Protein AF-0000000085031497 (afdb_homodimer)

Solvent-accessible surface area (backbone atoms only — not comparable to full-atom values): 24603 Å² total; per-residue (Å²): 85,82,43,78,45,68,44,87,54,28,47,28,32,31,39,39,41,54,56,95,55,67,65,35,57,47,36,35,39,43,34,45,30,79,95,40,39,50,35,94,47,80,84,28,60,60,32,46,40,43,52,56,33,25,75,72,64,36,23,26,36,29,34,14,55,63,24,19,73,81,12,35,68,50,47,40,73,40,30,72,67,57,46,42,52,44,49,52,42,52,52,49,42,38,46,68,67,21,49,33,74,37,36,30,40,32,8,31,27,45,13,12,42,43,38,40,37,47,35,24,47,35,47,75,57,41,54,36,39,36,30,38,41,34,33,62,54,51,29,62,30,23,63,69,14,42,48,96,89,36,72,56,52,56,75,61,66,48,74,58,46,70,44,93,88,40,58,36,24,30,66,29,45,37,48,31,51,64,56,58,58,67,78,36,26,42,63,23,68,49,47,33,41,35,39,32,19,70,50,20,85,81,44,63,55,62,38,53,54,54,49,46,71,50,32,81,40,52,45,78,45,76,36,83,61,7,23,69,76,35,36,49,96,67,60,39,41,61,49,52,46,48,55,52,46,59,71,73,100,83,81,42,78,44,70,45,91,52,27,47,28,31,30,39,39,39,54,55,97,52,64,65,35,56,47,36,34,38,43,34,42,30,79,96,40,37,48,34,94,47,82,84,29,60,61,32,48,41,42,52,55,35,24,75,72,64,37,23,26,37,31,32,14,56,64,25,20,73,81,14,36,73,50,48,38,72,41,29,71,66,56,46,42,52,43,49,51,41,51,51,47,41,39,44,69,66,20,48,34,75,37,35,30,38,31,7,31,26,45,12,12,44,43,37,39,37,48,35,23,48,34,46,77,58,42,54,37,38,35,30,38,40,34,32,62,53,49,30,61,31,24,62,70,15,42,50,95,88,35,74,57,52,55,75,61,66,48,74,58,47,70,44,93,88,39,58,35,24,28,66,29,45,35,49,30,52,65,56,58,57,66,79,36,27,41,63,23,68,47,47,32,43,36,40,31,18,70,49,20,86,81,43,63,54,63,38,56,53,54,50,45,72,48,33,81,40,53,46,79,46,76,35,84,61,6,24,68,75,34,36,50,95,65,61,38,42,61,49,49,47,49,53,53,46,59,70,75,100

InterPro domains:
  IPR022742 Alpha/beta hydrolase domain-containing protein 17C-like [PF12146] (28-141)
  IPR029058 Alpha/Beta hydrolase fold [G3DSA:3.40.50.1820] (1-249)
  IPR029058 Alpha/Beta hydrolase fold [SSF53474] (3-249)

Structure (mmCIF, N/CA/C/O backbone):
data_AF-0000000085031497-model_v1
#
loop_
_entity.id
_entity.type
_entity.pdbx_description
1 polymer 'Serine aminopeptidase S33 domain-containing protein'
#
loop_
_atom_site.group_PDB
_atom_site.id
_atom_site.type_symbol
_atom_site.label_atom_id
_atom_site.label_alt_id
_atom_site.label_comp_id
_atom_site.label_asym_id
_atom_site.label_entity_id
_atom_site.label_seq_id
_atom_site.pdbx_PDB_ins_code
_atom_site.Cartn_x
_atom_site.Cartn_y
_atom_site.Cartn_z
_atom_site.occupancy
_atom_site.B_iso_or_equiv
_atom_site.auth_seq_id
_atom_site.auth_comp_id
_atom_site.auth_asym_id
_atom_site.auth_atom_id
_atom_site.pdbx_PDB_model_num
ATOM 1 N N . MET A 1 1 ? -5.773 -14.586 -25.078 1 96.12 1 MET A N 1
ATOM 2 C CA . MET A 1 1 ? -6.371 -13.281 -25.328 1 96.12 1 MET A CA 1
ATOM 3 C C . MET A 1 1 ? -5.645 -12.188 -24.547 1 96.12 1 MET A C 1
ATOM 5 O O . MET A 1 1 ? -5.477 -12.289 -23.344 1 96.12 1 MET A O 1
ATOM 9 N N . GLU A 1 2 ? -5.195 -11.242 -25.25 1 97.25 2 GLU A N 1
ATOM 10 C CA . GLU A 1 2 ? -4.578 -10.094 -24.594 1 97.25 2 GLU A CA 1
ATOM 11 C C . GLU A 1 2 ? -5.621 -9.25 -23.859 1 97.25 2 GLU A C 1
ATOM 13 O O . GLU A 1 2 ? -6.723 -9.039 -24.375 1 97.25 2 GLU A O 1
ATOM 18 N N . VAL A 1 3 ? -5.246 -8.867 -22.656 1 97.69 3 VAL A N 1
ATOM 19 C CA . VAL A 1 3 ? -6.176 -8.039 -21.891 1 97.69 3 VAL A CA 1
ATOM 20 C C . VAL A 1 3 ? -5.469 -6.77 -21.422 1 97.69 3 VAL A C 1
ATOM 22 O O . VAL A 1 3 ? -4.238 -6.723 -21.359 1 97.69 3 VAL A O 1
ATOM 25 N N . ALA A 1 4 ? -6.199 -5.723 -21.188 1 98.56 4 ALA A N 1
ATOM 26 C CA . ALA A 1 4 ? -5.754 -4.445 -20.625 1 98.56 4 ALA A CA 1
ATOM 27 C C . ALA A 1 4 ? -6.59 -4.059 -19.422 1 98.56 4 ALA A C 1
ATOM 29 O O . ALA A 1 4 ? -7.816 -3.957 -19.5 1 98.56 4 ALA A O 1
ATOM 30 N N . ILE A 1 5 ? -5.945 -3.893 -18.281 1 98.44 5 ILE A N 1
ATOM 31 C CA . ILE A 1 5 ? -6.633 -3.605 -17.031 1 98.44 5 ILE A CA 1
ATOM 32 C C . ILE A 1 5 ? -6.105 -2.297 -16.438 1 98.44 5 ILE A C 1
ATOM 34 O O . ILE A 1 5 ? -4.895 -2.109 -16.312 1 98.44 5 ILE A O 1
ATOM 38 N N . LYS A 1 6 ? -6.977 -1.382 -16.078 1 97.88 6 LYS A N 1
ATOM 39 C CA . LYS A 1 6 ? -6.566 -0.093 -15.539 1 97.88 6 LYS A CA 1
ATOM 40 C C . LYS A 1 6 ? -6.277 -0.198 -14.039 1 97.88 6 LYS A C 1
ATOM 42 O O . LYS A 1 6 ? -7.039 -0.817 -13.297 1 97.88 6 LYS A O 1
ATOM 47 N N . SER A 1 7 ? -5.219 0.276 -13.617 1 97.38 7 SER A N 1
ATOM 48 C CA . SER A 1 7 ? -4.82 0.433 -12.219 1 97.38 7 SER A CA 1
ATOM 49 C C . SER A 1 7 ? -4.238 1.819 -11.961 1 97.38 7 SER A C 1
ATOM 51 O O . SER A 1 7 ? -3.107 2.107 -12.359 1 97.38 7 SER A O 1
ATOM 53 N N . ALA A 1 8 ? -5.109 2.576 -11.234 1 93.25 8 ALA A N 1
ATOM 54 C CA . ALA A 1 8 ? -4.809 4 -11.102 1 93.25 8 ALA A CA 1
ATOM 55 C C . ALA A 1 8 ? -4.734 4.672 -12.469 1 93.25 8 ALA A C 1
ATOM 57 O O . ALA A 1 8 ? -5.672 4.578 -13.266 1 93.25 8 ALA A O 1
ATOM 58 N N . GLY A 1 9 ? -3.953 5.254 -12.953 1 95.56 9 GLY A N 1
ATOM 59 C CA . GLY A 1 9 ? -3.783 5.949 -14.219 1 95.56 9 GLY A CA 1
ATOM 60 C C . GLY A 1 9 ? -2.963 5.164 -15.227 1 95.56 9 GLY A C 1
ATOM 61 O O . GLY A 1 9 ? -2.674 5.656 -16.312 1 95.56 9 GLY A O 1
ATOM 62 N N . LEU A 1 10 ? -2.701 3.959 -14.891 1 98.5 10 LEU A N 1
ATOM 63 C CA . LEU A 1 10 ? -1.837 3.139 -15.734 1 98.5 10 LEU A CA 1
ATOM 64 C C . LEU A 1 10 ? -2.621 1.989 -16.359 1 98.5 10 LEU A C 1
ATOM 66 O O . LEU A 1 10 ? -3.676 1.601 -15.852 1 98.5 10 LEU A O 1
ATOM 70 N N . THR A 1 11 ? -2.117 1.442 -17.453 1 98.75 11 THR A N 1
ATOM 71 C CA . THR A 1 11 ? -2.682 0.254 -18.078 1 98.75 11 THR A CA 1
ATOM 72 C C . THR A 1 11 ? -1.783 -0.958 -17.859 1 98.75 11 THR A C 1
ATOM 74 O O . THR A 1 11 ? -0.619 -0.959 -18.266 1 98.75 11 THR A O 1
ATOM 77 N N . LEU A 1 12 ? -2.324 -1.938 -17.188 1 98.88 12 LEU A N 1
ATOM 78 C CA . LEU A 1 12 ? -1.645 -3.221 -17.031 1 98.88 12 LEU A CA 1
ATOM 79 C C . LEU A 1 12 ? -1.967 -4.152 -18.203 1 98.88 12 LEU A C 1
ATOM 81 O O . LEU A 1 12 ? -3.133 -4.312 -18.562 1 98.88 12 LEU A O 1
ATOM 85 N N . ARG A 1 13 ? -0.936 -4.746 -18.75 1 98.88 13 ARG A N 1
ATOM 86 C CA . ARG A 1 13 ? -1.102 -5.691 -19.844 1 98.88 13 ARG A CA 1
ATOM 87 C C . ARG A 1 13 ? -1.059 -7.129 -19.344 1 98.88 13 ARG A C 1
ATOM 89 O O . ARG A 1 13 ? -0.254 -7.465 -18.469 1 98.88 13 ARG A O 1
ATOM 96 N N . GLY A 1 14 ? -1.963 -7.953 -19.812 1 98.5 14 GLY A N 1
ATOM 97 C CA . GLY A 1 14 ? -2.029 -9.344 -19.391 1 98.5 14 GLY A CA 1
ATOM 98 C C . GLY A 1 14 ? -2.473 -10.289 -20.484 1 98.5 14 GLY A C 1
ATOM 99 O O . GLY A 1 14 ? -2.705 -9.859 -21.625 1 98.5 14 GLY A O 1
ATOM 100 N N . LEU A 1 15 ? -2.457 -11.531 -20.188 1 98.38 15 LEU A N 1
ATOM 101 C CA . LEU A 1 15 ? -2.814 -12.609 -21.094 1 98.38 15 LEU A CA 1
ATOM 102 C C . LEU A 1 15 ? -3.752 -13.609 -20.422 1 98.38 15 LEU A C 1
ATOM 104 O O . LEU A 1 15 ? -3.395 -14.211 -19.406 1 98.38 15 LEU A O 1
ATOM 108 N N . LEU A 1 16 ? -4.977 -13.68 -20.891 1 98.31 16 LEU A N 1
ATOM 109 C CA . LEU A 1 16 ? -5.938 -14.711 -20.484 1 98.31 16 LEU A CA 1
ATOM 110 C C . LEU A 1 16 ? -5.852 -15.914 -21.406 1 98.31 16 LEU A C 1
ATOM 112 O O . LEU A 1 16 ? -6.082 -15.797 -22.625 1 98.31 16 LEU A O 1
ATOM 116 N N . GLU A 1 17 ? -5.551 -17.109 -20.859 1 98.19 17 GLU A N 1
ATOM 117 C CA . GLU A 1 17 ? -5.348 -18.312 -21.656 1 98.19 17 GLU A CA 1
ATOM 118 C C . GLU A 1 17 ? -6.121 -19.5 -21.094 1 98.19 17 GLU A C 1
ATOM 120 O O . GLU A 1 17 ? -6.566 -19.453 -19.938 1 98.19 17 GLU A O 1
ATOM 125 N N . GLY A 1 18 ? -6.27 -20.531 -21.922 1 96.62 18 GLY A N 1
ATOM 126 C CA . GLY A 1 18 ? -6.938 -21.75 -21.5 1 96.62 18 GLY A CA 1
ATOM 127 C C . GLY A 1 18 ? -8.43 -21.734 -21.766 1 96.62 18 GLY A C 1
ATOM 128 O O . GLY A 1 18 ? -9.148 -22.641 -21.359 1 96.62 18 GLY A O 1
ATOM 129 N N . SER A 1 19 ? -8.898 -20.609 -22.375 1 90.69 19 SER A N 1
ATOM 130 C CA . SER A 1 19 ? -10.305 -20.469 -22.75 1 90.69 19 SER A CA 1
ATOM 131 C C . SER A 1 19 ? -10.461 -19.625 -24 1 90.69 19 SER A C 1
ATOM 133 O O . SER A 1 19 ? -9.609 -18.781 -24.297 1 90.69 19 SER A O 1
ATOM 135 N N . ASN A 1 20 ? -11.516 -19.891 -24.672 1 89.75 20 ASN A N 1
ATOM 136 C CA . ASN A 1 20 ? -11.82 -19.109 -25.859 1 89.75 20 ASN A CA 1
ATOM 137 C C . ASN A 1 20 ? -12.797 -17.984 -25.547 1 89.75 20 ASN A C 1
ATOM 139 O O . ASN A 1 20 ? -13.195 -17.234 -26.453 1 89.75 20 ASN A O 1
ATOM 143 N N . GLN A 1 21 ? -13.125 -17.906 -24.328 1 91.88 21 GLN A N 1
ATOM 144 C CA . GLN A 1 21 ? -14.023 -16.828 -23.906 1 91.88 21 GLN A CA 1
ATOM 145 C C . GLN A 1 21 ? -13.5 -16.141 -22.656 1 91.88 21 GLN A C 1
ATOM 147 O O . GLN A 1 21 ? -12.656 -16.688 -21.938 1 91.88 21 GLN A O 1
ATOM 152 N N . 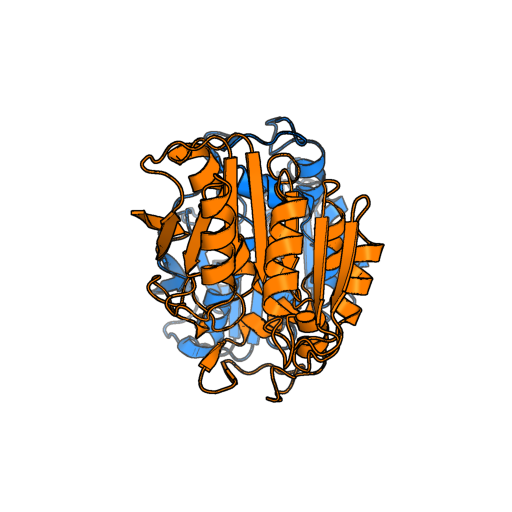VAL A 1 22 ? -14.102 -14.992 -22.484 1 92.44 22 VAL A N 1
ATOM 153 C CA . VAL A 1 22 ? -13.672 -14.227 -21.328 1 92.44 22 VAL A CA 1
ATOM 154 C C . VAL A 1 22 ? -14.297 -14.812 -20.062 1 92.44 22 VAL A C 1
ATOM 156 O O . VAL A 1 22 ? -13.594 -15.102 -19.094 1 92.44 22 VAL A O 1
ATOM 159 N N . PRO A 1 23 ? -15.594 -15.023 -20.078 1 94.44 23 PRO A N 1
ATOM 160 C CA . PRO A 1 23 ? -16.125 -15.633 -18.859 1 94.44 23 PRO A CA 1
ATOM 161 C C . PRO A 1 23 ? -15.562 -17.031 -18.594 1 94.44 23 PRO A C 1
ATOM 163 O O . PRO A 1 23 ? -15.477 -17.844 -19.531 1 94.44 23 PRO A O 1
ATOM 166 N N . ASN A 1 24 ? -15.031 -17.188 -17.469 1 94.25 24 ASN A N 1
ATOM 167 C CA . ASN A 1 24 ? -14.547 -18.469 -16.969 1 94.25 24 ASN A CA 1
ATOM 168 C C . ASN A 1 24 ? -14.906 -18.672 -15.5 1 94.25 24 ASN A C 1
ATOM 170 O O . ASN A 1 24 ? -14.633 -17.812 -14.664 1 94.25 24 ASN A O 1
ATOM 174 N N . ASP A 1 25 ? -15.484 -19.828 -15.203 1 96.12 25 ASP A N 1
ATOM 175 C CA . ASP A 1 25 ? -15.953 -20.094 -13.844 1 96.12 25 ASP A CA 1
ATOM 176 C C . ASP A 1 25 ? -14.781 -20.188 -12.867 1 96.12 25 ASP A C 1
ATOM 178 O O . ASP A 1 25 ? -14.891 -19.766 -11.711 1 96.12 25 ASP A O 1
ATOM 182 N N . ARG A 1 26 ? -13.688 -20.797 -13.32 1 97.94 26 ARG A N 1
ATOM 183 C CA . ARG A 1 26 ? -12.484 -20.969 -12.523 1 97.94 26 ARG A CA 1
ATOM 184 C C . ARG A 1 26 ? -11.273 -20.359 -13.211 1 97.94 26 ARG A C 1
ATOM 186 O O . ARG A 1 26 ? -11.094 -20.516 -14.422 1 97.94 26 ARG A O 1
ATOM 193 N N . ILE A 1 27 ? -10.453 -19.562 -12.461 1 98.56 27 ILE A N 1
ATOM 194 C CA . ILE A 1 27 ? -9.297 -18.906 -13.062 1 98.56 27 ILE A CA 1
ATOM 195 C C . ILE A 1 27 ? -8.141 -18.875 -12.062 1 98.56 27 ILE A C 1
ATOM 197 O O . ILE A 1 27 ? -8.359 -18.719 -10.859 1 98.56 27 ILE A O 1
ATOM 201 N N . ALA A 1 28 ? -6.949 -19.141 -12.516 1 98.94 28 ALA A N 1
ATOM 202 C CA . ALA A 1 28 ? -5.727 -18.938 -11.742 1 98.94 28 ALA A CA 1
ATOM 203 C C . ALA A 1 28 ? -5 -17.672 -12.195 1 98.94 28 ALA A C 1
ATOM 205 O O . ALA A 1 28 ? -4.688 -17.516 -13.375 1 98.94 28 ALA A O 1
ATOM 206 N N . ILE A 1 29 ? -4.832 -16.766 -11.289 1 98.94 29 ILE A N 1
ATOM 207 C CA . ILE A 1 29 ? -4.07 -15.539 -11.547 1 98.94 29 ILE A CA 1
ATOM 208 C C . ILE A 1 29 ? -2.613 -15.75 -11.133 1 98.94 29 ILE A C 1
ATOM 210 O O . ILE A 1 29 ? -2.328 -16.078 -9.977 1 98.94 29 ILE A O 1
ATOM 214 N N . LEU A 1 30 ? -1.707 -15.602 -12.055 1 98.94 30 LEU A N 1
ATOM 215 C CA . LEU A 1 30 ? -0.288 -15.836 -11.812 1 98.94 30 LEU A CA 1
ATOM 216 C C . LEU A 1 30 ? 0.474 -14.523 -11.727 1 98.94 30 LEU A C 1
ATOM 218 O O . LEU A 1 30 ? 0.375 -13.68 -12.625 1 98.94 30 LEU A O 1
ATOM 222 N N . MET A 1 31 ? 1.242 -14.359 -10.68 1 98.94 31 MET A N 1
ATOM 223 C CA . MET A 1 31 ? 1.936 -13.102 -10.406 1 98.94 31 MET A CA 1
ATOM 224 C C . MET A 1 31 ? 3.447 -13.305 -10.414 1 98.94 31 MET A C 1
ATOM 226 O O . MET A 1 31 ? 3.973 -14.141 -9.68 1 98.94 31 MET A O 1
ATOM 230 N N . HIS A 1 32 ? 4.145 -12.469 -11.195 1 98.94 32 HIS A N 1
ATOM 231 C CA . HIS A 1 32 ? 5.586 -12.609 -11.367 1 98.94 32 HIS A CA 1
ATOM 232 C C . HIS A 1 32 ? 6.348 -11.867 -10.273 1 98.94 32 HIS A C 1
ATOM 234 O O . HIS A 1 32 ? 5.758 -11.102 -9.516 1 98.94 32 HIS A O 1
ATOM 240 N N . GLY A 1 33 ? 7.629 -12.164 -10.219 1 98.62 33 GLY A N 1
ATOM 241 C CA . GLY A 1 33 ? 8.477 -11.625 -9.164 1 98.62 33 GLY A CA 1
ATOM 242 C C . GLY A 1 33 ? 9.188 -10.352 -9.57 1 98.62 33 GLY A C 1
ATOM 243 O O . GLY A 1 33 ? 8.906 -9.781 -10.625 1 98.62 33 GLY A O 1
ATOM 244 N N . PHE A 1 34 ? 10.07 -9.93 -8.703 1 98.25 34 PHE A N 1
ATOM 245 C CA . PHE A 1 34 ? 10.875 -8.727 -8.836 1 98.25 34 PHE A CA 1
ATOM 246 C C . PHE A 1 34 ? 11.617 -8.719 -10.172 1 98.25 34 PHE A C 1
ATOM 248 O O . PHE A 1 34 ? 12.219 -9.719 -10.562 1 98.25 34 PHE A O 1
ATOM 255 N N . LYS A 1 35 ? 11.492 -7.633 -10.977 1 97 35 LYS A N 1
ATOM 256 C CA . LYS A 1 35 ? 12.172 -7.406 -12.242 1 97 35 LYS A CA 1
ATOM 257 C C . LYS A 1 35 ? 11.625 -8.32 -13.336 1 97 35 LYS A C 1
ATOM 259 O O . LYS A 1 35 ? 12.188 -8.398 -14.43 1 97 35 LYS A O 1
ATOM 264 N N . GLY A 1 36 ? 10.555 -9.055 -13.016 1 97.69 36 GLY A N 1
ATOM 265 C CA . GLY A 1 36 ? 10.047 -10.047 -13.953 1 97.69 36 GLY A CA 1
ATOM 266 C C . GLY A 1 36 ? 8.977 -9.5 -14.883 1 97.69 36 GLY A C 1
ATOM 267 O O . GLY A 1 36 ? 8.867 -8.281 -15.055 1 97.69 36 GLY A O 1
ATOM 268 N N . ASP A 1 37 ? 8.328 -10.367 -15.555 1 98.38 37 ASP A N 1
ATOM 269 C CA . ASP A 1 37 ? 7.199 -10.109 -16.453 1 98.38 37 ASP A CA 1
ATOM 270 C C . ASP A 1 37 ? 6.25 -11.305 -16.5 1 98.38 37 ASP A C 1
ATOM 272 O O . ASP A 1 37 ? 6.418 -12.266 -15.742 1 98.38 37 ASP A O 1
ATOM 276 N N . LEU A 1 38 ? 5.23 -11.242 -17.344 1 98.12 38 LEU A N 1
ATOM 277 C CA . LEU A 1 38 ? 4.18 -12.25 -17.297 1 98.12 38 LEU A CA 1
ATOM 278 C C . LEU A 1 38 ? 4.648 -13.547 -17.938 1 98.12 38 LEU A C 1
ATOM 280 O O . LEU A 1 38 ? 3.912 -14.539 -17.953 1 98.12 38 LEU A O 1
ATOM 284 N N . GLY A 1 39 ? 5.852 -13.703 -18.406 1 98.06 39 GLY A N 1
ATOM 285 C CA . GLY A 1 39 ? 6.398 -14.938 -18.938 1 98.06 39 GLY A CA 1
ATOM 286 C C . GLY A 1 39 ? 6.379 -14.984 -20.453 1 98.06 39 GLY A C 1
ATOM 287 O O . GLY A 1 39 ? 5.793 -15.898 -21.047 1 98.06 39 GLY A O 1
ATOM 288 N N . TYR A 1 40 ? 7.188 -14.125 -21.125 1 97.19 40 TYR A N 1
ATOM 289 C CA . TYR A 1 40 ? 7.188 -13.992 -22.578 1 97.19 40 TYR A CA 1
ATOM 290 C C . TYR A 1 40 ? 8.078 -15.055 -23.219 1 97.19 40 TYR A C 1
ATOM 292 O O . TYR A 1 40 ? 8.008 -15.281 -24.422 1 97.19 40 TYR A O 1
ATOM 300 N N . THR A 1 41 ? 8.922 -15.664 -22.406 1 97 41 THR A N 1
ATOM 301 C CA . THR A 1 41 ? 9.797 -16.719 -22.938 1 97 41 THR A CA 1
ATOM 302 C C . THR A 1 41 ? 9.258 -18.094 -22.578 1 97 41 THR A C 1
ATOM 304 O O . THR A 1 41 ? 8.633 -18.266 -21.531 1 97 41 THR A O 1
ATOM 307 N N . GLU A 1 42 ? 9.57 -19.078 -23.344 1 96.44 42 GLU A N 1
ATOM 308 C CA . GLU A 1 42 ? 9.039 -20.422 -23.172 1 96.44 42 GLU A CA 1
ATOM 309 C C . GLU A 1 42 ? 9.555 -21.078 -21.891 1 96.44 42 GLU A C 1
ATOM 311 O O . GLU A 1 42 ? 8.867 -21.891 -21.281 1 96.44 42 GLU A O 1
ATOM 316 N N . GLU A 1 43 ? 10.727 -20.719 -21.453 1 96.06 43 GLU A N 1
ATOM 317 C CA . GLU A 1 43 ? 11.359 -21.359 -20.312 1 96.06 43 GLU A CA 1
ATOM 318 C C . GLU A 1 43 ? 10.898 -20.719 -19 1 96.06 43 GLU A C 1
ATOM 320 O O . GLU A 1 43 ? 11.227 -21.219 -17.922 1 96.06 43 GLU A O 1
ATOM 325 N N . ASN A 1 44 ? 10.133 -19.688 -19.141 1 98 44 ASN A N 1
ATOM 326 C CA . ASN A 1 44 ? 9.664 -18.984 -17.953 1 98 44 ASN A CA 1
ATOM 327 C C . ASN A 1 44 ? 8.75 -19.875 -17.109 1 98 44 ASN A C 1
ATOM 329 O O . ASN A 1 44 ? 7.859 -20.547 -17.641 1 98 44 ASN A O 1
ATOM 333 N N . LEU A 1 45 ? 8.961 -19.859 -15.805 1 98.56 45 LEU A N 1
ATOM 334 C CA . LEU A 1 45 ? 8.227 -20.688 -14.859 1 98.56 45 LEU A CA 1
ATOM 335 C C . LEU A 1 45 ? 6.727 -20.469 -14.984 1 98.56 45 LEU A C 1
ATOM 337 O O . LEU A 1 45 ? 5.957 -21.422 -15.07 1 98.56 45 LEU A O 1
ATOM 341 N N . LEU A 1 46 ? 6.305 -19.234 -14.992 1 98.62 46 LEU A N 1
ATOM 342 C CA . LEU A 1 46 ? 4.879 -18.922 -15 1 98.62 46 LEU A CA 1
ATOM 343 C C . LEU A 1 46 ? 4.258 -19.266 -16.344 1 98.62 46 LEU A C 1
ATOM 345 O O . LEU A 1 46 ? 3.094 -19.656 -16.422 1 98.62 46 LEU A O 1
ATOM 349 N N . ASN A 1 47 ? 5.035 -19.078 -17.438 1 98.69 47 ASN A N 1
ATOM 350 C CA . ASN A 1 47 ? 4.582 -19.516 -18.75 1 98.69 47 ASN A CA 1
ATOM 351 C C . ASN A 1 47 ? 4.316 -21.016 -18.781 1 98.69 47 ASN A C 1
ATOM 353 O O . ASN A 1 47 ? 3.25 -21.453 -19.203 1 98.69 47 ASN A O 1
ATOM 357 N N . GLN A 1 48 ? 5.246 -21.797 -18.312 1 98.81 48 GLN A N 1
ATOM 358 C CA . GLN A 1 48 ? 5.125 -23.25 -18.297 1 98.81 48 GLN A CA 1
ATOM 359 C C . GLN A 1 48 ? 3.988 -23.703 -17.391 1 98.81 48 GLN A C 1
ATOM 361 O O . GLN A 1 48 ? 3.252 -24.641 -17.719 1 98.81 48 GLN A O 1
ATOM 366 N N . LEU A 1 49 ? 3.889 -23.031 -16.25 1 98.88 49 LEU A N 1
ATOM 367 C CA . LEU A 1 49 ? 2.818 -23.375 -15.32 1 98.88 49 LEU A CA 1
ATOM 368 C C . LEU A 1 49 ? 1.453 -23.062 -15.922 1 98.88 49 LEU A C 1
ATOM 370 O O . LEU A 1 49 ? 0.527 -23.875 -15.812 1 98.88 49 LEU A O 1
ATOM 374 N N . ALA A 1 50 ? 1.321 -21.875 -16.562 1 98.75 50 ALA A N 1
ATOM 375 C CA . ALA A 1 50 ? 0.06 -21.5 -17.188 1 98.75 50 ALA A CA 1
ATOM 376 C C . ALA A 1 50 ? -0.37 -22.547 -18.219 1 98.75 50 ALA A C 1
ATOM 378 O O . ALA A 1 50 ? -1.524 -22.984 -18.219 1 98.75 50 ALA A O 1
ATOM 379 N N . HIS A 1 51 ? 0.55 -23.016 -19.031 1 98.44 51 HIS A N 1
ATOM 380 C CA . HIS A 1 51 ? 0.223 -23.984 -20.078 1 98.44 51 HIS A CA 1
ATOM 381 C C . HIS A 1 51 ? -0.137 -25.344 -19.484 1 98.44 51 HIS A C 1
ATOM 383 O O . HIS A 1 51 ? -1.041 -26.016 -19.969 1 98.44 51 HIS A O 1
ATOM 389 N N . ARG A 1 52 ? 0.586 -25.719 -18.422 1 98.62 52 ARG A N 1
ATOM 390 C CA . ARG A 1 52 ? 0.254 -26.969 -17.734 1 98.62 52 ARG A CA 1
ATOM 391 C C . ARG A 1 52 ? -1.17 -26.938 -17.188 1 98.62 52 ARG A C 1
ATOM 393 O O . ARG A 1 52 ? -1.908 -27.906 -17.297 1 98.62 52 ARG A O 1
ATOM 400 N N . LEU A 1 53 ? -1.523 -25.828 -16.578 1 98.75 53 LEU A N 1
ATOM 401 C CA . LEU A 1 53 ? -2.859 -25.672 -16.016 1 98.75 53 LEU A CA 1
ATOM 402 C C . LEU A 1 53 ? -3.912 -25.625 -17.125 1 98.75 53 LEU A C 1
ATOM 404 O O . LEU A 1 53 ? -4.992 -26.188 -16.984 1 98.75 53 LEU A O 1
ATOM 408 N N . ASN A 1 54 ? -3.58 -24.922 -18.219 1 98.25 54 ASN A N 1
ATOM 409 C CA . ASN A 1 54 ? -4.484 -24.875 -19.375 1 98.25 54 ASN A CA 1
ATOM 410 C C . ASN A 1 54 ? -4.762 -26.281 -19.906 1 98.25 54 ASN A C 1
ATOM 412 O O . ASN A 1 54 ? -5.895 -26.594 -20.266 1 98.25 54 ASN A O 1
ATOM 416 N N . ASP A 1 55 ? -3.738 -27.062 -19.953 1 97.19 55 ASP A N 1
ATOM 417 C CA . ASP A 1 55 ? -3.867 -28.438 -20.438 1 97.19 55 ASP A CA 1
ATOM 418 C C . ASP A 1 55 ? -4.844 -29.234 -19.562 1 97.19 55 ASP A C 1
ATOM 420 O O . ASP A 1 55 ? -5.453 -30.203 -20.031 1 97.19 55 ASP A O 1
ATOM 424 N N . GLN A 1 56 ? -5.039 -28.812 -18.344 1 96.25 56 GLN A N 1
ATOM 425 C CA . GLN A 1 56 ? -5.945 -29.484 -17.422 1 96.25 56 GLN A CA 1
ATOM 426 C C . GLN A 1 56 ? -7.32 -28.812 -17.422 1 96.25 56 GLN A C 1
ATOM 428 O O . GLN A 1 56 ? -8.18 -29.156 -16.594 1 96.25 56 GLN A O 1
ATOM 433 N N . GLY A 1 57 ? -7.469 -27.828 -18.203 1 96.06 57 GLY A N 1
ATOM 434 C CA . GLY A 1 57 ? -8.766 -27.188 -18.375 1 96.06 57 GLY A CA 1
ATOM 435 C C . GLY A 1 57 ? -8.961 -26 -17.453 1 96.06 57 GLY A C 1
ATOM 436 O O . GLY A 1 57 ? -10.078 -25.484 -17.328 1 96.06 57 GLY A O 1
ATOM 437 N N . LEU A 1 58 ? -7.895 -25.578 -16.828 1 98.12 58 LEU A N 1
ATOM 438 C CA . LEU A 1 58 ? -7.984 -24.406 -15.953 1 98.12 58 LEU A CA 1
ATOM 439 C C . LEU A 1 58 ? -7.5 -23.156 -16.656 1 98.12 58 LEU A C 1
ATOM 441 O O . LEU A 1 58 ? -6.348 -23.078 -17.094 1 98.12 58 LEU A O 1
ATOM 445 N N . ALA A 1 59 ? -8.359 -22.125 -16.797 1 98.44 59 ALA A N 1
ATOM 446 C CA . ALA A 1 59 ? -7.977 -20.844 -17.391 1 98.44 59 ALA A CA 1
ATOM 447 C C . ALA A 1 59 ? -6.969 -20.125 -16.5 1 98.44 59 ALA A C 1
ATOM 449 O O . ALA A 1 59 ? -7.027 -20.203 -15.273 1 98.44 59 ALA A O 1
ATOM 450 N N . THR A 1 60 ? -6.051 -19.453 -17.125 1 98.75 60 THR A N 1
ATOM 451 C CA . THR A 1 60 ? -5.047 -18.688 -16.391 1 98.75 60 THR A CA 1
ATOM 452 C C . THR A 1 60 ? -5.016 -17.25 -16.875 1 98.75 60 THR A C 1
ATOM 454 O O . THR A 1 60 ? -5.316 -16.953 -18.031 1 98.75 60 THR A O 1
ATOM 457 N N . LEU A 1 61 ? -4.781 -16.344 -15.977 1 98.81 61 LEU A N 1
ATOM 458 C CA . LEU A 1 61 ? -4.543 -14.93 -16.234 1 98.81 61 LEU A CA 1
ATOM 459 C C . LEU A 1 61 ? -3.168 -14.508 -15.727 1 98.81 61 LEU A C 1
ATOM 461 O O . LEU A 1 61 ? -2.91 -14.539 -14.516 1 98.81 61 LEU A O 1
ATOM 465 N N . ARG A 1 62 ? -2.258 -14.242 -16.594 1 98.81 62 ARG A N 1
ATOM 466 C CA . ARG A 1 62 ? -0.98 -13.609 -16.281 1 98.81 62 ARG A CA 1
ATOM 467 C C . ARG A 1 62 ? -0.993 -12.133 -16.656 1 98.81 62 ARG A C 1
ATOM 469 O O . ARG A 1 62 ? -1.709 -11.727 -17.562 1 98.81 62 ARG A O 1
ATOM 476 N N . PHE A 1 63 ? -0.185 -11.359 -15.953 1 98.94 63 PHE A N 1
ATOM 477 C CA . PHE A 1 63 ? -0.098 -9.938 -16.25 1 98.94 63 PHE A CA 1
ATOM 478 C C . PHE A 1 63 ? 1.257 -9.375 -15.844 1 98.94 63 PHE A C 1
ATOM 480 O O . PHE A 1 63 ? 1.99 -10.008 -15.078 1 98.94 63 PHE A O 1
ATOM 487 N N . ASP A 1 64 ? 1.619 -8.242 -16.438 1 98.94 64 ASP A N 1
ATOM 488 C CA . ASP A 1 64 ? 2.773 -7.453 -16.016 1 98.94 64 ASP A CA 1
ATOM 489 C C . ASP A 1 64 ? 2.377 -6.43 -14.953 1 98.94 64 ASP A C 1
ATOM 491 O O . ASP A 1 64 ? 1.47 -5.621 -15.172 1 98.94 64 ASP A O 1
ATOM 495 N N . PHE A 1 65 ? 3.012 -6.512 -13.797 1 98.94 65 PHE A N 1
ATOM 496 C CA . PHE A 1 65 ? 2.828 -5.418 -12.852 1 98.94 65 PHE A CA 1
ATOM 497 C C . PHE A 1 65 ? 3.215 -4.086 -13.484 1 98.94 65 PHE A C 1
ATOM 499 O O . PHE A 1 65 ? 3.984 -4.051 -14.453 1 98.94 65 PHE A O 1
ATOM 506 N N . ALA A 1 66 ? 2.697 -2.949 -12.945 1 98.81 66 ALA A N 1
ATOM 507 C CA . ALA A 1 66 ? 3.086 -1.623 -13.422 1 98.81 66 ALA A CA 1
ATOM 508 C C . ALA A 1 66 ? 4.602 -1.456 -13.398 1 98.81 66 ALA A C 1
ATOM 510 O O . ALA A 1 66 ? 5.262 -1.842 -12.438 1 98.81 66 ALA A O 1
ATOM 511 N N . GLY A 1 67 ? 5.137 -0.912 -14.508 1 98.31 67 GLY A N 1
ATOM 512 C CA . GLY A 1 67 ? 6.566 -0.685 -14.602 1 98.31 67 GLY A CA 1
ATOM 513 C C . GLY A 1 67 ? 7.332 -1.896 -15.102 1 98.31 67 GLY A C 1
ATOM 514 O O . GLY A 1 67 ? 8.555 -1.846 -15.266 1 98.31 67 GLY A O 1
ATOM 515 N N . CYS A 1 68 ? 6.633 -3.006 -15.445 1 98.56 68 CYS A N 1
ATOM 516 C CA . CYS A 1 68 ? 7.262 -4.234 -15.914 1 98.56 68 CYS A CA 1
ATOM 517 C C . CYS A 1 68 ? 6.688 -4.66 -17.266 1 98.56 68 CYS A C 1
ATOM 519 O O . CYS A 1 68 ? 5.547 -4.324 -17.594 1 98.56 68 CYS A O 1
ATOM 521 N N . GLY A 1 69 ? 7.492 -5.398 -18.016 1 98.5 69 GLY A N 1
ATOM 522 C CA . GLY A 1 69 ? 7.027 -5.945 -19.281 1 98.5 69 GLY A CA 1
ATOM 523 C C . GLY A 1 69 ? 6.406 -4.902 -20.188 1 98.5 69 GLY A C 1
ATOM 524 O O . GLY A 1 69 ? 7.023 -3.873 -20.469 1 98.5 69 GLY A O 1
ATOM 525 N N . LYS A 1 70 ? 5.129 -5.145 -20.516 1 98.69 70 LYS A N 1
ATOM 526 C CA . LYS A 1 70 ? 4.465 -4.273 -21.484 1 98.69 70 LYS A CA 1
ATOM 527 C C . LYS A 1 70 ? 3.469 -3.346 -20.797 1 98.69 70 LYS A C 1
ATOM 529 O O . LYS A 1 70 ? 2.746 -2.6 -21.469 1 98.69 70 LYS A O 1
ATOM 534 N N . SER A 1 71 ? 3.402 -3.395 -19.453 1 98.88 71 SER A N 1
ATOM 535 C CA . SER A 1 71 ? 2.512 -2.516 -18.703 1 98.88 71 SER A CA 1
ATOM 536 C C . SER A 1 71 ? 3.064 -1.097 -18.641 1 98.88 71 SER A C 1
ATOM 538 O O . SER A 1 71 ? 4.277 -0.893 -18.734 1 98.88 71 SER A O 1
ATOM 540 N N . ASP A 1 72 ? 2.193 -0.127 -18.484 1 98.69 72 ASP A N 1
ATOM 541 C CA . ASP A 1 72 ? 2.59 1.261 -18.266 1 98.69 72 ASP A CA 1
ATOM 542 C C . ASP A 1 72 ? 3.32 1.419 -16.922 1 98.69 72 ASP A C 1
ATOM 544 O O . ASP A 1 72 ? 3.277 0.525 -16.078 1 98.69 72 ASP A O 1
ATOM 548 N N . GLY A 1 73 ? 3.955 2.619 -16.766 1 97.94 73 GLY A N 1
ATOM 549 C CA . GLY A 1 73 ? 4.605 2.959 -15.508 1 97.94 73 GLY A CA 1
ATOM 550 C C . GLY A 1 73 ? 6.113 2.822 -15.555 1 97.94 73 GLY A C 1
ATOM 551 O O . GLY A 1 73 ? 6.68 2.525 -16.609 1 97.94 73 GLY A O 1
ATOM 552 N N . ARG A 1 74 ? 6.785 3.131 -14.516 1 97.75 74 ARG A N 1
ATOM 553 C CA . ARG A 1 74 ? 8.234 3.035 -14.359 1 97.75 74 ARG A CA 1
ATOM 554 C C . ARG A 1 74 ? 8.602 2.025 -13.273 1 97.75 74 ARG A C 1
ATOM 556 O O . ARG A 1 74 ? 8.047 2.064 -12.172 1 97.75 74 ARG A O 1
ATOM 563 N N . PHE A 1 75 ? 9.516 1.14 -13.562 1 98.25 75 PHE A N 1
ATOM 564 C CA . PHE A 1 75 ? 9.953 0.161 -12.578 1 98.25 75 PHE A CA 1
ATOM 565 C C . PHE A 1 75 ? 10.469 0.853 -11.32 1 98.25 75 PHE A C 1
ATOM 567 O O . PHE A 1 75 ? 10.281 0.346 -10.211 1 98.25 75 PHE A O 1
ATOM 574 N N . SER A 1 76 ? 11.078 2.018 -11.461 1 98.12 76 SER A N 1
ATOM 575 C CA . SER A 1 76 ? 11.648 2.746 -10.336 1 98.12 76 SER A CA 1
ATOM 576 C C . SER A 1 76 ? 10.562 3.215 -9.367 1 98.12 76 SER A C 1
ATOM 578 O O . SER A 1 76 ? 10.859 3.613 -8.242 1 98.12 76 SER A O 1
ATOM 580 N N . ASP A 1 77 ? 9.273 3.139 -9.758 1 97.81 77 ASP A N 1
ATOM 581 C CA . ASP A 1 77 ? 8.18 3.576 -8.898 1 97.81 77 ASP A CA 1
ATOM 582 C C . ASP A 1 77 ? 7.543 2.395 -8.172 1 97.81 77 ASP A C 1
ATOM 584 O O . ASP A 1 77 ? 6.691 2.58 -7.301 1 97.81 77 ASP A O 1
ATOM 588 N N . MET A 1 78 ? 8.008 1.217 -8.5 1 97.94 78 MET A N 1
ATOM 589 C CA . MET A 1 78 ? 7.387 -0.003 -7.988 1 97.94 78 MET A CA 1
ATOM 590 C C . MET A 1 78 ? 7.676 -0.182 -6.504 1 97.94 78 MET A C 1
ATOM 592 O O . MET A 1 78 ? 8.805 0.034 -6.055 1 97.94 78 MET A O 1
ATOM 596 N N . THR A 1 79 ? 6.688 -0.493 -5.75 1 98.62 79 THR A N 1
ATOM 597 C CA . THR A 1 79 ? 6.738 -0.995 -4.383 1 98.62 79 THR A CA 1
ATOM 598 C C . THR A 1 79 ? 5.836 -2.215 -4.219 1 98.62 79 THR A C 1
ATOM 600 O O . THR A 1 79 ? 5.023 -2.512 -5.094 1 98.62 79 THR A O 1
ATOM 603 N N . VAL A 1 80 ? 6.008 -2.957 -3.09 1 98.88 80 VAL A N 1
ATOM 604 C CA . VAL A 1 80 ? 5.055 -4.023 -2.809 1 98.88 80 VAL A CA 1
ATOM 605 C C . VAL A 1 80 ? 3.65 -3.439 -2.658 1 98.88 80 VAL A C 1
ATOM 607 O O . VAL A 1 80 ? 2.67 -4.043 -3.1 1 98.88 80 VAL A O 1
ATOM 610 N N . LEU A 1 81 ? 3.521 -2.205 -2.117 1 98.75 81 LEU A N 1
ATOM 611 C CA . LEU A 1 81 ? 2.229 -1.543 -1.968 1 98.75 81 LEU A CA 1
ATOM 612 C C . LEU A 1 81 ? 1.595 -1.276 -3.328 1 98.75 81 LEU A C 1
ATOM 614 O O . LEU A 1 81 ? 0.39 -1.47 -3.506 1 98.75 81 LEU A O 1
ATOM 618 N N . SER A 1 82 ? 2.393 -0.806 -4.285 1 98.56 82 SER A N 1
ATOM 619 C CA . SER A 1 82 ? 1.849 -0.543 -5.613 1 98.56 82 SER A CA 1
ATOM 620 C C . SER A 1 82 ? 1.426 -1.836 -6.305 1 98.56 82 SER A C 1
ATOM 622 O O . SER A 1 82 ? 0.448 -1.854 -7.055 1 98.56 82 SER A O 1
ATOM 624 N N . GLU A 1 83 ? 2.174 -2.918 -6.027 1 98.88 83 GLU A N 1
ATOM 625 C CA . GLU A 1 83 ? 1.812 -4.199 -6.629 1 98.88 83 GLU A CA 1
ATOM 626 C C . GLU A 1 83 ? 0.544 -4.766 -6 1 98.88 83 GLU A C 1
ATOM 628 O O . GLU A 1 83 ? -0.251 -5.422 -6.676 1 98.88 83 GLU A O 1
ATOM 633 N N . LEU A 1 84 ? 0.36 -4.52 -4.711 1 98.94 84 LEU A N 1
ATOM 634 C CA . LEU A 1 84 ? -0.905 -4.895 -4.086 1 98.94 84 LEU A CA 1
ATOM 635 C C . LEU A 1 84 ? -2.076 -4.191 -4.766 1 98.94 84 LEU A C 1
ATOM 637 O O . LEU A 1 84 ? -3.107 -4.812 -5.035 1 98.94 84 LEU A O 1
ATOM 641 N N . GLN A 1 85 ? -1.901 -2.938 -5.094 1 98.62 85 GLN A N 1
ATOM 642 C CA . GLN A 1 85 ? -2.953 -2.189 -5.773 1 98.62 85 GLN A CA 1
ATOM 643 C C . GLN A 1 85 ? -3.23 -2.764 -7.16 1 98.62 85 GLN A C 1
ATOM 645 O O . GLN A 1 85 ? -4.387 -2.926 -7.551 1 98.62 85 GLN A O 1
ATOM 650 N N . ASP A 1 86 ? -2.146 -3.057 -7.848 1 98.81 86 ASP A N 1
ATOM 651 C CA . ASP A 1 86 ? -2.311 -3.703 -9.148 1 98.81 86 ASP A CA 1
ATOM 652 C C . ASP A 1 86 ? -3.082 -5.016 -9.016 1 98.81 86 ASP A C 1
ATOM 654 O O . ASP A 1 86 ? -4.02 -5.27 -9.773 1 98.81 86 ASP A O 1
ATOM 658 N N . GLY A 1 87 ? -2.645 -5.824 -8.039 1 98.88 87 GLY A N 1
ATOM 659 C CA . GLY A 1 87 ? -3.273 -7.117 -7.82 1 98.88 87 GLY A CA 1
ATOM 660 C C . GLY A 1 87 ? -4.754 -7.012 -7.5 1 98.88 87 GLY A C 1
ATOM 661 O O . GLY A 1 87 ? -5.547 -7.852 -7.926 1 98.88 87 GLY A O 1
ATOM 662 N N . MET A 1 88 ? -5.125 -6.008 -6.75 1 98.81 88 MET A N 1
ATOM 663 C CA . MET A 1 88 ? -6.535 -5.809 -6.43 1 98.81 88 MET A CA 1
ATOM 664 C C . MET A 1 88 ? -7.352 -5.57 -7.695 1 98.81 88 MET A C 1
ATOM 666 O O . MET A 1 88 ? -8.453 -6.102 -7.84 1 98.81 88 MET A O 1
ATOM 670 N N . LYS A 1 89 ? -6.809 -4.785 -8.633 1 98.69 89 LYS A N 1
ATOM 671 C CA . LYS A 1 89 ? -7.523 -4.504 -9.875 1 98.69 89 LYS A CA 1
ATOM 672 C C . LYS A 1 89 ? -7.598 -5.742 -10.758 1 98.69 89 LYS A C 1
ATOM 674 O O . LYS A 1 89 ? -8.578 -5.941 -11.477 1 98.69 89 LYS A O 1
ATOM 679 N N . ILE A 1 90 ? -6.574 -6.566 -10.695 1 98.88 90 ILE A N 1
ATOM 680 C CA . ILE A 1 90 ? -6.582 -7.816 -11.453 1 98.88 90 ILE A CA 1
ATOM 681 C C . ILE A 1 90 ? -7.656 -8.742 -10.891 1 98.88 90 ILE A C 1
ATOM 683 O O . ILE A 1 90 ? -8.383 -9.391 -11.648 1 98.88 90 ILE A O 1
ATOM 687 N N . ILE A 1 91 ? -7.746 -8.844 -9.57 1 98.88 91 ILE A N 1
ATOM 688 C CA . ILE A 1 91 ? -8.773 -9.664 -8.93 1 98.88 91 ILE A CA 1
ATOM 689 C C . ILE A 1 91 ? -10.156 -9.125 -9.289 1 98.88 91 ILE A C 1
ATOM 691 O O . ILE A 1 91 ? -11.07 -9.898 -9.586 1 98.88 91 ILE A O 1
ATOM 695 N N . ASP A 1 92 ? -10.32 -7.781 -9.297 1 98.06 92 ASP A N 1
ATOM 696 C CA . ASP A 1 92 ? -11.586 -7.176 -9.695 1 98.06 92 ASP A CA 1
ATOM 697 C C . ASP A 1 92 ? -11.953 -7.562 -11.133 1 98.06 92 ASP A C 1
ATOM 699 O O . ASP A 1 92 ? -13.109 -7.879 -11.414 1 98.06 92 ASP A O 1
ATOM 703 N N . TYR A 1 93 ? -10.984 -7.508 -11.977 1 98.5 93 TYR A N 1
ATOM 704 C CA . TYR A 1 93 ? -11.203 -7.906 -13.367 1 98.5 93 TYR A CA 1
ATOM 705 C C . TYR A 1 93 ? -11.672 -9.352 -13.453 1 98.5 93 TYR A C 1
ATOM 707 O O . TYR A 1 93 ? -12.609 -9.672 -14.188 1 98.5 93 TYR A O 1
ATOM 715 N N . ALA A 1 94 ? -11.031 -10.242 -12.727 1 98.56 94 ALA A N 1
ATOM 716 C CA . ALA A 1 94 ? -11.391 -11.656 -12.711 1 98.56 94 ALA A CA 1
ATOM 717 C C . ALA A 1 94 ? -12.828 -11.852 -12.242 1 98.56 94 ALA A C 1
ATOM 719 O O . ALA A 1 94 ? -13.562 -12.672 -12.797 1 98.56 94 ALA A O 1
ATOM 720 N N . ARG A 1 95 ? -13.188 -11.109 -11.25 1 98 95 ARG A N 1
ATOM 721 C CA . ARG A 1 95 ? -14.516 -11.258 -10.664 1 98 95 ARG A CA 1
ATOM 722 C C . ARG A 1 95 ? -15.586 -10.648 -11.57 1 98 95 ARG A C 1
ATOM 724 O O . ARG A 1 95 ? -16.625 -11.258 -11.805 1 98 95 ARG A O 1
ATOM 731 N N . GLN A 1 96 ? -15.297 -9.477 -12.102 1 97 96 GLN A N 1
ATOM 732 C CA . GLN A 1 96 ? -16.344 -8.68 -12.727 1 97 96 GLN A CA 1
ATOM 733 C C . GLN A 1 96 ? -16.406 -8.945 -14.227 1 97 96 GLN A C 1
ATOM 735 O O . GLN A 1 96 ? -17.5 -9.055 -14.797 1 97 96 GLN A O 1
ATOM 740 N N . GLU A 1 97 ? -15.273 -8.977 -14.844 1 97.38 97 GLU A N 1
ATOM 741 C CA . GLU A 1 97 ? -15.234 -9.148 -16.297 1 97.38 97 GLU A CA 1
ATOM 742 C C . GLU A 1 97 ? -15.164 -10.625 -16.672 1 97.38 97 GLU A C 1
ATOM 744 O O . GLU A 1 97 ? -15.938 -11.094 -17.516 1 97.38 97 GLU A O 1
ATOM 749 N N . VAL A 1 98 ? -14.305 -11.375 -15.992 1 97.81 98 VAL A N 1
ATOM 750 C CA . VAL A 1 98 ? -14.156 -12.805 -16.266 1 97.81 98 VAL A CA 1
ATOM 751 C C . VAL A 1 98 ? -15.305 -13.57 -15.609 1 97.81 98 VAL A C 1
ATOM 753 O O . VAL A 1 98 ? -15.609 -14.703 -15.992 1 97.81 98 VAL A O 1
ATOM 756 N N . GLN A 1 99 ? -15.906 -12.945 -14.609 1 98 99 GLN A N 1
ATOM 757 C CA . GLN A 1 99 ? -17.031 -13.508 -13.875 1 98 99 GLN A CA 1
ATOM 758 C C . GLN A 1 99 ? -16.656 -14.828 -13.211 1 98 99 GLN A C 1
ATOM 760 O O . GLN A 1 99 ? -17.422 -15.789 -13.242 1 98 99 GLN A O 1
ATOM 765 N N . ALA A 1 100 ? -15.453 -14.898 -12.719 1 98.06 100 ALA A N 1
ATOM 766 C CA . ALA A 1 100 ? -14.961 -16.109 -12.07 1 98.06 100 ALA A CA 1
ATOM 767 C C . ALA A 1 100 ? -15.672 -16.359 -10.742 1 98.06 100 ALA A C 1
ATOM 769 O O . ALA A 1 100 ? -15.875 -15.43 -9.961 1 98.06 100 ALA A O 1
ATOM 770 N N . LYS A 1 101 ? -16.016 -17.609 -10.453 1 97.88 101 LYS A N 1
ATOM 771 C CA . LYS A 1 101 ? -16.609 -18.031 -9.18 1 97.88 101 LYS A CA 1
ATOM 772 C C . LYS A 1 101 ? -15.539 -18.594 -8.25 1 97.88 101 LYS A C 1
ATOM 774 O O . LYS A 1 101 ? -15.68 -18.531 -7.023 1 97.88 101 LYS A O 1
ATOM 779 N N . GLU A 1 102 ? -14.562 -19.188 -8.82 1 98.44 102 GLU A N 1
ATOM 780 C CA . GLU A 1 102 ? -13.391 -19.688 -8.102 1 98.44 102 GLU A CA 1
ATOM 781 C C . GLU A 1 102 ? -12.117 -19.016 -8.578 1 98.44 102 GLU A C 1
ATOM 783 O O . GLU A 1 102 ? -11.773 -19.078 -9.758 1 98.44 102 GLU A O 1
ATOM 788 N N . ILE A 1 103 ? -11.438 -18.344 -7.672 1 98.88 103 ILE A N 1
ATOM 789 C CA . ILE A 1 103 ? -10.219 -17.625 -8.016 1 98.88 103 ILE A CA 1
ATOM 790 C C . ILE A 1 103 ? -9.039 -18.203 -7.227 1 98.88 103 ILE A C 1
ATOM 792 O O . ILE A 1 103 ? -9.109 -18.328 -6 1 98.88 103 ILE A O 1
ATOM 796 N N . ILE A 1 104 ? -8.016 -18.594 -7.93 1 98.94 104 ILE A N 1
ATOM 797 C CA . ILE A 1 104 ? -6.758 -19.094 -7.379 1 98.94 104 ILE A CA 1
ATOM 798 C C . ILE A 1 104 ? -5.648 -18.062 -7.602 1 98.94 104 ILE A C 1
ATOM 800 O O . ILE A 1 104 ? -5.539 -17.484 -8.688 1 98.94 104 ILE A O 1
ATOM 804 N N . LEU A 1 105 ? -4.902 -17.75 -6.57 1 98.94 105 LEU A N 1
ATOM 805 C CA . LEU A 1 105 ? -3.715 -16.922 -6.73 1 98.94 105 LEU A CA 1
ATOM 806 C C . LEU A 1 105 ? -2.449 -17.781 -6.719 1 98.94 105 LEU A C 1
ATOM 808 O O . LEU A 1 105 ? -2.324 -18.703 -5.91 1 98.94 105 LEU A O 1
ATOM 812 N N . VAL A 1 106 ? -1.608 -17.547 -7.656 1 98.94 106 VAL A N 1
ATOM 813 C CA . VAL A 1 106 ? -0.276 -18.125 -7.734 1 98.94 106 VAL A CA 1
ATOM 814 C C . VAL A 1 106 ? 0.775 -17.031 -7.816 1 98.94 106 VAL A C 1
ATOM 816 O O . VAL A 1 106 ? 0.681 -16.125 -8.656 1 98.94 106 VAL A O 1
ATOM 819 N N . GLY A 1 107 ? 1.72 -17.062 -6.961 1 98.94 107 GLY A N 1
ATOM 820 C CA . GLY A 1 107 ? 2.77 -16.062 -6.992 1 98.94 107 GLY A CA 1
ATOM 821 C C . GLY A 1 107 ? 4.164 -16.641 -6.879 1 98.94 107 GLY A C 1
ATOM 822 O O . GLY A 1 107 ? 4.387 -17.578 -6.113 1 98.94 107 GLY A O 1
ATOM 823 N N . HIS A 1 108 ? 5.082 -16.156 -7.676 1 98.94 108 HIS A N 1
ATOM 824 C CA . HIS A 1 108 ? 6.488 -16.531 -7.594 1 98.94 108 HIS A CA 1
ATOM 825 C C . HIS A 1 108 ? 7.332 -15.383 -7.039 1 98.94 108 HIS A C 1
ATOM 827 O O . HIS A 1 108 ? 7.18 -14.234 -7.461 1 98.94 108 HIS A O 1
ATOM 833 N N . SER A 1 109 ? 8.258 -15.766 -6.082 1 98.88 109 SER A N 1
ATOM 834 C CA . SER A 1 109 ? 9.219 -14.797 -5.543 1 98.88 109 SER A CA 1
ATOM 835 C C . SER A 1 109 ? 8.5 -13.594 -4.941 1 98.88 109 SER A C 1
ATOM 837 O O . SER A 1 109 ? 7.648 -13.742 -4.066 1 98.88 109 SER A O 1
ATOM 839 N N . GLN A 1 110 ? 8.664 -12.375 -5.391 1 98.88 110 GLN A N 1
ATOM 840 C CA . GLN A 1 110 ? 7.945 -11.211 -4.887 1 98.88 110 GLN A CA 1
ATOM 841 C C . GLN A 1 110 ? 6.453 -11.312 -5.203 1 98.88 110 GLN A C 1
ATOM 843 O O . GLN A 1 110 ? 5.617 -10.844 -4.426 1 98.88 110 GLN A O 1
ATOM 848 N N . GLY A 1 111 ? 6.168 -11.922 -6.34 1 98.94 111 GLY A N 1
ATOM 849 C CA . GLY A 1 111 ? 4.77 -12.211 -6.629 1 98.94 111 GLY A CA 1
ATOM 850 C C . GLY A 1 111 ? 4.113 -13.086 -5.578 1 98.94 111 GLY A C 1
ATOM 851 O O . GLY A 1 111 ? 2.902 -13.008 -5.363 1 98.94 111 GLY A O 1
ATOM 852 N N . GLY A 1 112 ? 4.91 -13.938 -4.957 1 98.94 112 GLY A N 1
ATOM 853 C CA . GLY A 1 112 ? 4.406 -14.742 -3.848 1 98.94 112 GLY A CA 1
ATOM 854 C C . GLY A 1 112 ? 4.051 -13.906 -2.629 1 98.94 112 GLY A C 1
ATOM 855 O O . GLY A 1 112 ? 3.07 -14.195 -1.941 1 98.94 112 GLY A O 1
ATOM 856 N N . VAL A 1 113 ? 4.852 -12.891 -2.322 1 98.94 113 VAL A N 1
ATOM 857 C CA . VAL A 1 113 ? 4.559 -11.961 -1.239 1 98.94 113 VAL A CA 1
ATOM 858 C C . VAL A 1 113 ? 3.244 -11.234 -1.523 1 98.94 113 VAL A C 1
ATOM 860 O O . VAL A 1 113 ? 2.354 -11.195 -0.671 1 98.94 113 VAL A O 1
ATOM 863 N N . VAL A 1 114 ? 3.088 -10.727 -2.727 1 98.94 114 VAL A N 1
ATOM 864 C CA . VAL A 1 114 ? 1.899 -9.984 -3.139 1 98.94 114 VAL A CA 1
ATOM 865 C C . VAL A 1 114 ? 0.676 -10.898 -3.086 1 98.94 114 VAL A C 1
ATOM 867 O O . VAL A 1 114 ? -0.347 -10.539 -2.498 1 98.94 114 VAL A O 1
ATOM 870 N N . ALA A 1 115 ? 0.817 -12.094 -3.605 1 99 115 ALA A N 1
ATOM 871 C CA . ALA A 1 115 ? -0.291 -13.047 -3.625 1 99 115 ALA A CA 1
ATOM 872 C C . ALA A 1 115 ? -0.718 -13.422 -2.209 1 99 115 ALA A C 1
ATOM 874 O O . ALA A 1 115 ? -1.912 -13.531 -1.923 1 99 115 ALA A O 1
ATOM 875 N N . SER A 1 116 ? 0.25 -13.641 -1.356 1 98.94 116 SER A N 1
ATOM 876 C CA . SER A 1 116 ? -0.057 -14.031 0.015 1 98.94 116 SER A CA 1
ATOM 877 C C . SER A 1 116 ? -0.854 -12.945 0.734 1 98.94 116 SER A C 1
ATOM 879 O O . SER A 1 116 ? -1.83 -13.242 1.427 1 98.94 116 SER A O 1
ATOM 881 N N . MET A 1 117 ? -0.489 -11.711 0.559 1 98.94 117 MET A N 1
ATOM 882 C CA . MET A 1 117 ? -1.181 -10.609 1.215 1 98.94 117 MET A CA 1
ATOM 883 C C . MET A 1 117 ? -2.547 -10.367 0.582 1 98.94 117 MET A C 1
ATOM 885 O O . MET A 1 117 ? -3.529 -10.133 1.287 1 98.94 117 MET A O 1
ATOM 889 N N . LEU A 1 118 ? -2.623 -10.492 -0.721 1 98.94 118 LEU A N 1
ATOM 890 C CA . LEU A 1 118 ? -3.896 -10.328 -1.412 1 98.94 118 LEU A CA 1
ATOM 891 C C . LEU A 1 118 ? -4.887 -11.406 -0.986 1 98.94 118 LEU A C 1
ATOM 893 O O . LEU A 1 118 ? -6.082 -11.141 -0.836 1 98.94 118 LEU A O 1
ATOM 897 N N . ALA A 1 119 ? -4.383 -12.648 -0.831 1 98.94 119 ALA A N 1
ATOM 898 C CA . ALA A 1 119 ? -5.266 -13.727 -0.389 1 98.94 119 ALA A CA 1
ATOM 899 C C . ALA A 1 119 ? -5.914 -13.383 0.951 1 98.94 119 ALA A C 1
ATOM 901 O O . ALA A 1 119 ? -7.082 -13.703 1.18 1 98.94 119 ALA A O 1
ATOM 902 N N . ALA A 1 120 ? -5.152 -12.75 1.808 1 98.88 120 ALA A N 1
ATOM 903 C CA . ALA A 1 120 ? -5.676 -12.344 3.109 1 98.88 120 ALA A CA 1
ATOM 904 C C . ALA A 1 120 ? -6.688 -11.211 2.963 1 98.88 120 ALA A C 1
ATOM 906 O O . ALA A 1 120 ? -7.758 -11.242 3.572 1 98.88 120 ALA A O 1
ATOM 907 N N . TYR A 1 121 ? -6.406 -10.172 2.158 1 98.81 121 TYR A N 1
ATOM 908 C CA . TYR A 1 121 ? -7.316 -9.055 1.932 1 98.81 121 TYR A CA 1
ATOM 909 C C . TYR A 1 121 ? -8.633 -9.539 1.331 1 98.81 121 TYR A C 1
ATOM 911 O O . TYR A 1 121 ? -9.695 -8.992 1.633 1 98.81 121 TYR A O 1
ATOM 919 N N . TYR A 1 122 ? -8.523 -10.523 0.471 1 98.75 122 TYR A N 1
ATOM 920 C CA . TYR A 1 122 ? -9.664 -11.055 -0.264 1 98.75 122 TYR A CA 1
ATOM 921 C C . TYR A 1 122 ? -10.016 -12.461 0.21 1 98.75 122 TYR A C 1
ATOM 923 O O . TYR A 1 122 ? -10.32 -13.344 -0.6 1 98.75 122 TYR A O 1
ATOM 931 N N . ARG A 1 123 ? -9.922 -12.656 1.487 1 98.38 123 ARG A N 1
ATOM 932 C CA . ARG A 1 123 ? -10.062 -13.992 2.049 1 98.38 123 ARG A CA 1
ATOM 933 C C . ARG A 1 123 ? -11.469 -14.539 1.806 1 98.38 123 ARG A C 1
ATOM 935 O O . ARG A 1 123 ? -11.688 -15.75 1.863 1 98.38 123 ARG A O 1
ATOM 942 N N . ASP A 1 124 ? -12.445 -13.656 1.454 1 97.88 124 ASP A N 1
ATOM 943 C CA . ASP A 1 124 ? -13.812 -14.078 1.151 1 97.88 124 ASP A CA 1
ATOM 944 C C . ASP A 1 124 ? -13.961 -14.438 -0.326 1 97.88 124 ASP A C 1
ATOM 946 O O . ASP A 1 124 ? -15.008 -14.93 -0.747 1 97.88 124 ASP A O 1
ATOM 950 N N . VAL A 1 125 ? -12.898 -14.203 -1.088 1 98.12 125 VAL A N 1
ATOM 951 C CA . VAL A 1 125 ? -12.984 -14.305 -2.541 1 98.12 125 VAL A CA 1
ATOM 952 C C . VAL A 1 125 ? -12.023 -15.375 -3.047 1 98.12 125 VAL A C 1
ATOM 954 O O . VAL A 1 125 ? -12.359 -16.125 -3.965 1 98.12 125 VAL A O 1
ATOM 957 N N . ILE A 1 126 ? -10.828 -15.508 -2.463 1 98.81 126 ILE A N 1
ATOM 958 C CA . ILE A 1 126 ? -9.766 -16.375 -2.955 1 98.81 126 ILE A CA 1
ATOM 959 C C . ILE A 1 126 ? -9.984 -17.797 -2.449 1 98.81 126 ILE A C 1
ATOM 961 O O . ILE A 1 126 ? -10.172 -18.016 -1.249 1 98.81 126 ILE A O 1
ATOM 965 N N . ASP A 1 127 ? -9.898 -18.734 -3.355 1 98.81 127 ASP A N 1
ATOM 966 C CA . ASP A 1 127 ? -10.234 -20.125 -3.01 1 98.81 127 ASP A CA 1
ATOM 967 C C . ASP A 1 127 ? -8.984 -20.922 -2.664 1 98.81 127 ASP A C 1
ATOM 969 O O . ASP A 1 127 ? -9.023 -21.812 -1.806 1 98.81 127 ASP A O 1
ATOM 973 N N . LYS A 1 128 ? -7.938 -20.688 -3.391 1 98.88 128 LYS A N 1
ATOM 974 C CA . LYS A 1 128 ? -6.668 -21.391 -3.178 1 98.88 128 LYS A CA 1
ATOM 975 C C . LYS A 1 128 ? -5.484 -20.453 -3.42 1 98.88 128 LYS A C 1
ATOM 977 O O . LYS A 1 128 ? -5.605 -19.469 -4.137 1 98.88 128 LYS A O 1
ATOM 982 N N . LEU A 1 129 ? -4.375 -20.781 -2.795 1 98.94 129 LEU A N 1
ATOM 983 C CA . LEU A 1 129 ? -3.16 -19.969 -2.871 1 98.94 129 LEU A CA 1
ATOM 984 C C . LEU A 1 129 ? -1.939 -20.859 -3.105 1 98.94 129 LEU A C 1
ATOM 986 O O . LEU A 1 129 ? -1.783 -21.891 -2.455 1 98.94 129 LEU A O 1
ATOM 990 N N . VAL A 1 130 ? -1.159 -20.5 -4.094 1 99 130 VAL A N 1
ATOM 991 C CA . VAL A 1 130 ? 0.102 -21.188 -4.363 1 99 130 VAL A CA 1
ATOM 992 C C . VAL A 1 130 ? 1.259 -20.188 -4.258 1 99 130 VAL A C 1
ATOM 994 O O . VAL A 1 130 ? 1.259 -19.156 -4.926 1 99 130 VAL A O 1
ATOM 997 N N . LEU A 1 131 ? 2.199 -20.516 -3.457 1 98.94 131 LEU A N 1
ATOM 998 C CA . LEU A 1 131 ? 3.395 -19.703 -3.289 1 98.94 131 LEU A CA 1
ATOM 999 C C . LEU A 1 131 ? 4.633 -20.453 -3.773 1 98.94 131 LEU A C 1
ATOM 1001 O O . LEU A 1 131 ? 5.004 -21.484 -3.213 1 98.94 131 LEU A O 1
ATOM 1005 N N . LEU A 1 132 ? 5.23 -19.906 -4.805 1 98.94 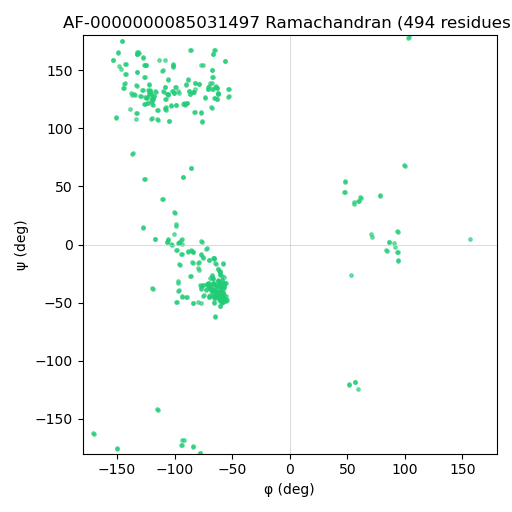132 LEU A N 1
ATOM 1006 C CA . LEU A 1 132 ? 6.449 -20.453 -5.383 1 98.94 132 LEU A CA 1
ATOM 1007 C C . LEU A 1 132 ? 7.664 -19.609 -5.008 1 98.94 132 LEU A C 1
ATOM 1009 O O . LEU A 1 132 ? 7.844 -18.516 -5.527 1 98.94 132 LEU A O 1
ATOM 1013 N N . ALA A 1 133 ? 8.484 -20.156 -4.09 1 98.88 133 ALA A N 1
ATOM 1014 C CA . ALA A 1 133 ? 9.672 -19.469 -3.588 1 98.88 133 ALA A CA 1
ATOM 1015 C C . ALA A 1 133 ? 9.352 -18.031 -3.184 1 98.88 133 ALA A C 1
ATOM 1017 O O . ALA A 1 133 ? 10.016 -17.094 -3.621 1 98.88 133 ALA A O 1
ATOM 1018 N N . PRO A 1 134 ? 8.352 -17.875 -2.316 1 98.88 134 PRO A N 1
ATOM 1019 C CA . PRO A 1 134 ? 7.926 -16.516 -1.965 1 98.88 134 PRO A CA 1
ATOM 1020 C C . PRO A 1 134 ? 9.023 -15.711 -1.273 1 98.88 134 PRO A C 1
ATOM 1022 O O . PRO A 1 134 ? 9.633 -16.188 -0.312 1 98.88 134 PRO A O 1
ATOM 1025 N N . ALA A 1 135 ? 9.195 -14.461 -1.704 1 98.75 135 ALA A N 1
ATOM 1026 C CA . ALA A 1 135 ? 10.344 -13.664 -1.298 1 98.75 135 ALA A CA 1
ATOM 1027 C C . ALA A 1 135 ? 10.023 -12.82 -0.066 1 98.75 135 ALA A C 1
ATOM 1029 O O . ALA A 1 135 ? 10.25 -11.609 -0.055 1 98.75 135 ALA A O 1
ATOM 1030 N N . ALA A 1 136 ? 9.625 -13.469 1.027 1 98.44 136 ALA A N 1
ATOM 1031 C CA . ALA A 1 136 ? 9.25 -12.734 2.234 1 98.44 136 ALA A CA 1
ATOM 1032 C C . ALA A 1 136 ? 10.484 -12.211 2.967 1 98.44 136 ALA A C 1
ATOM 1034 O O . ALA A 1 136 ? 10.375 -11.352 3.844 1 98.44 136 ALA A O 1
ATOM 1035 N N . THR A 1 137 ? 11.656 -12.664 2.566 1 98.44 137 THR A N 1
ATOM 1036 C CA . THR A 1 137 ? 12.898 -12.188 3.168 1 98.44 137 THR A CA 1
ATOM 1037 C C . THR A 1 137 ? 13.203 -10.758 2.723 1 98.44 137 THR A C 1
ATOM 1039 O O . THR A 1 137 ? 14.133 -10.125 3.23 1 98.44 137 THR A O 1
ATOM 1042 N N . LEU A 1 138 ? 12.406 -10.242 1.87 1 98.69 138 LEU A N 1
ATOM 1043 C CA . LEU A 1 138 ? 12.68 -8.898 1.37 1 98.69 138 LEU A CA 1
ATOM 1044 C C . LEU A 1 138 ? 12.633 -7.879 2.502 1 98.69 138 LEU A C 1
ATOM 1046 O O . LEU A 1 138 ? 13.312 -6.852 2.447 1 98.69 138 LEU A O 1
ATOM 1050 N N . LYS A 1 139 ? 11.812 -8.133 3.52 1 98.69 139 LYS A N 1
ATOM 1051 C CA . LYS A 1 139 ? 11.773 -7.23 4.664 1 98.69 139 LYS A CA 1
ATOM 1052 C C . LYS A 1 139 ? 13.094 -7.246 5.426 1 98.69 139 LYS A C 1
ATOM 1054 O O . LYS A 1 139 ? 13.68 -6.191 5.68 1 98.69 139 LYS A O 1
ATOM 1059 N N . ASP A 1 140 ? 13.57 -8.422 5.742 1 98.5 140 ASP A N 1
ATOM 1060 C CA . ASP A 1 140 ? 14.836 -8.562 6.457 1 98.5 140 ASP A CA 1
ATOM 1061 C C . ASP A 1 140 ? 15.992 -7.969 5.652 1 98.5 140 ASP A C 1
ATOM 1063 O O . ASP A 1 140 ? 16.875 -7.316 6.215 1 98.5 140 ASP A O 1
ATOM 1067 N N . ASP A 1 141 ? 15.969 -8.266 4.379 1 98.62 141 ASP A N 1
ATOM 1068 C CA . ASP A 1 141 ? 17 -7.723 3.502 1 98.62 141 ASP A CA 1
ATOM 1069 C C . ASP A 1 141 ? 16.984 -6.195 3.521 1 98.62 141 ASP A C 1
ATOM 1071 O O . ASP A 1 141 ? 18.047 -5.562 3.57 1 98.62 141 ASP A O 1
ATOM 1075 N N . ALA A 1 142 ? 15.805 -5.586 3.471 1 98.81 142 ALA A N 1
ATOM 1076 C CA . ALA A 1 142 ? 15.688 -4.129 3.496 1 98.81 142 ALA A CA 1
ATOM 1077 C C . ALA A 1 142 ? 16.203 -3.559 4.816 1 98.81 142 ALA A C 1
ATOM 1079 O O . ALA A 1 142 ? 16.797 -2.482 4.84 1 98.81 142 ALA A O 1
ATOM 1080 N N . LEU A 1 143 ? 15.961 -4.277 5.898 1 98.69 143 LEU A N 1
ATOM 1081 C CA . LEU A 1 143 ? 16.344 -3.814 7.227 1 98.69 143 LEU A CA 1
ATOM 1082 C C . LEU A 1 143 ? 17.859 -3.771 7.367 1 98.69 143 LEU A C 1
ATOM 1084 O O . LEU A 1 143 ? 18.406 -2.951 8.117 1 98.69 143 LEU A O 1
ATOM 1088 N N . ILE A 1 144 ? 18.531 -4.621 6.574 1 98.5 144 ILE A N 1
ATOM 1089 C CA . ILE A 1 144 ? 19.984 -4.648 6.707 1 98.5 144 ILE A CA 1
ATOM 1090 C C . ILE A 1 144 ? 20.625 -3.973 5.496 1 98.5 144 ILE A C 1
ATOM 1092 O O . ILE A 1 144 ? 21.859 -3.943 5.371 1 98.5 144 ILE A O 1
ATOM 1096 N N . GLY A 1 145 ? 19.891 -3.469 4.602 1 98.56 145 GLY A N 1
ATOM 1097 C CA . GLY A 1 145 ? 20.375 -2.66 3.494 1 98.56 145 GLY A CA 1
ATOM 1098 C C . GLY A 1 145 ? 20.984 -3.484 2.379 1 98.56 145 GLY A C 1
ATOM 1099 O O . GLY A 1 145 ? 22.062 -3.158 1.879 1 98.56 145 GLY A O 1
ATOM 1100 N N . THR A 1 146 ? 20.328 -4.621 2.033 1 98.19 146 THR A N 1
ATOM 1101 C CA . THR A 1 146 ? 20.797 -5.426 0.907 1 98.19 146 THR A CA 1
ATOM 1102 C C . THR A 1 146 ? 19.641 -5.801 -0.01 1 98.19 146 THR A C 1
ATOM 1104 O O . THR A 1 146 ? 18.484 -5.84 0.425 1 98.19 146 THR A O 1
ATOM 1107 N N . CYS A 1 147 ? 19.922 -5.93 -1.332 1 97.56 147 CYS A N 1
ATOM 1108 C CA . CYS A 1 147 ? 18.984 -6.406 -2.34 1 97.56 147 CYS A CA 1
ATOM 1109 C C . CYS A 1 147 ? 19.719 -7.094 -3.486 1 97.56 147 CYS A C 1
ATOM 1111 O O . CYS A 1 147 ? 20.375 -6.434 -4.289 1 97.56 147 CYS A O 1
ATOM 1113 N N . GLN A 1 148 ? 19.562 -8.398 -3.549 1 95.88 148 GLN A N 1
ATOM 1114 C CA . GLN A 1 148 ? 20.156 -9.211 -4.609 1 95.88 148 GLN A CA 1
ATOM 1115 C C . GLN A 1 148 ? 21.625 -8.859 -4.824 1 95.88 148 GLN A C 1
ATOM 1117 O O . GLN A 1 148 ? 22.047 -8.609 -5.953 1 95.88 148 GLN A O 1
ATOM 1122 N N . GLY A 1 149 ? 22.328 -8.734 -3.695 1 95.38 149 GLY A N 1
ATOM 1123 C CA . GLY A 1 149 ? 23.766 -8.555 -3.742 1 95.38 149 GLY A CA 1
ATOM 1124 C C . GLY A 1 149 ? 24.188 -7.102 -3.701 1 95.38 149 GLY A C 1
ATOM 1125 O O . GLY A 1 149 ? 25.375 -6.801 -3.494 1 95.38 149 GLY A O 1
ATOM 1126 N N . THR A 1 150 ? 23.297 -6.168 -3.902 1 98 150 THR A N 1
ATOM 1127 C CA . THR A 1 150 ? 23.594 -4.738 -3.803 1 98 150 THR A CA 1
ATOM 1128 C C . THR A 1 150 ? 23.359 -4.242 -2.377 1 98 150 THR A C 1
ATOM 1130 O O . THR A 1 150 ? 22.375 -4.609 -1.734 1 98 150 THR A O 1
ATOM 1133 N N . THR A 1 151 ? 24.25 -3.42 -1.869 1 98.44 151 THR A N 1
ATOM 1134 C CA . THR A 1 151 ? 24.125 -2.887 -0.517 1 98.44 151 THR A CA 1
ATOM 1135 C C . THR A 1 151 ? 23.812 -1.391 -0.551 1 98.44 151 THR A C 1
ATOM 1137 O O . THR A 1 151 ? 24.172 -0.702 -1.511 1 98.44 151 THR A O 1
ATOM 1140 N N . TYR A 1 152 ? 23.156 -0.837 0.333 1 98.5 152 TYR A N 1
ATOM 1141 C CA . TYR A 1 152 ? 22.844 0.57 0.558 1 98.5 152 TYR A CA 1
ATOM 1142 C C . TYR A 1 152 ? 22.688 0.864 2.045 1 98.5 152 TYR A C 1
ATOM 1144 O O . TYR A 1 152 ? 22.672 -0.054 2.869 1 98.5 152 TYR A O 1
ATOM 1152 N N . ASP A 1 153 ? 22.688 2.131 2.477 1 98.69 153 ASP A N 1
ATOM 1153 C CA . ASP A 1 153 ? 22.5 2.521 3.871 1 98.69 153 ASP A CA 1
ATOM 1154 C C . ASP A 1 153 ? 21.031 2.414 4.281 1 98.69 153 ASP A C 1
ATOM 1156 O O . ASP A 1 153 ? 20.203 3.232 3.871 1 98.69 153 ASP A O 1
ATOM 1160 N N . PRO A 1 154 ? 20.672 1.413 5.059 1 98.5 154 PRO A N 1
ATOM 1161 C CA . PRO A 1 154 ? 19.25 1.225 5.406 1 98.5 154 PRO A CA 1
ATOM 1162 C C . PRO A 1 154 ? 18.734 2.309 6.344 1 98.5 154 PRO A C 1
ATOM 1164 O O . PRO A 1 154 ? 17.516 2.416 6.547 1 98.5 154 PRO A O 1
ATOM 1167 N N . ASN A 1 155 ? 19.609 3.115 6.953 1 98.31 155 ASN A N 1
ATOM 1168 C CA . ASN A 1 155 ? 19.188 4.18 7.863 1 98.31 155 ASN A CA 1
ATOM 1169 C C . ASN A 1 155 ? 19.094 5.523 7.145 1 98.31 155 ASN A C 1
ATOM 1171 O O . ASN A 1 155 ? 18.531 6.48 7.684 1 98.31 155 ASN A O 1
ATOM 1175 N N . HIS A 1 156 ? 19.688 5.609 6.031 1 98.19 156 HIS A N 1
ATOM 1176 C CA . HIS A 1 156 ? 19.594 6.738 5.113 1 98.19 156 HIS A CA 1
ATOM 1177 C C . HIS A 1 156 ? 19.422 6.266 3.674 1 98.19 156 HIS A C 1
ATOM 1179 O O . HIS A 1 156 ? 20.344 6.387 2.859 1 98.19 156 HIS A O 1
ATOM 1185 N N . ILE A 1 157 ? 18.266 5.895 3.346 1 98.31 157 ILE A N 1
ATOM 1186 C CA . ILE A 1 157 ? 17.969 5.207 2.09 1 98.31 157 ILE A CA 1
ATOM 1187 C C . ILE A 1 157 ? 18.047 6.199 0.932 1 98.31 157 ILE A C 1
ATOM 1189 O O . ILE A 1 157 ? 17.391 7.25 0.965 1 98.31 157 ILE A O 1
ATOM 1193 N N . PRO A 1 158 ? 18.828 5.855 -0.068 1 97.88 158 PRO A N 1
ATOM 1194 C CA . PRO A 1 158 ? 18.953 6.746 -1.227 1 97.88 158 PRO A CA 1
ATOM 1195 C C . PRO A 1 158 ? 17.656 6.852 -2.021 1 97.88 158 PRO A C 1
ATOM 1197 O O . PRO A 1 158 ? 16.75 6.02 -1.86 1 97.88 158 PRO A O 1
ATOM 1200 N N . ASP A 1 159 ? 17.609 7.859 -2.842 1 97.31 159 ASP A N 1
ATOM 1201 C CA . ASP A 1 159 ? 16.438 8.031 -3.695 1 97.31 159 ASP A CA 1
ATOM 1202 C C . ASP A 1 159 ? 16.266 6.848 -4.648 1 97.31 159 ASP A C 1
ATOM 1204 O O . ASP A 1 159 ? 15.148 6.484 -5 1 97.31 159 ASP A O 1
ATOM 1208 N N . TYR A 1 160 ? 17.422 6.32 -5.094 1 98.19 160 TYR A N 1
ATOM 1209 C CA . TYR A 1 160 ? 17.453 5.16 -5.977 1 98.19 160 TYR A CA 1
ATOM 1210 C C . TYR A 1 160 ? 18.625 4.242 -5.637 1 98.19 160 TYR A C 1
ATOM 1212 O O . TYR A 1 160 ? 19.656 4.695 -5.133 1 98.19 160 TYR A O 1
ATOM 1220 N N . VAL A 1 161 ? 18.391 2.992 -5.832 1 98.44 161 VAL A N 1
ATOM 1221 C CA . VAL A 1 161 ? 19.438 1.968 -5.766 1 98.44 161 VAL A CA 1
ATOM 1222 C C . VAL A 1 161 ? 19.438 1.158 -7.059 1 98.44 161 VAL A C 1
ATOM 1224 O O . VAL A 1 161 ? 18.391 0.699 -7.52 1 98.44 161 VAL A O 1
ATOM 1227 N N . THR A 1 162 ? 20.578 1.031 -7.727 1 98.19 162 THR A N 1
ATOM 1228 C CA . THR A 1 162 ? 20.672 0.19 -8.914 1 98.19 162 THR A CA 1
ATOM 1229 C C . THR A 1 162 ? 20.891 -1.269 -8.523 1 98.19 162 THR A C 1
ATOM 1231 O O . THR A 1 162 ? 21.922 -1.606 -7.914 1 98.19 162 THR A O 1
ATOM 1234 N N . VAL A 1 163 ? 19.953 -2.07 -8.812 1 97.88 163 VAL A N 1
ATOM 1235 C CA . VAL A 1 163 ? 20.016 -3.494 -8.5 1 97.88 163 VAL A CA 1
ATOM 1236 C C . VAL A 1 163 ? 20.062 -4.305 -9.797 1 97.88 163 VAL A C 1
ATOM 1238 O O . VAL A 1 163 ? 19.047 -4.484 -10.461 1 97.88 163 VAL A O 1
ATOM 1241 N N . GLY A 1 164 ? 21.203 -4.891 -10.164 1 95.31 164 GLY A N 1
ATOM 1242 C CA . GLY A 1 164 ? 21.328 -5.684 -11.375 1 95.31 164 GLY A CA 1
ATOM 1243 C C . GLY A 1 164 ? 20.922 -4.93 -12.625 1 95.31 164 GLY A C 1
ATOM 1244 O O . GLY A 1 164 ? 20.156 -5.445 -13.445 1 95.31 164 GLY A O 1
ATOM 1245 N N . GLY A 1 165 ? 21.203 -3.639 -12.719 1 95.88 165 GLY A N 1
ATOM 1246 C CA . GLY A 1 165 ? 20.922 -2.842 -13.906 1 95.88 165 GLY A CA 1
ATOM 1247 C C . GLY A 1 165 ? 19.578 -2.152 -13.852 1 95.88 165 GLY A C 1
ATOM 1248 O O . GLY A 1 165 ? 19.234 -1.366 -14.742 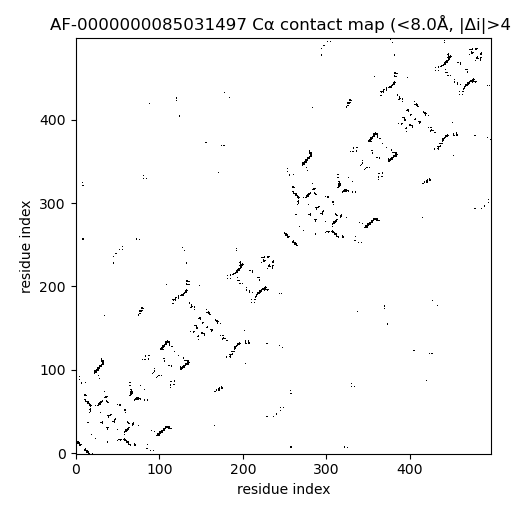1 95.88 165 GLY A O 1
ATOM 1249 N N . PHE A 1 166 ? 18.781 -2.445 -12.836 1 97.12 166 PHE A N 1
ATOM 1250 C CA . PHE A 1 166 ? 17.469 -1.824 -12.68 1 97.12 166 PHE A CA 1
ATOM 1251 C C . PHE A 1 166 ? 17.516 -0.704 -11.648 1 97.12 166 PHE A C 1
ATOM 1253 O O . PHE A 1 166 ? 18.094 -0.871 -10.57 1 97.12 166 PHE A O 1
ATOM 1260 N N . LYS A 1 167 ? 17 0.427 -12 1 98.31 167 LYS A N 1
ATOM 1261 C CA . LYS A 1 167 ? 16.844 1.521 -11.047 1 98.31 167 LYS A CA 1
ATOM 1262 C C . LYS A 1 167 ? 15.648 1.287 -10.125 1 98.31 167 LYS A C 1
ATOM 1264 O O . LYS A 1 167 ? 14.5 1.296 -10.578 1 98.31 167 LYS A O 1
ATOM 1269 N N . VAL A 1 168 ? 15.883 1.068 -8.812 1 98.69 168 VAL A N 1
ATOM 1270 C CA . VAL A 1 168 ? 14.844 0.82 -7.82 1 98.69 168 VAL A CA 1
ATOM 1271 C C . VAL A 1 168 ? 14.68 2.045 -6.926 1 98.69 168 VAL A C 1
ATOM 1273 O O . VAL A 1 168 ? 15.648 2.535 -6.348 1 98.69 168 VAL A O 1
ATOM 1276 N N . GLY A 1 169 ? 13.469 2.555 -6.84 1 98.5 169 GLY A N 1
ATOM 1277 C CA . GLY A 1 169 ? 13.234 3.725 -6.008 1 98.5 169 GLY A CA 1
ATOM 1278 C C . GLY A 1 169 ? 13.398 3.449 -4.527 1 98.5 169 GLY A C 1
ATOM 1279 O O . GLY A 1 169 ? 13.133 2.34 -4.062 1 98.5 169 GLY A O 1
ATOM 1280 N N . GLY A 1 170 ? 13.805 4.465 -3.773 1 98.56 170 GLY A N 1
ATOM 1281 C CA . GLY A 1 170 ? 13.961 4.328 -2.334 1 98.56 170 GLY A CA 1
ATOM 1282 C C . GLY A 1 170 ? 12.664 3.967 -1.626 1 98.56 170 GLY A C 1
ATOM 1283 O O . GLY A 1 170 ? 12.688 3.346 -0.562 1 98.56 170 GLY A O 1
ATOM 1284 N N . ASP A 1 171 ? 11.484 4.34 -2.242 1 98.25 171 ASP A N 1
ATOM 1285 C CA . ASP A 1 171 ? 10.18 4.027 -1.674 1 98.25 171 ASP A CA 1
ATOM 1286 C C . ASP A 1 171 ? 10.016 2.523 -1.464 1 98.25 171 ASP A C 1
ATOM 1288 O O . ASP A 1 171 ? 9.375 2.09 -0.505 1 98.25 171 ASP A O 1
ATOM 1292 N N . TYR A 1 172 ? 10.602 1.766 -2.408 1 98.81 172 TYR A N 1
ATOM 1293 C CA . TYR A 1 172 ? 10.531 0.312 -2.312 1 98.81 172 TYR A CA 1
ATOM 1294 C C . TYR A 1 172 ? 11.148 -0.181 -1.012 1 98.81 172 TYR A C 1
ATOM 1296 O O . TYR A 1 172 ? 10.523 -0.94 -0.267 1 98.81 172 TYR A O 1
ATOM 1304 N N . PHE A 1 173 ? 12.289 0.303 -0.688 1 98.88 173 PHE A N 1
ATOM 1305 C CA . PHE A 1 173 ? 13.047 -0.159 0.473 1 98.88 173 PHE A CA 1
ATOM 1306 C C . PHE A 1 173 ? 12.461 0.415 1.759 1 98.88 173 PHE A C 1
ATOM 1308 O O . PHE A 1 173 ? 12.406 -0.27 2.783 1 98.88 173 PHE A O 1
ATOM 1315 N N . ARG A 1 174 ? 12.016 1.661 1.726 1 98.75 174 ARG A N 1
ATOM 1316 C CA . ARG A 1 174 ? 11.422 2.309 2.895 1 98.75 174 ARG A CA 1
ATOM 1317 C C . ARG A 1 174 ? 10.18 1.563 3.365 1 98.75 174 ARG A C 1
ATOM 1319 O O . ARG A 1 174 ? 10.016 1.314 4.562 1 98.75 174 ARG A O 1
ATOM 1326 N N . THR A 1 175 ? 9.312 1.2 2.416 1 98.88 175 THR A N 1
ATOM 1327 C CA . THR A 1 175 ? 8.094 0.49 2.787 1 98.88 175 THR A CA 1
ATOM 1328 C C . THR A 1 175 ? 8.398 -0.963 3.137 1 98.88 175 THR A C 1
ATOM 1330 O O . THR A 1 175 ? 7.797 -1.528 4.051 1 98.88 175 THR A O 1
ATOM 1333 N N . ALA A 1 176 ? 9.375 -1.562 2.451 1 98.88 176 ALA A N 1
ATOM 1334 C CA . ALA A 1 176 ? 9.719 -2.963 2.674 1 98.88 176 ALA A CA 1
ATOM 1335 C C . ALA A 1 176 ? 10.156 -3.195 4.117 1 98.88 176 ALA A C 1
ATOM 1337 O O . ALA A 1 176 ? 9.852 -4.238 4.703 1 98.88 176 ALA A O 1
ATOM 1338 N N . GLN A 1 177 ? 10.797 -2.219 4.703 1 98.81 177 GLN A N 1
ATOM 1339 C CA . GLN A 1 177 ? 11.352 -2.365 6.047 1 98.81 177 GLN A CA 1
ATOM 1340 C C . GLN A 1 177 ? 10.25 -2.615 7.074 1 98.81 177 GLN A C 1
ATOM 1342 O O . GLN A 1 177 ? 10.508 -3.182 8.141 1 98.81 177 GLN A O 1
ATOM 1347 N N . LEU A 1 178 ? 9.023 -2.234 6.699 1 98.81 178 LEU A N 1
ATOM 1348 C CA . LEU A 1 178 ? 7.973 -2.281 7.707 1 98.81 178 LEU A CA 1
ATOM 1349 C C . LEU A 1 178 ? 6.77 -3.066 7.199 1 98.81 178 LEU A C 1
ATOM 1351 O O . LEU A 1 178 ? 5.68 -2.986 7.777 1 98.81 178 LEU A O 1
ATOM 1355 N N . LEU A 1 179 ? 6.961 -3.805 6.125 1 98.75 179 LEU A N 1
ATOM 1356 C CA . LEU A 1 179 ? 5.871 -4.555 5.516 1 98.75 179 LEU A CA 1
ATOM 1357 C C . LEU A 1 179 ? 5.387 -5.664 6.449 1 98.75 179 LEU A C 1
ATOM 1359 O O . LEU A 1 179 ? 6.184 -6.48 6.914 1 98.75 179 LEU A O 1
ATOM 1363 N N . PRO A 1 180 ? 4.117 -5.703 6.742 1 98.69 180 PRO A N 1
ATOM 1364 C CA . PRO A 1 180 ? 3.586 -6.77 7.594 1 98.69 180 PRO A CA 1
ATOM 1365 C C . PRO A 1 180 ? 3.221 -8.031 6.809 1 98.69 180 PRO A C 1
ATOM 1367 O O . PRO A 1 180 ? 2.064 -8.461 6.828 1 98.69 180 PRO A O 1
ATOM 1370 N N . ILE A 1 181 ? 4.207 -8.695 6.242 1 98.81 181 ILE A N 1
ATOM 1371 C CA . ILE A 1 181 ? 3.984 -9.766 5.273 1 98.81 181 ILE A CA 1
ATOM 1372 C C . ILE A 1 181 ? 3.283 -10.938 5.953 1 98.81 181 ILE A C 1
ATOM 1374 O O . ILE A 1 181 ? 2.115 -11.219 5.676 1 98.81 181 ILE A O 1
ATOM 1378 N N . TYR A 1 182 ? 3.896 -11.562 6.949 1 98.75 182 TYR A N 1
ATOM 1379 C CA . TYR A 1 182 ? 3.357 -12.742 7.617 1 98.75 182 TYR A CA 1
ATOM 1380 C C . TYR A 1 182 ? 2.133 -12.391 8.453 1 98.75 182 TYR A C 1
ATOM 1382 O O . TYR A 1 182 ? 1.162 -13.148 8.5 1 98.75 182 TYR A O 1
ATOM 1390 N N . GLU A 1 183 ? 2.18 -11.172 9.078 1 98.5 183 GLU A N 1
ATOM 1391 C CA . GLU A 1 183 ? 1.085 -10.695 9.914 1 98.5 183 GLU A CA 1
ATOM 1392 C C . GLU A 1 183 ? -0.201 -10.539 9.109 1 98.5 183 GLU A C 1
ATOM 1394 O O . GLU A 1 183 ? -1.297 -10.758 9.633 1 98.5 183 GLU A O 1
ATOM 1399 N N . THR A 1 184 ? -0.024 -10.219 7.855 1 98.81 184 THR A N 1
ATOM 1400 C CA . THR A 1 184 ? -1.174 -10.102 6.965 1 98.81 184 THR A CA 1
ATOM 1401 C C . THR A 1 184 ? -1.574 -11.469 6.422 1 98.81 184 THR A C 1
ATOM 1403 O O . THR A 1 184 ? -2.732 -11.875 6.535 1 98.81 184 THR A O 1
ATOM 1406 N N . ALA A 1 185 ? -0.618 -12.195 5.902 1 98.75 185 ALA A N 1
ATOM 1407 C CA . ALA A 1 185 ? -0.847 -13.461 5.203 1 98.75 185 ALA A CA 1
ATOM 1408 C C . ALA A 1 185 ? -1.604 -14.445 6.086 1 98.75 185 ALA A C 1
ATOM 1410 O O . ALA A 1 185 ? -2.424 -15.227 5.594 1 98.75 185 ALA A O 1
ATOM 1411 N N . GLN A 1 186 ? -1.389 -14.406 7.348 1 98.5 186 GLN A N 1
ATOM 1412 C CA . GLN A 1 186 ? -1.926 -15.391 8.281 1 98.5 186 GLN A CA 1
ATOM 1413 C C . GLN A 1 186 ? -3.447 -15.305 8.352 1 98.5 186 GLN A C 1
ATOM 1415 O O . GLN A 1 186 ? -4.102 -16.219 8.867 1 98.5 186 GLN A O 1
ATOM 1420 N N . HIS A 1 187 ? -4.02 -14.273 7.816 1 98.62 187 HIS A N 1
ATOM 1421 C CA . HIS A 1 187 ? -5.465 -14.078 7.895 1 98.62 187 HIS A CA 1
ATOM 1422 C C . HIS A 1 187 ? -6.18 -14.852 6.793 1 98.62 187 HIS A C 1
ATOM 1424 O O . HIS A 1 187 ? -7.414 -14.883 6.75 1 98.62 187 HIS A O 1
ATOM 1430 N N . TYR A 1 188 ? -5.465 -15.445 5.891 1 98.69 188 TYR A N 1
ATOM 1431 C CA . TYR A 1 188 ? -6.047 -16.359 4.918 1 98.69 188 TYR A CA 1
ATOM 1432 C C . TYR A 1 188 ? -6.117 -17.781 5.477 1 98.69 188 TYR A C 1
ATOM 1434 O O . TYR A 1 188 ? -5.105 -18.328 5.914 1 98.69 188 TYR A O 1
ATOM 1442 N N . ALA A 1 189 ? -7.281 -18.375 5.367 1 98.25 189 ALA A N 1
ATOM 1443 C CA . ALA A 1 189 ? -7.473 -19.688 6.004 1 98.25 189 ALA A CA 1
ATOM 1444 C C . ALA A 1 189 ? -7.773 -20.766 4.965 1 98.25 189 ALA A C 1
ATOM 1446 O O . ALA A 1 189 ? -8.094 -21.891 5.32 1 98.25 189 ALA A O 1
ATOM 1447 N N . GLY A 1 190 ? -7.73 -20.438 3.656 1 98.56 190 GLY A N 1
ATOM 1448 C CA . GLY A 1 190 ? -7.953 -21.406 2.604 1 98.56 190 GLY A CA 1
ATOM 1449 C C . GLY A 1 190 ? -6.754 -22.297 2.35 1 98.56 190 GLY A C 1
ATOM 1450 O O . GLY A 1 190 ? -5.73 -22.172 3.029 1 98.56 190 GLY A O 1
ATOM 1451 N N . PRO A 1 191 ? -6.871 -23.203 1.403 1 98.81 191 PRO A N 1
ATOM 1452 C CA . PRO A 1 191 ? -5.77 -24.109 1.07 1 98.81 191 PRO A CA 1
ATOM 1453 C C . PRO A 1 191 ? -4.582 -23.375 0.444 1 98.81 191 PRO A C 1
ATOM 1455 O O . PRO A 1 191 ? -4.762 -22.547 -0.44 1 98.81 191 PRO A O 1
ATOM 1458 N N . VAL A 1 192 ? -3.367 -23.734 0.964 1 98.94 192 VAL A N 1
ATOM 1459 C CA . VAL A 1 192 ? -2.145 -23.109 0.468 1 98.94 192 VAL A CA 1
ATOM 1460 C C . VAL A 1 192 ? -1.123 -24.188 0.111 1 98.94 192 VAL A C 1
ATOM 1462 O O . VAL A 1 192 ? -0.881 -25.109 0.897 1 98.94 192 VAL A O 1
ATOM 1465 N N . LEU A 1 193 ? -0.622 -24.078 -1.091 1 98.94 193 LEU A N 1
ATOM 1466 C CA . LEU A 1 193 ? 0.528 -24.875 -1.496 1 98.94 193 LEU A CA 1
ATOM 1467 C C . LEU A 1 193 ? 1.79 -24.016 -1.561 1 98.94 193 LEU A C 1
ATOM 1469 O O . LEU A 1 193 ? 1.79 -22.953 -2.17 1 98.94 193 LEU A O 1
ATOM 1473 N N . MET A 1 194 ? 2.834 -24.484 -0.919 1 98.94 194 MET A N 1
ATOM 1474 C CA . MET A 1 194 ? 4.133 -23.812 -0.96 1 98.94 194 MET A CA 1
ATOM 1475 C C . MET A 1 194 ? 5.203 -24.75 -1.531 1 98.94 194 MET A C 1
ATOM 1477 O O . MET A 1 194 ? 5.289 -25.906 -1.143 1 98.94 194 MET A O 1
ATOM 1481 N N . ILE A 1 195 ? 5.938 -24.234 -2.484 1 98.94 195 ILE A N 1
ATOM 1482 C CA . ILE A 1 195 ? 7.059 -24.969 -3.064 1 98.94 195 ILE A CA 1
ATOM 1483 C C . ILE A 1 195 ? 8.312 -24.094 -3.029 1 98.94 195 ILE A C 1
ATOM 1485 O O . ILE A 1 195 ? 8.266 -22.906 -3.396 1 98.94 195 ILE A O 1
ATOM 1489 N N . HIS A 1 196 ? 9.43 -24.688 -2.574 1 98.94 196 HIS A N 1
ATOM 1490 C CA . HIS A 1 196 ? 10.68 -23.938 -2.475 1 98.94 196 HIS A CA 1
ATOM 1491 C C . HIS A 1 196 ? 11.875 -24.828 -2.789 1 98.94 196 HIS A C 1
ATOM 1493 O O . HIS A 1 196 ? 11.922 -25.984 -2.369 1 98.94 196 HIS A O 1
ATOM 1499 N N . GLY A 1 197 ? 12.789 -24.312 -3.598 1 98.81 197 GLY A N 1
ATOM 1500 C CA . GLY A 1 197 ? 14.016 -25.047 -3.879 1 98.81 197 GLY A CA 1
ATOM 1501 C C . GLY A 1 197 ? 15.039 -24.938 -2.771 1 98.81 197 GLY A C 1
ATOM 1502 O O . GLY A 1 197 ? 15.289 -23.844 -2.26 1 98.81 197 GLY A O 1
ATOM 1503 N N . LEU A 1 198 ? 15.688 -26.016 -2.453 1 98.5 198 LEU A N 1
ATOM 1504 C CA . LEU A 1 198 ? 16.672 -26.016 -1.374 1 98.5 198 LEU A CA 1
ATOM 1505 C C . LEU A 1 198 ? 18 -25.422 -1.848 1 98.5 198 LEU A C 1
ATOM 1507 O O . LEU A 1 198 ? 18.859 -25.078 -1.031 1 98.5 198 LEU A O 1
ATOM 1511 N N . ALA A 1 199 ? 18.141 -25.328 -3.139 1 98.38 199 ALA A N 1
ATOM 1512 C CA . ALA A 1 199 ? 19.344 -24.734 -3.686 1 98.38 199 ALA A CA 1
ATOM 1513 C C . ALA A 1 199 ? 19.109 -23.266 -4.07 1 98.38 199 ALA A C 1
ATOM 1515 O O . ALA A 1 199 ? 19.891 -22.688 -4.824 1 98.38 199 ALA A O 1
ATOM 1516 N N . ASP A 1 200 ? 18.031 -22.656 -3.59 1 98.5 200 ASP A N 1
ATOM 1517 C CA . ASP A 1 200 ? 17.719 -21.25 -3.83 1 98.5 200 ASP A CA 1
ATOM 1518 C C . ASP A 1 200 ? 18.719 -20.344 -3.133 1 98.5 200 ASP A C 1
ATOM 1520 O O . ASP A 1 200 ? 18.797 -20.312 -1.903 1 98.5 200 ASP A O 1
ATOM 1524 N N . THR A 1 201 ? 19.453 -19.562 -3.869 1 97 201 THR A N 1
ATOM 1525 C CA . THR A 1 201 ? 20.453 -18.672 -3.301 1 97 201 THR A CA 1
ATOM 1526 C C . THR A 1 201 ? 19.953 -17.234 -3.258 1 97 201 THR A C 1
ATOM 1528 O O . THR A 1 201 ? 20.656 -16.344 -2.797 1 97 201 THR A O 1
ATOM 1531 N N . VAL A 1 202 ? 18.75 -17.031 -3.721 1 97.19 202 VAL A N 1
ATOM 1532 C CA . VAL A 1 202 ? 18.172 -15.695 -3.779 1 97.19 202 VAL A CA 1
ATOM 1533 C C . VAL A 1 202 ? 17.266 -15.469 -2.572 1 97.19 202 VAL A C 1
ATOM 1535 O O . VAL A 1 202 ? 17.328 -14.422 -1.919 1 97.19 202 VAL A O 1
ATOM 1538 N N . VAL A 1 203 ? 16.406 -16.391 -2.338 1 98.44 203 VAL A N 1
ATOM 1539 C CA . VAL A 1 203 ? 15.5 -16.359 -1.192 1 98.44 203 VAL A CA 1
ATOM 1540 C C . VAL A 1 203 ? 15.742 -17.578 -0.309 1 98.44 203 VAL A C 1
ATOM 1542 O O . VAL A 1 203 ? 15.641 -18.719 -0.772 1 98.44 203 VAL A O 1
ATOM 1545 N N . ASP A 1 204 ? 16.031 -17.344 0.936 1 98.06 204 ASP A N 1
ATOM 1546 C CA . ASP A 1 204 ? 16.219 -18.438 1.885 1 98.06 204 ASP A CA 1
ATOM 1547 C C . ASP A 1 204 ? 14.93 -19.25 2.039 1 98.06 204 ASP A C 1
ATOM 1549 O O . ASP A 1 204 ? 13.859 -18.703 2.314 1 98.06 204 ASP A O 1
ATOM 1553 N N . PRO A 1 205 ? 15.008 -20.609 1.922 1 98.19 205 PRO A N 1
ATOM 1554 C CA . PRO A 1 205 ? 13.82 -21.453 2.051 1 98.19 205 PRO A CA 1
ATOM 1555 C C . PRO A 1 205 ? 13.109 -21.281 3.393 1 98.19 205 PRO A C 1
ATOM 1557 O O . PRO A 1 205 ? 11.945 -21.656 3.537 1 98.19 205 PRO A O 1
ATOM 1560 N N . LYS A 1 206 ? 13.766 -20.703 4.34 1 98 206 LYS A N 1
ATOM 1561 C CA . LYS A 1 206 ? 13.141 -20.438 5.633 1 98 206 LYS A CA 1
ATOM 1562 C C . LYS A 1 206 ? 11.898 -19.562 5.473 1 98 206 LYS A C 1
ATOM 1564 O O . LYS A 1 206 ? 10.984 -19.625 6.297 1 98 206 LYS A O 1
ATOM 1569 N N . ALA A 1 207 ? 11.852 -18.75 4.453 1 98.38 207 ALA A N 1
ATOM 1570 C CA . ALA A 1 207 ? 10.68 -17.922 4.188 1 98.38 207 ALA A CA 1
ATOM 1571 C C . ALA A 1 207 ? 9.422 -18.781 4.047 1 98.38 207 ALA A C 1
ATOM 1573 O O . ALA A 1 207 ? 8.383 -18.469 4.637 1 98.38 207 ALA A O 1
ATOM 1574 N N . SER A 1 208 ? 9.523 -19.844 3.287 1 98.75 208 SER A N 1
ATOM 1575 C CA . SER A 1 208 ? 8.391 -20.734 3.084 1 98.75 208 SER A CA 1
ATOM 1576 C C . SER A 1 208 ? 8.055 -21.516 4.359 1 98.75 208 SER A C 1
ATOM 1578 O O . SER A 1 208 ? 6.891 -21.797 4.637 1 98.75 208 SER A O 1
ATOM 1580 N N . GLN A 1 209 ? 9.094 -21.859 5.121 1 98.31 209 GLN A N 1
ATOM 1581 C CA . GLN A 1 209 ? 8.844 -22.516 6.402 1 98.31 209 GLN A CA 1
ATOM 1582 C C . GLN A 1 209 ? 8.023 -21.609 7.328 1 98.31 209 GLN A C 1
ATOM 1584 O O . GLN A 1 209 ? 7.09 -22.078 7.984 1 98.31 209 GLN A O 1
ATOM 1589 N N . LYS A 1 210 ? 8.406 -20.375 7.395 1 98.44 210 LYS A N 1
ATOM 1590 C CA . LYS A 1 210 ? 7.684 -19.422 8.242 1 98.44 210 LYS A CA 1
ATOM 1591 C C . LYS A 1 210 ? 6.246 -19.25 7.762 1 98.44 210 LYS A C 1
ATOM 1593 O O . LYS A 1 210 ? 5.316 -19.234 8.57 1 98.44 210 LYS A O 1
ATOM 1598 N N . TYR A 1 211 ? 6.059 -19.141 6.43 1 98.69 211 TYR A N 1
ATOM 1599 C CA . TYR A 1 211 ? 4.707 -19.094 5.891 1 98.69 211 TYR A CA 1
ATOM 1600 C C . TYR A 1 211 ? 3.898 -20.312 6.352 1 98.69 211 TYR A C 1
ATOM 1602 O O . TYR A 1 211 ? 2.744 -20.172 6.766 1 98.69 211 TYR A O 1
ATOM 1610 N N . ASN A 1 212 ? 4.484 -21.406 6.234 1 97.81 212 ASN A N 1
ATOM 1611 C CA . ASN A 1 212 ? 3.781 -22.656 6.547 1 97.81 212 ASN A CA 1
ATOM 1612 C C . ASN A 1 212 ? 3.318 -22.688 8 1 97.81 212 ASN A C 1
ATOM 1614 O O . ASN A 1 212 ? 2.248 -23.219 8.305 1 97.81 212 ASN A O 1
ATOM 1618 N N . VAL A 1 213 ? 4.082 -22.141 8.898 1 97.06 213 VAL A N 1
ATOM 1619 C CA . VAL A 1 213 ? 3.742 -22.078 10.32 1 97.06 213 VAL A CA 1
ATOM 1620 C C . VAL A 1 213 ? 2.529 -21.172 10.516 1 97.06 213 VAL A C 1
ATOM 1622 O O . VAL A 1 213 ? 1.707 -21.406 11.406 1 97.06 213 VAL A O 1
ATOM 1625 N N . MET A 1 214 ? 2.346 -20.203 9.672 1 96.5 214 MET A N 1
ATOM 1626 C CA . MET A 1 214 ? 1.314 -19.188 9.844 1 96.5 214 MET A CA 1
ATOM 1627 C C . MET A 1 214 ? -0.017 -19.656 9.266 1 96.5 214 MET A C 1
ATOM 1629 O O . MET A 1 214 ? -1.079 -19.203 9.688 1 96.5 214 MET A O 1
ATOM 1633 N N . TYR A 1 215 ? 0.057 -20.531 8.281 1 98 215 TYR A N 1
ATOM 1634 C CA . TYR A 1 215 ? -1.162 -20.938 7.59 1 98 215 TYR A CA 1
ATOM 1635 C C . TYR A 1 215 ? -1.816 -22.125 8.289 1 98 215 TYR A C 1
ATOM 1637 O O . TYR A 1 215 ? -1.127 -23.031 8.766 1 98 215 TYR A O 1
ATOM 1645 N N . GLN A 1 216 ? -3.158 -22.109 8.328 1 96.5 216 GLN A N 1
ATOM 1646 C CA . GLN A 1 216 ? -3.938 -23.172 8.945 1 96.5 216 GLN A CA 1
ATOM 1647 C C . GLN A 1 216 ? -4.008 -24.391 8.039 1 96.5 216 GLN A C 1
ATOM 1649 O O . GLN A 1 216 ? -4.055 -25.531 8.516 1 96.5 216 GLN A O 1
ATOM 1654 N N . ASN A 1 217 ? -4.07 -24.188 6.727 1 97.5 217 ASN A N 1
ATOM 1655 C CA . ASN A 1 217 ? -4.262 -25.25 5.738 1 97.5 217 ASN A CA 1
ATOM 1656 C C . ASN A 1 217 ? -3.168 -25.219 4.672 1 97.5 217 ASN A C 1
ATOM 1658 O O . ASN A 1 217 ? -3.459 -25.156 3.479 1 97.5 217 ASN A O 1
ATOM 1662 N N . GLY A 1 218 ? -1.887 -25.312 5.145 1 98.06 218 GLY A N 1
ATOM 1663 C CA . GLY A 1 218 ? -0.745 -25.234 4.25 1 98.06 218 GLY A CA 1
ATOM 1664 C C . GLY A 1 218 ? -0.086 -26.594 4.02 1 98.06 218 GLY A C 1
ATOM 1665 O O . GLY A 1 218 ? -0.048 -27.422 4.922 1 98.06 218 GLY A O 1
ATOM 1666 N N . VAL A 1 219 ? 0.353 -26.797 2.779 1 98.25 219 VAL A N 1
ATOM 1667 C CA . VAL A 1 219 ? 1.241 -27.891 2.416 1 98.25 219 VAL A CA 1
ATOM 1668 C C . VAL A 1 219 ? 2.525 -27.344 1.803 1 98.25 219 VAL A C 1
ATOM 1670 O O . VAL A 1 219 ? 2.479 -26.469 0.933 1 98.25 219 VAL A O 1
ATOM 1673 N N . ILE A 1 220 ? 3.625 -27.844 2.273 1 98.75 220 ILE A N 1
ATOM 1674 C CA . ILE A 1 220 ? 4.898 -27.328 1.791 1 98.75 220 ILE A CA 1
ATOM 1675 C C . ILE A 1 220 ? 5.723 -28.469 1.184 1 98.75 220 ILE A C 1
ATOM 1677 O O . ILE A 1 220 ? 5.711 -29.594 1.69 1 98.75 220 ILE A O 1
ATOM 1681 N N . HIS A 1 221 ? 6.355 -28.188 0.055 1 98.81 221 HIS A N 1
ATOM 1682 C CA . HIS A 1 221 ? 7.316 -29.078 -0.589 1 98.81 221 HIS A CA 1
ATOM 1683 C C . HIS A 1 221 ? 8.656 -28.375 -0.796 1 98.81 221 HIS A C 1
ATOM 1685 O O . HIS A 1 221 ? 8.727 -27.344 -1.459 1 98.81 221 HIS A O 1
ATOM 1691 N N . PHE A 1 222 ? 9.695 -28.953 -0.231 1 98.75 222 PHE A N 1
ATOM 1692 C CA . PHE A 1 222 ? 11.055 -28.531 -0.541 1 98.75 222 PHE A CA 1
ATOM 1693 C C . PHE A 1 222 ? 11.672 -29.438 -1.607 1 98.75 222 PHE A C 1
ATOM 1695 O O . PHE A 1 222 ? 11.578 -30.656 -1.524 1 98.75 222 PHE A O 1
ATOM 1702 N N . LEU A 1 223 ? 12.258 -28.828 -2.609 1 98.75 223 LEU A N 1
ATOM 1703 C CA . LEU A 1 223 ? 12.836 -29.594 -3.709 1 98.75 223 LEU A CA 1
ATOM 1704 C C . LEU A 1 223 ? 14.359 -29.547 -3.664 1 98.75 223 LEU A C 1
ATOM 1706 O O . LEU A 1 223 ? 14.961 -28.484 -3.883 1 98.75 223 LEU A O 1
ATOM 1710 N N . GLU A 1 224 ? 14.945 -30.719 -3.465 1 98.31 224 GLU A N 1
ATOM 1711 C CA . GLU A 1 224 ? 16.406 -30.812 -3.461 1 98.31 224 GLU A CA 1
ATOM 1712 C C . GLU A 1 224 ? 16.984 -30.422 -4.816 1 98.31 224 GLU A C 1
ATOM 1714 O O . GLU A 1 224 ? 16.5 -30.875 -5.855 1 98.31 224 GLU A O 1
ATOM 1719 N N . GLY A 1 225 ? 17.938 -29.562 -4.773 1 98 225 GLY A N 1
ATOM 1720 C CA . GLY A 1 225 ? 18.672 -29.203 -5.969 1 98 225 GLY A CA 1
ATOM 1721 C C . GLY A 1 225 ? 17.984 -28.109 -6.785 1 98 225 GLY A C 1
ATOM 1722 O O . GLY A 1 225 ? 18.562 -27.594 -7.746 1 98 225 GLY A O 1
ATOM 1723 N N . ALA A 1 226 ? 16.781 -27.703 -6.406 1 98.56 226 ALA A N 1
ATOM 1724 C CA . ALA A 1 226 ? 16.062 -26.703 -7.184 1 98.56 226 ALA A CA 1
ATOM 1725 C C . ALA A 1 226 ? 16.516 -25.297 -6.824 1 98.56 226 ALA A C 1
ATOM 1727 O O . ALA A 1 226 ? 16.734 -24.984 -5.648 1 98.56 226 ALA A O 1
ATOM 1728 N N . SER A 1 227 ? 16.672 -24.422 -7.801 1 98.31 227 SER A N 1
ATOM 1729 C CA . SER A 1 227 ? 17.078 -23.031 -7.664 1 98.31 227 SER A CA 1
ATOM 1730 C C . SER A 1 227 ? 15.875 -22.141 -7.34 1 98.31 227 SER A C 1
ATOM 1732 O O . SER A 1 227 ? 14.781 -22.641 -7.082 1 98.31 227 SER A O 1
ATOM 1734 N N . HIS A 1 228 ? 16.078 -20.797 -7.312 1 98.25 228 HIS A N 1
ATOM 1735 C CA . HIS A 1 228 ? 15.023 -19.812 -7.102 1 98.25 228 HIS A CA 1
ATOM 1736 C C . HIS A 1 228 ? 13.961 -19.906 -8.188 1 98.25 228 HIS A C 1
ATOM 1738 O O . HIS A 1 228 ? 12.797 -19.594 -7.949 1 98.25 228 HIS A O 1
ATOM 1744 N N . GLN A 1 229 ? 14.336 -20.422 -9.328 1 98 229 GLN A N 1
ATOM 1745 C CA . GLN A 1 229 ? 13.43 -20.562 -10.461 1 98 229 GLN A CA 1
ATOM 1746 C C . GLN A 1 229 ? 12.789 -21.953 -10.477 1 98 229 GLN A C 1
ATOM 1748 O O . GLN A 1 229 ? 12.094 -22.312 -11.43 1 98 229 GLN A O 1
ATOM 1753 N N . LEU A 1 230 ? 13.078 -22.703 -9.484 1 98.62 230 LEU A N 1
ATOM 1754 C CA . LEU A 1 230 ? 12.531 -24.031 -9.305 1 98.62 230 LEU A CA 1
ATOM 1755 C C . LEU A 1 230 ? 12.93 -24.953 -10.453 1 98.62 230 LEU A C 1
ATOM 1757 O O . LEU A 1 230 ? 12.094 -25.688 -10.992 1 98.62 230 LEU A O 1
ATOM 1761 N N . ARG A 1 231 ? 14.188 -24.75 -10.812 1 97.44 231 ARG A N 1
ATOM 1762 C CA . ARG A 1 231 ? 14.852 -25.594 -11.789 1 97.44 231 ARG A CA 1
ATOM 1763 C C . ARG A 1 231 ? 16.172 -26.125 -11.25 1 97.44 231 ARG A C 1
ATOM 1765 O O . ARG A 1 231 ? 16.703 -25.609 -10.266 1 97.44 231 ARG A O 1
ATOM 1772 N N . GLY A 1 232 ? 16.641 -27.156 -11.836 1 96.06 232 GLY A N 1
ATOM 1773 C CA . GLY A 1 232 ? 17.906 -27.812 -11.516 1 96.06 232 GLY A CA 1
ATOM 1774 C C . GLY A 1 232 ? 18.312 -28.859 -12.531 1 96.06 232 GLY A C 1
ATOM 1775 O O . GLY A 1 232 ? 17.859 -28.844 -13.68 1 96.06 232 GLY A O 1
ATOM 1776 N N . ASP A 1 233 ? 19.266 -29.734 -12.125 1 95.81 233 ASP A N 1
ATOM 1777 C CA . ASP A 1 233 ? 19.828 -30.719 -13.039 1 95.81 233 ASP A CA 1
ATOM 1778 C C . ASP A 1 233 ? 18.844 -31.891 -13.242 1 95.81 233 ASP A C 1
ATOM 1780 O O . ASP A 1 233 ? 19.031 -32.688 -14.148 1 95.81 233 ASP A O 1
ATOM 1784 N N . GLY A 1 234 ? 17.844 -31.906 -12.484 1 96.25 234 GLY A N 1
ATOM 1785 C CA . GLY A 1 234 ? 16.891 -33 -12.547 1 96.25 234 GLY A CA 1
ATOM 1786 C C . GLY A 1 234 ? 15.516 -32.562 -13.039 1 96.25 234 GLY A C 1
ATOM 1787 O O . GLY A 1 234 ? 15.398 -31.828 -14.023 1 96.25 234 GLY A O 1
ATOM 1788 N N . ASP A 1 235 ? 14.5 -33.156 -12.445 1 97.62 235 ASP A N 1
ATOM 1789 C CA . ASP A 1 235 ? 13.125 -32.969 -12.883 1 97.62 235 ASP A CA 1
ATOM 1790 C C . ASP A 1 235 ? 12.414 -31.938 -11.984 1 97.62 235 ASP A C 1
ATOM 1792 O O . ASP A 1 235 ? 11.195 -32 -11.805 1 97.62 235 ASP A O 1
ATOM 1796 N N . GLN A 1 236 ? 13.172 -31.031 -11.398 1 98.38 236 GLN A N 1
ATOM 1797 C CA . GLN A 1 236 ? 12.617 -30.109 -10.406 1 98.38 236 GLN A CA 1
ATOM 1798 C C . GLN A 1 236 ? 11.508 -29.266 -11.008 1 98.38 236 GLN A C 1
ATOM 1800 O O . GLN A 1 236 ? 10.477 -29.047 -10.375 1 98.38 236 GLN A O 1
ATOM 1805 N N . ARG A 1 237 ? 11.758 -28.781 -12.203 1 98.56 237 ARG A N 1
ATOM 1806 C CA . ARG A 1 237 ? 10.727 -28 -12.875 1 98.56 237 ARG A CA 1
ATOM 1807 C C . ARG A 1 237 ? 9.461 -28.828 -13.094 1 98.56 237 ARG A C 1
ATOM 1809 O O . ARG A 1 237 ? 8.367 -28.391 -12.742 1 98.56 237 ARG A O 1
ATOM 1816 N N . GLU A 1 238 ? 9.633 -29.953 -13.695 1 98.5 238 GLU A N 1
ATOM 1817 C CA . GLU A 1 238 ? 8.484 -30.812 -13.953 1 98.5 238 GLU A CA 1
ATOM 1818 C C . GLU A 1 238 ? 7.762 -31.188 -12.664 1 98.5 238 GLU A C 1
ATOM 1820 O O . GLU A 1 238 ? 6.531 -31.234 -12.625 1 98.5 238 GLU A O 1
ATOM 1825 N N . THR A 1 239 ? 8.523 -31.469 -11.625 1 98.75 239 THR A N 1
ATOM 1826 C CA . THR A 1 239 ? 7.945 -31.766 -10.32 1 98.75 239 THR A CA 1
ATOM 1827 C C . THR A 1 239 ? 7.098 -30.609 -9.812 1 98.75 239 THR A C 1
ATOM 1829 O O . THR A 1 239 ? 5.988 -30.812 -9.32 1 98.75 239 THR A O 1
ATOM 1832 N N . THR A 1 240 ? 7.629 -29.406 -9.945 1 98.88 240 THR A N 1
ATOM 1833 C CA . THR A 1 240 ? 6.902 -28.203 -9.539 1 98.88 240 THR A CA 1
ATOM 1834 C C . THR A 1 240 ? 5.578 -28.094 -10.289 1 98.88 240 THR A C 1
ATOM 1836 O O . THR A 1 240 ? 4.527 -27.906 -9.672 1 98.88 240 THR A O 1
ATOM 1839 N N . LEU A 1 241 ? 5.621 -28.234 -11.594 1 98.81 241 LEU A N 1
ATOM 1840 C CA . LEU A 1 241 ? 4.426 -28.109 -12.422 1 98.81 241 LEU A CA 1
ATOM 1841 C C . LEU A 1 241 ? 3.385 -29.156 -12.031 1 98.81 241 LEU A C 1
ATOM 1843 O O . LEU A 1 241 ? 2.191 -28.844 -11.945 1 98.81 241 LEU A O 1
ATOM 1847 N N . GLN A 1 242 ? 3.846 -30.312 -11.758 1 98.56 242 GLN A N 1
ATOM 1848 C CA . GLN A 1 242 ? 2.949 -31.406 -11.414 1 98.56 242 GLN A CA 1
ATOM 1849 C C . GLN A 1 242 ? 2.312 -31.188 -10.047 1 98.56 242 GLN A C 1
ATOM 1851 O O . GLN A 1 242 ? 1.12 -31.438 -9.859 1 98.56 242 GLN A O 1
ATOM 1856 N N . LEU A 1 243 ? 3.088 -30.766 -9.047 1 98.81 243 LEU A N 1
ATOM 1857 C CA . LEU A 1 243 ? 2.576 -30.516 -7.707 1 98.81 243 LEU A CA 1
ATOM 1858 C C . LEU A 1 243 ? 1.473 -29.453 -7.738 1 98.81 243 LEU A C 1
ATOM 1860 O O . LEU A 1 243 ? 0.437 -29.625 -7.086 1 98.81 243 LEU A O 1
ATOM 1864 N N . VAL A 1 244 ? 1.695 -28.359 -8.477 1 98.94 244 VAL A N 1
ATOM 1865 C CA . VAL A 1 244 ? 0.698 -27.297 -8.562 1 98.94 244 VAL A CA 1
ATOM 1866 C C . VAL A 1 244 ? -0.555 -27.828 -9.266 1 98.94 244 VAL A C 1
ATOM 1868 O O . VAL A 1 244 ? -1.675 -27.578 -8.805 1 98.94 244 VAL A O 1
ATOM 1871 N N . ALA A 1 245 ? -0.362 -28.547 -10.391 1 98.69 245 ALA A N 1
ATOM 1872 C CA . ALA A 1 245 ? -1.488 -29.094 -11.141 1 98.69 245 ALA A CA 1
ATOM 1873 C C . ALA A 1 245 ? -2.332 -30.016 -10.273 1 98.69 245 ALA A C 1
ATOM 1875 O O . ALA A 1 245 ? -3.564 -29.953 -10.297 1 98.69 245 ALA A O 1
ATOM 1876 N N . ASP A 1 246 ? -1.673 -30.875 -9.531 1 98.5 246 ASP A N 1
ATOM 1877 C CA . ASP A 1 246 ? -2.361 -31.828 -8.656 1 98.5 246 ASP A CA 1
ATOM 1878 C C . ASP A 1 246 ? -3.135 -31.094 -7.559 1 98.5 246 ASP A C 1
ATOM 1880 O O . ASP A 1 246 ? -4.246 -31.5 -7.203 1 98.5 246 ASP A O 1
ATOM 1884 N N . PHE A 1 247 ? -2.543 -30.078 -6.969 1 98.75 247 PHE A N 1
ATOM 1885 C CA . PHE A 1 247 ? -3.145 -29.312 -5.891 1 98.75 247 PHE A CA 1
ATOM 1886 C C . PHE A 1 247 ? -4.406 -28.594 -6.367 1 98.75 247 PHE A C 1
ATOM 1888 O O . PHE A 1 247 ? -5.363 -28.453 -5.609 1 98.75 247 PHE A O 1
ATOM 1895 N N . LEU A 1 248 ? -4.414 -28.125 -7.664 1 98.19 248 LEU A N 1
ATOM 1896 C CA . LEU A 1 248 ? -5.5 -27.297 -8.172 1 98.19 248 LEU A CA 1
ATOM 1897 C C . LEU A 1 248 ? -6.555 -28.141 -8.875 1 98.19 248 LEU A C 1
ATOM 1899 O O . LEU A 1 248 ? -7.605 -27.641 -9.273 1 98.19 248 LEU A O 1
ATOM 1903 N N . ASN A 1 249 ? -6.316 -29.453 -9.094 1 89.5 249 ASN A N 1
ATOM 1904 C CA . ASN A 1 249 ? -7.309 -30.359 -9.648 1 89.5 249 ASN A CA 1
ATOM 1905 C C . ASN A 1 249 ? -8.352 -30.75 -8.602 1 89.5 249 ASN A C 1
ATOM 1907 O O . ASN A 1 249 ? -8.031 -30.906 -7.422 1 89.5 249 ASN A O 1
ATOM 1911 N N . MET B 1 1 ? 1.417 29.078 -5.184 1 95.56 1 MET B N 1
ATOM 1912 C CA . MET B 1 1 ? 1.778 28.531 -6.488 1 95.56 1 MET B CA 1
ATOM 1913 C C . MET B 1 1 ? 1.141 27.156 -6.699 1 95.56 1 MET B C 1
ATOM 1915 O O . MET B 1 1 ? 1.282 26.266 -5.859 1 95.56 1 MET B O 1
ATOM 1919 N N . GLU B 1 2 ? 0.443 27.062 -7.742 1 96.56 2 GLU B N 1
ATOM 1920 C CA . GLU B 1 2 ? -0.125 25.766 -8.078 1 96.56 2 GLU B CA 1
ATOM 1921 C C . GLU B 1 2 ? 0.957 24.781 -8.539 1 96.56 2 GLU B C 1
ATOM 1923 O O . GLU B 1 2 ? 1.874 25.172 -9.266 1 96.56 2 GLU B O 1
ATOM 1928 N N . VAL B 1 3 ? 0.847 23.578 -8.016 1 97.19 3 VAL B N 1
ATOM 1929 C CA . VAL B 1 3 ? 1.828 22.562 -8.422 1 97.19 3 VAL B CA 1
ATOM 1930 C C . VAL B 1 3 ? 1.112 21.328 -8.945 1 97.19 3 VAL B C 1
ATOM 1932 O O . VAL B 1 3 ? -0.067 21.109 -8.656 1 97.19 3 VAL B O 1
ATOM 1935 N N . ALA B 1 4 ? 1.752 20.578 -9.789 1 98.44 4 ALA B N 1
ATOM 1936 C CA . ALA B 1 4 ? 1.309 19.297 -10.328 1 98.44 4 ALA B CA 1
ATOM 1937 C C . ALA B 1 4 ? 2.357 18.203 -10.102 1 98.44 4 ALA B C 1
ATOM 1939 O O . ALA B 1 4 ? 3.506 18.344 -10.531 1 98.44 4 ALA B O 1
ATOM 1940 N N . ILE B 1 5 ? 1.984 17.156 -9.398 1 98.31 5 ILE B N 1
ATOM 1941 C CA . ILE B 1 5 ? 2.912 16.094 -9.039 1 98.31 5 ILE B CA 1
ATOM 1942 C C . ILE B 1 5 ? 2.393 14.758 -9.562 1 98.31 5 ILE B C 1
ATOM 1944 O O . ILE B 1 5 ? 1.232 14.406 -9.344 1 98.31 5 ILE B O 1
ATOM 1948 N N . LYS B 1 6 ? 3.211 14 -10.266 1 97.81 6 LYS B N 1
ATOM 1949 C CA . LYS B 1 6 ? 2.795 12.719 -10.828 1 97.81 6 LYS B CA 1
ATOM 1950 C C . LYS B 1 6 ? 2.883 11.602 -9.789 1 97.81 6 LYS B C 1
ATOM 1952 O O . LYS B 1 6 ? 3.863 11.516 -9.047 1 97.81 6 LYS B O 1
ATOM 1957 N N . SER B 1 7 ? 1.89 10.789 -9.68 1 97.31 7 SER B N 1
ATOM 1958 C CA . SER B 1 7 ? 1.823 9.586 -8.867 1 97.31 7 SER B CA 1
ATOM 1959 C C . SER B 1 7 ? 1.142 8.445 -9.609 1 97.31 7 SER B C 1
ATOM 1961 O O . SER B 1 7 ? -0.077 8.461 -9.805 1 97.31 7 SER B O 1
ATOM 1963 N N . ALA B 1 8 ? 2.016 7.219 -9.891 1 87.38 8 ALA B N 1
ATOM 1964 C CA . ALA B 1 8 ? 1.572 6.051 -10.648 1 87.38 8 ALA B CA 1
ATOM 1965 C C . ALA B 1 8 ? 0.998 6.465 -12.008 1 87.38 8 ALA B C 1
ATOM 1967 O O . ALA B 1 8 ? 1.665 7.145 -12.789 1 87.38 8 ALA B O 1
ATOM 1968 N N . GLY B 1 9 ? 0.476 7.242 -12.711 1 95.31 9 GLY B N 1
ATOM 1969 C CA . GLY B 1 9 ? -0.104 7.719 -13.961 1 95.31 9 GLY B CA 1
ATOM 1970 C C . GLY B 1 9 ? -1.097 8.852 -13.766 1 95.31 9 GLY B C 1
ATOM 1971 O O . GLY B 1 9 ? -1.686 9.344 -14.727 1 95.31 9 GLY B O 1
ATOM 1972 N N . LEU B 1 10 ? -1.205 9.258 -12.609 1 98.44 10 LEU B N 1
ATOM 1973 C CA . LEU B 1 10 ? -2.15 10.32 -12.281 1 98.44 10 LEU B CA 1
ATOM 1974 C C . LEU B 1 10 ? -1.419 11.625 -11.961 1 98.44 10 LEU B C 1
ATOM 1976 O O . LEU B 1 10 ? -0.235 11.602 -11.617 1 98.44 10 LEU B O 1
ATOM 1980 N N . THR B 1 11 ? -2.113 12.734 -12.07 1 98.75 11 THR B N 1
ATOM 1981 C CA . THR B 1 11 ? -1.584 14.031 -11.672 1 98.75 11 THR B CA 1
ATOM 1982 C C . THR B 1 11 ? -2.258 14.523 -10.391 1 98.75 11 THR B C 1
ATOM 1984 O O . THR B 1 11 ? -3.477 14.703 -10.352 1 98.75 11 THR B O 1
ATOM 1987 N N . LEU B 1 12 ? -1.47 14.68 -9.375 1 98.88 12 LEU B N 1
ATOM 1988 C CA . LEU B 1 12 ? -1.94 15.289 -8.133 1 98.88 12 LEU B CA 1
ATOM 1989 C C . LEU B 1 12 ? -1.801 16.812 -8.188 1 98.88 12 LEU B C 1
ATOM 1991 O O . LEU B 1 12 ? -0.748 17.328 -8.57 1 98.88 12 LEU B O 1
ATOM 1995 N N . ARG B 1 13 ? -2.85 17.484 -7.809 1 98.88 13 ARG B N 1
ATOM 1996 C CA . ARG B 1 13 ? -2.844 18.938 -7.785 1 98.88 13 ARG B CA 1
ATOM 1997 C C . ARG B 1 13 ? -2.605 19.469 -6.375 1 98.88 13 ARG B C 1
ATOM 1999 O O . ARG B 1 13 ? -3.135 18.922 -5.402 1 98.88 13 ARG B O 1
ATOM 2006 N N . GLY B 1 14 ? -1.755 20.453 -6.238 1 98.25 14 GLY B N 1
ATOM 2007 C CA . GLY B 1 14 ? -1.434 21 -4.934 1 98.25 14 GLY B CA 1
ATOM 2008 C C . GLY B 1 14 ? -1.158 22.5 -4.977 1 98.25 14 GLY B C 1
ATOM 2009 O O . GLY B 1 14 ? -1.252 23.125 -6.035 1 98.25 14 GLY B O 1
ATOM 2010 N N . LEU B 1 15 ? -0.963 23.047 -3.842 1 98.12 15 LEU B N 1
ATOM 2011 C CA . LEU B 1 15 ? -0.706 24.469 -3.643 1 98.12 15 LEU B CA 1
ATOM 2012 C C . LEU B 1 15 ? 0.48 24.688 -2.707 1 98.12 15 LEU B C 1
ATOM 2014 O O . LEU B 1 15 ? 0.452 24.25 -1.554 1 98.12 15 LEU B O 1
ATOM 2018 N N . LEU B 1 16 ? 1.557 25.219 -3.219 1 97.94 16 LEU B N 1
ATOM 2019 C CA . LEU B 1 16 ? 2.701 25.656 -2.432 1 97.94 16 LEU B CA 1
ATOM 2020 C C . LEU B 1 16 ? 2.553 27.125 -2.041 1 97.94 16 LEU B C 1
ATOM 2022 O O . LEU B 1 16 ? 2.473 28 -2.908 1 97.94 16 LEU B O 1
ATOM 2026 N N . GLU B 1 17 ? 2.535 27.422 -0.722 1 97.81 17 GLU B N 1
ATOM 2027 C CA . GLU B 1 17 ? 2.303 28.766 -0.238 1 97.81 17 GLU B CA 1
ATOM 2028 C C . GLU B 1 17 ? 3.328 29.156 0.824 1 97.81 17 GLU B C 1
ATOM 2030 O O . GLU B 1 17 ? 4.008 28.297 1.382 1 97.81 17 GLU B O 1
ATOM 2035 N N . GLY B 1 18 ? 3.408 30.484 1.089 1 95.38 18 GLY B N 1
ATOM 2036 C CA . GLY B 1 18 ? 4.301 30.984 2.117 1 95.38 18 GLY B CA 1
ATOM 2037 C C . GLY B 1 18 ? 5.676 31.359 1.588 1 95.38 18 GLY B C 1
ATOM 2038 O O . GLY B 1 18 ? 6.562 31.719 2.357 1 95.38 18 GLY B O 1
ATOM 2039 N N . SER B 1 19 ? 5.875 31.141 0.27 1 87.75 19 SER B N 1
ATOM 2040 C CA . SER B 1 19 ? 7.113 31.516 -0.397 1 87.75 19 SER B CA 1
ATOM 2041 C C . SER B 1 19 ? 6.855 31.953 -1.837 1 87.75 19 SER B C 1
ATOM 2043 O O . SER B 1 19 ? 5.871 31.531 -2.449 1 87.75 19 SER B O 1
ATOM 2045 N N . ASN B 1 20 ? 7.727 32.812 -2.246 1 85.19 20 ASN B N 1
ATOM 2046 C CA . ASN B 1 20 ? 7.637 33.25 -3.633 1 85.19 20 ASN B CA 1
ATOM 2047 C C . ASN B 1 20 ? 8.539 32.406 -4.543 1 85.19 20 ASN B C 1
ATOM 2049 O O . ASN B 1 20 ? 8.633 32.688 -5.742 1 85.19 20 ASN B O 1
ATOM 2053 N N . GLN B 1 21 ? 9.148 31.516 -3.918 1 86.56 21 GLN B N 1
ATOM 2054 C CA . GLN B 1 21 ? 10.016 30.625 -4.684 1 86.56 21 GLN B CA 1
ATOM 2055 C C . GLN B 1 21 ? 9.734 29.172 -4.344 1 86.56 21 GLN B C 1
ATOM 2057 O O . GLN B 1 21 ? 9.094 28.875 -3.33 1 86.56 21 GLN B O 1
ATOM 2062 N N . VAL B 1 22 ? 10.281 28.391 -5.25 1 89.06 22 VAL B N 1
ATOM 2063 C CA . VAL B 1 22 ? 10.047 26.969 -5.047 1 89.06 22 VAL B CA 1
ATOM 2064 C C . VAL B 1 22 ? 11.008 26.422 -3.99 1 89.06 22 VAL B C 1
ATOM 2066 O O . VAL B 1 22 ? 10.586 25.734 -3.059 1 89.06 22 VAL B O 1
ATOM 2069 N N . PRO B 1 23 ? 12.25 26.734 -4.18 1 90.94 23 PRO B N 1
ATOM 2070 C CA . PRO B 1 23 ? 13.102 26.234 -3.1 1 90.94 23 PRO B CA 1
ATOM 2071 C C . PRO B 1 23 ? 12.766 26.844 -1.744 1 90.94 23 PRO B C 1
ATOM 2073 O O . PRO B 1 23 ? 12.531 28.062 -1.65 1 90.94 23 PRO B O 1
ATOM 2076 N N . ASN B 1 24 ? 12.523 26.031 -0.858 1 91.75 24 ASN B N 1
ATOM 2077 C CA . ASN B 1 24 ? 12.289 26.375 0.539 1 91.75 24 ASN B CA 1
ATOM 2078 C C . ASN B 1 24 ? 13 25.422 1.483 1 91.75 24 ASN B C 1
ATOM 2080 O O . ASN B 1 24 ? 12.812 24.203 1.398 1 91.75 24 ASN B O 1
ATOM 2084 N N . ASP B 1 25 ? 13.734 25.984 2.402 1 94.62 25 ASP B N 1
ATOM 2085 C CA . ASP B 1 25 ? 14.539 25.156 3.299 1 94.62 25 ASP B CA 1
ATOM 2086 C C . ASP B 1 25 ? 13.656 24.328 4.23 1 94.62 25 ASP B C 1
ATOM 2088 O O . ASP B 1 25 ? 13.992 23.188 4.57 1 94.62 25 ASP B O 1
ATOM 2092 N N . ARG B 1 26 ? 12.57 24.953 4.68 1 97.31 26 ARG B N 1
ATOM 2093 C CA . ARG B 1 26 ? 11.625 24.312 5.578 1 97.31 26 ARG B CA 1
ATOM 2094 C C . ARG B 1 26 ? 10.219 24.297 4.98 1 97.31 26 ARG B C 1
ATOM 2096 O O . ARG B 1 26 ? 9.773 25.312 4.426 1 97.31 26 ARG B O 1
ATOM 2103 N N . ILE B 1 27 ? 9.523 23.125 5.008 1 98.38 27 ILE B N 1
ATOM 2104 C CA . ILE B 1 27 ? 8.188 23.047 4.426 1 98.38 27 ILE B CA 1
ATOM 2105 C C . ILE B 1 27 ? 7.312 22.125 5.273 1 98.38 27 ILE B C 1
ATOM 2107 O O . ILE B 1 27 ? 7.789 21.125 5.812 1 98.38 27 ILE B O 1
ATOM 2111 N N . ALA B 1 28 ? 6.09 22.5 5.484 1 98.88 28 ALA B N 1
ATOM 2112 C CA . ALA B 1 28 ? 5.066 21.641 6.082 1 98.88 28 ALA B CA 1
ATOM 2113 C C . ALA B 1 28 ? 4.117 21.109 5.02 1 98.88 28 ALA B C 1
ATOM 2115 O O . ALA B 1 28 ? 3.514 21.875 4.266 1 98.88 28 ALA B O 1
ATOM 2116 N N . ILE B 1 29 ? 4.074 19.812 4.902 1 98.94 29 ILE B N 1
ATOM 2117 C CA . ILE B 1 29 ? 3.139 19.156 4 1 98.94 29 ILE B CA 1
ATOM 2118 C C . ILE B 1 29 ? 1.857 18.812 4.754 1 98.94 29 ILE B C 1
ATOM 2120 O O . ILE B 1 29 ? 1.894 18.094 5.754 1 98.94 29 ILE B O 1
ATOM 2124 N N . LEU B 1 30 ? 0.741 19.312 4.301 1 98.94 30 LEU B N 1
ATOM 2125 C CA . LEU B 1 30 ? -0.542 19.109 4.969 1 98.94 30 LEU B CA 1
ATOM 2126 C C . LEU B 1 30 ? -1.408 18.125 4.191 1 98.94 30 LEU B C 1
ATOM 2128 O O . LEU B 1 30 ? -1.625 18.297 2.988 1 98.94 30 LEU B O 1
ATOM 2132 N N . MET B 1 31 ? -1.919 17.141 4.883 1 98.94 31 MET B N 1
ATOM 2133 C CA . MET B 1 31 ? -2.668 16.062 4.254 1 98.94 31 MET B CA 1
ATOM 2134 C C . MET B 1 31 ? -4.105 16.016 4.762 1 98.94 31 MET B C 1
ATOM 2136 O O . MET B 1 31 ? -4.34 15.922 5.965 1 98.94 31 MET B O 1
ATOM 2140 N N . HIS B 1 32 ? -5.059 16.016 3.818 1 98.94 32 HIS B N 1
ATOM 2141 C CA . HIS B 1 32 ? -6.473 16.078 4.164 1 98.94 32 HIS B CA 1
ATOM 2142 C C . HIS B 1 32 ? -7.027 14.68 4.441 1 98.94 32 HIS B C 1
ATOM 2144 O O . HIS B 1 32 ? -6.367 13.68 4.164 1 98.94 32 HIS B O 1
ATOM 2150 N N . GLY B 1 33 ? -8.219 14.672 5.016 1 98.62 33 GLY B N 1
ATOM 2151 C CA . GLY B 1 33 ? -8.844 13.43 5.434 1 98.62 33 GLY B CA 1
ATOM 2152 C C . GLY B 1 33 ? -9.773 12.844 4.387 1 98.62 33 GLY B C 1
ATOM 2153 O O . GLY B 1 33 ? -9.82 13.328 3.254 1 98.62 33 GLY B O 1
ATOM 2154 N N . PHE B 1 34 ? -10.453 11.82 4.805 1 98.19 34 PHE B N 1
ATOM 2155 C CA . PHE B 1 34 ? -11.406 11.07 3.994 1 98.19 34 PHE B CA 1
ATOM 2156 C C . PHE B 1 34 ? -12.43 12 3.355 1 98.19 34 PHE B C 1
ATOM 2158 O O . PHE B 1 34 ? -12.992 12.867 4.031 1 98.19 34 PHE B O 1
ATOM 2165 N N . LYS B 1 35 ? -12.656 11.961 2.035 1 96.69 35 LYS B N 1
ATOM 2166 C CA . LYS B 1 35 ? -13.641 12.711 1.266 1 96.69 35 LYS B CA 1
ATOM 2167 C C . LYS B 1 35 ? -13.273 14.188 1.184 1 96.69 35 LYS B C 1
ATOM 2169 O O . LYS B 1 35 ? -14.062 15.008 0.71 1 96.69 35 LYS B O 1
ATOM 2174 N N . GLY B 1 36 ? -12.047 14.516 1.648 1 97.62 36 GLY B N 1
ATOM 2175 C CA . GLY B 1 36 ? -11.664 15.922 1.728 1 97.62 36 GLY B CA 1
ATOM 2176 C C . GLY B 1 36 ? -10.93 16.406 0.497 1 97.62 36 GLY B C 1
ATOM 2177 O O . GLY B 1 36 ? -10.984 15.781 -0.561 1 97.62 36 GLY B O 1
ATOM 2178 N N . ASP B 1 37 ? -10.367 17.547 0.609 1 98.38 37 ASP B N 1
ATOM 2179 C CA . ASP B 1 37 ? -9.531 18.188 -0.393 1 98.38 37 ASP B CA 1
ATOM 2180 C C . ASP B 1 37 ? -8.484 19.094 0.264 1 98.38 37 ASP B C 1
ATOM 2182 O O . ASP B 1 37 ? -8.359 19.109 1.49 1 98.38 37 ASP B O 1
ATOM 2186 N N . LEU B 1 38 ? -7.715 19.828 -0.53 1 98.12 38 LEU B N 1
ATOM 2187 C CA . LEU B 1 38 ? -6.574 20.547 0.015 1 98.12 38 LEU B CA 1
ATOM 2188 C C . LEU B 1 38 ? -7.031 21.812 0.738 1 98.12 38 LEU B C 1
ATOM 2190 O O . LEU B 1 38 ? -6.215 22.531 1.312 1 98.12 38 LEU B O 1
ATOM 2194 N N . GLY B 1 39 ? -8.273 22.125 0.869 1 98.06 39 GLY B N 1
ATOM 2195 C CA . GLY B 1 39 ? -8.789 23.25 1.619 1 98.06 39 GLY B CA 1
ATOM 2196 C C . GLY B 1 39 ? -9.125 24.453 0.743 1 98.06 39 GLY B C 1
ATOM 2197 O O . GLY B 1 39 ? -8.594 25.547 0.941 1 98.06 39 GLY B O 1
ATOM 2198 N N . TYR B 1 40 ? -10.172 24.328 -0.108 1 97.19 40 TYR B N 1
ATOM 2199 C CA . TYR B 1 40 ? -10.523 25.359 -1.078 1 97.19 40 TYR B CA 1
ATOM 2200 C C . TYR B 1 40 ? -11.414 26.422 -0.442 1 97.19 40 TYR B C 1
ATOM 2202 O O . TYR B 1 40 ? -11.602 27.5 -1.011 1 97.19 40 TYR B O 1
ATOM 2210 N N . THR B 1 41 ? -11.969 26.109 0.71 1 96.88 41 THR B N 1
ATOM 2211 C CA . THR B 1 41 ? -12.805 27.078 1.403 1 96.88 41 THR B CA 1
ATOM 2212 C C . THR B 1 41 ? -12.031 27.734 2.547 1 96.88 41 THR B C 1
ATOM 2214 O O . THR B 1 41 ? -11.164 27.109 3.158 1 96.88 41 THR B O 1
ATOM 2217 N N . GLU B 1 42 ? -12.414 28.906 2.926 1 96.31 42 GLU B N 1
ATOM 2218 C CA . GLU B 1 42 ? -11.695 29.688 3.928 1 96.31 42 GLU B CA 1
ATOM 2219 C C . GLU B 1 42 ? -11.82 29.062 5.312 1 96.31 42 GLU B C 1
ATOM 2221 O O . GLU B 1 42 ? -10.906 29.172 6.133 1 96.31 42 GLU B O 1
ATOM 2226 N N . GLU B 1 43 ? -12.883 28.375 5.57 1 95.94 43 GLU B N 1
ATOM 2227 C CA . GLU B 1 43 ? -13.148 27.828 6.898 1 95.94 43 GLU B CA 1
ATOM 2228 C C . GLU B 1 43 ? -12.469 26.484 7.086 1 95.94 43 GLU B C 1
ATOM 2230 O O . GLU B 1 43 ? -12.461 25.938 8.195 1 95.94 43 GLU B O 1
ATOM 2235 N N . ASN B 1 44 ? -11.891 26.016 6.012 1 98 44 ASN B N 1
ATOM 2236 C CA . ASN B 1 44 ? -11.227 24.703 6.082 1 98 44 ASN B CA 1
ATOM 2237 C C . ASN B 1 44 ? -10.047 24.734 7.047 1 98 44 ASN B C 1
ATOM 2239 O O . ASN B 1 44 ? -9.234 25.656 7.023 1 98 44 ASN B O 1
ATOM 2243 N N . LEU B 1 45 ? -9.945 23.703 7.859 1 98.56 45 LEU B N 1
ATOM 2244 C CA . LEU B 1 45 ? -8.922 23.594 8.891 1 98.56 45 LEU B CA 1
ATOM 2245 C C . LEU B 1 45 ? -7.527 23.703 8.281 1 98.56 45 LEU B C 1
ATOM 2247 O O . LEU B 1 45 ? -6.691 24.469 8.781 1 98.56 45 LEU B O 1
ATOM 2251 N N . LEU B 1 46 ? -7.273 22.969 7.234 1 98.62 46 LEU B N 1
ATOM 2252 C CA . LEU B 1 46 ? -5.941 22.938 6.648 1 98.62 46 LEU B CA 1
ATOM 2253 C C . LEU B 1 46 ? -5.621 24.266 5.949 1 98.62 46 LEU B C 1
ATOM 2255 O O . LEU B 1 46 ? -4.469 24.703 5.934 1 98.62 46 LEU B O 1
ATOM 2259 N N . ASN B 1 47 ? -6.645 24.891 5.352 1 98.62 47 ASN B N 1
ATOM 2260 C CA . ASN B 1 47 ? -6.465 26.219 4.793 1 98.62 47 ASN B CA 1
ATOM 2261 C C . ASN B 1 47 ? -6.043 27.219 5.863 1 98.62 47 ASN B C 1
ATOM 2263 O O . ASN B 1 47 ? -5.066 27.953 5.688 1 98.62 47 ASN B O 1
ATOM 2267 N N . GLN B 1 48 ? -6.727 27.25 6.969 1 98.81 48 GLN B N 1
ATOM 2268 C CA . GLN B 1 48 ? -6.438 28.188 8.055 1 98.81 48 GLN B CA 1
ATOM 2269 C C . GLN B 1 48 ? -5.074 27.891 8.68 1 98.81 48 GLN B C 1
ATOM 2271 O O . GLN B 1 48 ? -4.332 28.812 9.016 1 98.81 48 GLN B O 1
ATOM 2276 N N . LEU B 1 49 ? -4.793 26.609 8.82 1 98.88 49 LEU B N 1
ATOM 2277 C CA . LEU B 1 49 ? -3.5 26.234 9.375 1 98.88 49 LEU B CA 1
ATOM 2278 C C . LEU B 1 49 ? -2.361 26.656 8.461 1 98.88 49 LEU B C 1
ATOM 2280 O O . LEU B 1 49 ? -1.349 27.188 8.922 1 98.88 49 LEU B O 1
ATOM 2284 N N . ALA B 1 50 ? -2.521 26.391 7.137 1 98.69 50 ALA B N 1
ATOM 2285 C CA . ALA B 1 50 ? -1.5 26.781 6.172 1 98.69 50 ALA B CA 1
ATOM 2286 C C . ALA B 1 50 ? -1.201 28.281 6.262 1 98.69 50 ALA B C 1
ATOM 2288 O O . ALA B 1 50 ? -0.037 28.688 6.312 1 98.69 50 ALA B O 1
ATOM 2289 N N . HIS B 1 51 ? -2.229 29.109 6.352 1 98.31 51 HIS B N 1
ATOM 2290 C CA . HIS B 1 51 ? -2.047 30.547 6.387 1 98.31 51 HIS B CA 1
ATOM 2291 C C . HIS B 1 51 ? -1.399 31 7.695 1 98.31 51 HIS B C 1
ATOM 2293 O O . HIS B 1 51 ? -0.566 31.906 7.703 1 98.31 51 HIS B O 1
ATOM 2299 N N . ARG B 1 52 ? -1.803 30.344 8.797 1 98.56 52 ARG B N 1
ATOM 2300 C CA . ARG B 1 52 ? -1.173 30.656 10.078 1 98.56 52 ARG B CA 1
ATOM 2301 C C . ARG B 1 52 ? 0.324 30.359 10.031 1 98.56 52 ARG B C 1
ATOM 2303 O O . ARG B 1 52 ? 1.127 31.141 10.547 1 98.56 52 ARG B O 1
ATOM 2310 N N . LEU B 1 53 ? 0.682 29.234 9.461 1 98.69 53 LEU B N 1
ATOM 2311 C CA . LEU B 1 53 ? 2.084 28.844 9.352 1 98.69 53 LEU B CA 1
ATOM 2312 C C . LEU B 1 53 ? 2.832 29.781 8.398 1 98.69 53 LEU B C 1
ATOM 2314 O O . LEU B 1 53 ? 3.979 30.156 8.664 1 98.69 53 LEU B O 1
ATOM 2318 N N . ASN B 1 54 ? 2.172 30.156 7.293 1 98 54 ASN B N 1
ATOM 2319 C CA . ASN B 1 54 ? 2.768 31.109 6.363 1 98 54 ASN B CA 1
ATOM 2320 C C . ASN B 1 54 ? 3.068 32.438 7.043 1 98 54 ASN B C 1
ATOM 2322 O O . ASN B 1 54 ? 4.117 33.031 6.801 1 98 54 ASN B O 1
ATOM 2326 N N . ASP B 1 55 ? 2.174 32.844 7.871 1 96.81 55 ASP B N 1
ATOM 2327 C CA . ASP B 1 55 ? 2.348 34.094 8.609 1 96.81 55 ASP B CA 1
ATOM 2328 C C . ASP B 1 55 ? 3.586 34.031 9.5 1 96.81 55 ASP B C 1
ATOM 2330 O O . ASP B 1 55 ? 4.176 35.062 9.812 1 96.81 55 ASP B O 1
ATOM 2334 N N . GLN B 1 56 ? 4.004 32.875 9.844 1 95.62 56 GLN B N 1
ATOM 2335 C CA . GLN B 1 56 ? 5.172 32.688 10.695 1 95.62 56 GLN B CA 1
ATOM 2336 C C . GLN B 1 56 ? 6.422 32.406 9.859 1 95.62 56 GLN B C 1
ATOM 2338 O O . GLN B 1 56 ? 7.48 32.094 10.406 1 95.62 56 GLN B O 1
ATOM 2343 N N . GLY B 1 57 ? 6.258 32.406 8.594 1 95.25 57 GLY B N 1
ATOM 2344 C CA . GLY B 1 57 ? 7.398 32.281 7.703 1 95.25 57 GLY B CA 1
ATOM 2345 C C . GLY B 1 57 ? 7.664 30.844 7.289 1 95.25 57 GLY B C 1
ATOM 2346 O O . GLY B 1 57 ? 8.711 30.531 6.715 1 95.25 57 GLY B O 1
ATOM 2347 N N . LEU B 1 58 ? 6.738 29.984 7.59 1 97.69 58 LEU B N 1
ATOM 2348 C CA . LEU B 1 58 ? 6.895 28.578 7.211 1 97.69 58 LEU B CA 1
ATOM 2349 C C . LEU B 1 58 ? 6.113 28.266 5.938 1 97.69 58 LEU B C 1
ATOM 2351 O O . LEU B 1 58 ? 4.891 28.438 5.898 1 97.69 58 LEU B O 1
ATOM 2355 N N . ALA B 1 59 ? 6.797 27.812 4.871 1 98.12 59 ALA B N 1
ATOM 2356 C CA . ALA B 1 59 ? 6.137 27.422 3.631 1 98.12 59 ALA B CA 1
ATOM 2357 C C . ALA B 1 59 ? 5.285 26.172 3.842 1 98.12 59 ALA B C 1
ATOM 2359 O O . ALA B 1 59 ? 5.637 25.297 4.641 1 98.12 59 ALA B O 1
ATOM 2360 N N . THR B 1 60 ? 4.18 26.125 3.182 1 98.62 60 THR B N 1
ATOM 2361 C CA . THR B 1 60 ? 3.291 24.969 3.277 1 98.62 60 THR B CA 1
ATOM 2362 C C . THR B 1 60 ? 2.979 24.406 1.893 1 98.62 60 THR B C 1
ATOM 2364 O O . THR B 1 60 ? 2.965 25.156 0.906 1 98.62 60 THR B O 1
ATOM 2367 N N . LEU B 1 61 ? 2.854 23.141 1.799 1 98.62 61 LEU B N 1
ATOM 2368 C CA . LEU B 1 61 ? 2.398 22.406 0.621 1 98.62 61 LEU B CA 1
ATOM 2369 C C . LEU B 1 61 ? 1.145 21.594 0.933 1 98.62 61 LEU B C 1
ATOM 2371 O O . LEU B 1 61 ? 1.187 20.656 1.737 1 98.62 61 LEU B O 1
ATOM 2375 N N . ARG B 1 62 ? 0.026 22 0.427 1 98.81 62 ARG B N 1
ATOM 2376 C CA . ARG B 1 62 ? -1.204 21.203 0.438 1 98.81 62 ARG B CA 1
ATOM 2377 C C . ARG B 1 62 ? -1.451 20.562 -0.919 1 98.81 62 ARG B C 1
ATOM 2379 O O . ARG B 1 62 ? -1.026 21.078 -1.951 1 98.81 62 ARG B O 1
ATOM 2386 N N . PHE B 1 63 ? -2.148 19.453 -0.899 1 98.94 63 PHE B N 1
ATOM 2387 C CA . PHE B 1 63 ? -2.469 18.766 -2.15 1 98.94 63 PHE B CA 1
ATOM 2388 C C . PHE B 1 63 ? -3.74 17.938 -2.008 1 98.94 63 PHE B C 1
ATOM 2390 O O . PHE B 1 63 ? -4.195 17.688 -0.893 1 98.94 63 PHE B O 1
ATOM 2397 N N . ASP B 1 64 ? -4.367 17.641 -3.16 1 98.94 64 ASP B N 1
ATOM 2398 C CA . ASP B 1 64 ? -5.469 16.688 -3.232 1 98.94 64 ASP B CA 1
ATOM 2399 C C . ASP B 1 64 ? -4.953 15.273 -3.48 1 98.94 64 ASP B C 1
ATOM 2401 O O . ASP B 1 64 ? -4.223 15.039 -4.445 1 98.94 64 ASP B O 1
ATOM 2405 N N . PHE B 1 65 ? -5.277 14.367 -2.568 1 98.94 65 PHE B N 1
ATOM 2406 C CA . PHE B 1 65 ? -4.996 12.969 -2.887 1 98.94 65 PHE B CA 1
ATOM 2407 C C . PHE B 1 65 ? -5.676 12.562 -4.191 1 98.94 65 PHE B C 1
ATOM 2409 O O . PHE B 1 65 ? -6.648 13.195 -4.609 1 98.94 65 PHE B O 1
ATOM 2416 N N . ALA B 1 66 ? -5.18 11.5 -4.859 1 98.81 66 ALA B N 1
ATOM 2417 C CA . ALA B 1 66 ? -5.82 10.977 -6.062 1 98.81 66 ALA B CA 1
ATOM 2418 C C . ALA B 1 66 ? -7.297 10.688 -5.816 1 98.81 66 ALA B C 1
ATOM 2420 O O . ALA B 1 66 ? -7.66 10.117 -4.785 1 98.81 66 ALA B O 1
ATOM 2421 N N . GLY B 1 67 ? -8.133 11.133 -6.773 1 98.31 67 GLY B N 1
ATOM 2422 C CA . GLY B 1 67 ? -9.57 10.898 -6.664 1 98.31 67 GLY B CA 1
ATOM 2423 C C . GLY B 1 67 ? -10.281 11.961 -5.848 1 98.31 67 GLY B C 1
ATOM 2424 O O . GLY B 1 67 ? -11.508 11.906 -5.688 1 98.31 67 GLY B O 1
ATOM 2425 N N . CYS B 1 68 ? -9.562 12.992 -5.367 1 98.56 68 CYS B N 1
ATOM 2426 C CA . CYS B 1 68 ? -10.141 14.062 -4.559 1 98.56 68 CYS B CA 1
ATOM 2427 C C . CYS B 1 68 ? -9.859 15.43 -5.172 1 98.56 68 CYS B C 1
ATOM 2429 O O . CYS B 1 68 ? -8.875 15.602 -5.887 1 98.56 68 CYS B O 1
ATOM 2431 N N . GLY B 1 69 ? -10.727 16.375 -4.867 1 98.5 69 GLY B N 1
ATOM 2432 C CA . GLY B 1 69 ? -10.516 17.75 -5.312 1 98.5 69 GLY B CA 1
ATOM 2433 C C . GLY B 1 69 ? -10.25 17.859 -6.805 1 98.5 69 G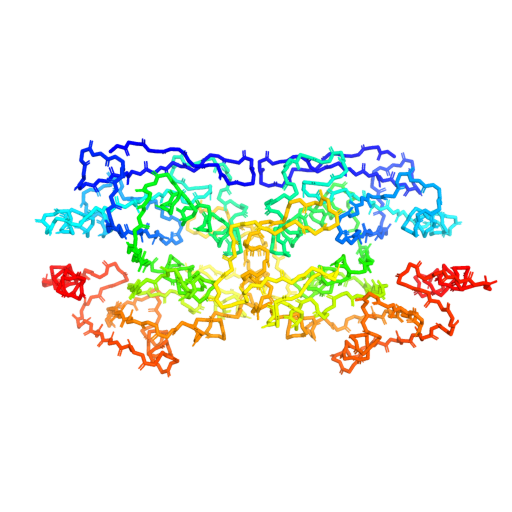LY B C 1
ATOM 2434 O O . GLY B 1 69 ? -11.031 17.344 -7.613 1 98.5 69 GLY B O 1
ATOM 2435 N N . LYS B 1 70 ? -9.078 18.422 -7.113 1 98.69 70 LYS B N 1
ATOM 2436 C CA . LYS B 1 70 ? -8.766 18.688 -8.516 1 98.69 70 LYS B CA 1
ATOM 2437 C C . LYS B 1 70 ? -7.746 17.688 -9.055 1 98.69 70 LYS B C 1
ATOM 2439 O O . LYS B 1 70 ? -7.289 17.812 -10.188 1 98.69 70 LYS B O 1
ATOM 2444 N N . SER B 1 71 ? -7.363 16.688 -8.242 1 98.88 71 SER B N 1
ATOM 2445 C CA . SER B 1 71 ? -6.422 15.664 -8.68 1 98.88 71 SER B CA 1
ATOM 2446 C C . SER B 1 71 ? -7.102 14.648 -9.586 1 98.88 71 SER B C 1
ATOM 2448 O O . SER B 1 71 ? -8.312 14.445 -9.508 1 98.88 71 SER B O 1
ATOM 2450 N N . ASP B 1 72 ? -6.34 14.016 -10.438 1 98.69 72 ASP B N 1
ATOM 2451 C CA . ASP B 1 72 ? -6.828 12.922 -11.273 1 98.69 72 ASP B CA 1
ATOM 2452 C C . ASP B 1 72 ? -7.234 11.719 -10.43 1 98.69 72 ASP B C 1
ATOM 2454 O O . ASP B 1 72 ? -6.887 11.641 -9.25 1 98.69 72 ASP B O 1
ATOM 2458 N N . GLY B 1 73 ? -7.945 10.766 -11.102 1 97.94 73 GLY B N 1
ATOM 2459 C CA . GLY B 1 73 ? -8.305 9.508 -10.453 1 97.94 73 GLY B CA 1
ATOM 2460 C C . GLY B 1 73 ? -9.758 9.461 -10.023 1 97.94 73 GLY B C 1
ATOM 2461 O O . GLY B 1 73 ? -10.523 10.391 -10.289 1 97.94 73 GLY B O 1
ATOM 2462 N N . ARG B 1 74 ? -10.188 8.391 -9.469 1 97.81 74 ARG B N 1
ATOM 2463 C CA . ARG B 1 74 ? -11.539 8.164 -8.953 1 97.81 74 ARG B CA 1
ATOM 2464 C C . ARG B 1 74 ? -11.516 7.926 -7.449 1 97.81 74 ARG B C 1
ATOM 2466 O O . ARG B 1 74 ? -10.727 7.121 -6.953 1 97.81 74 ARG B O 1
ATOM 2473 N N . PHE B 1 75 ? -12.359 8.594 -6.727 1 98.25 75 PHE B N 1
ATOM 2474 C CA . PHE B 1 75 ? -12.438 8.406 -5.281 1 98.25 75 PHE B CA 1
ATOM 2475 C C . PHE B 1 75 ? -12.711 6.949 -4.941 1 98.25 75 PHE B C 1
ATOM 2477 O O . PHE B 1 75 ? -12.219 6.438 -3.934 1 98.25 75 PHE B O 1
ATOM 2484 N N . SER B 1 76 ? -13.469 6.25 -5.766 1 98.06 76 SER B N 1
ATOM 2485 C CA . SER B 1 76 ? -13.844 4.859 -5.516 1 98.06 76 SER B CA 1
ATOM 2486 C C . SER B 1 76 ? -12.625 3.945 -5.555 1 98.06 76 SER B C 1
ATOM 2488 O O . SER B 1 76 ? -12.688 2.795 -5.117 1 98.06 76 SER B O 1
ATOM 2490 N N . ASP B 1 77 ? -11.461 4.438 -6.035 1 97.81 77 ASP B N 1
ATOM 2491 C CA . ASP B 1 77 ? -10.25 3.627 -6.121 1 97.81 77 ASP B CA 1
ATOM 2492 C C . ASP B 1 77 ? -9.328 3.889 -4.938 1 97.81 77 ASP B C 1
ATOM 2494 O O . ASP B 1 77 ? -8.32 3.199 -4.762 1 97.81 77 ASP B O 1
ATOM 2498 N N . MET B 1 78 ? -9.711 4.828 -4.113 1 97.94 78 MET B N 1
ATOM 2499 C CA . MET B 1 78 ? -8.852 5.277 -3.025 1 97.94 78 MET B CA 1
ATOM 2500 C C . MET B 1 78 ? -8.75 4.219 -1.934 1 97.94 78 MET B C 1
ATOM 2502 O O . MET B 1 78 ? -9.75 3.611 -1.56 1 97.94 78 MET B O 1
ATOM 2506 N N . THR B 1 79 ? -7.578 3.959 -1.481 1 98.62 79 THR B N 1
ATOM 2507 C CA . THR B 1 79 ? -7.238 3.225 -0.267 1 98.62 79 THR B CA 1
ATOM 2508 C C . THR B 1 79 ? -6.191 3.979 0.546 1 98.62 79 THR B C 1
ATOM 2510 O O . THR B 1 79 ? -5.578 4.93 0.052 1 98.62 79 THR B O 1
ATOM 2513 N N . VAL B 1 80 ? -6.004 3.564 1.831 1 98.88 80 VAL B N 1
ATOM 2514 C CA . VAL B 1 80 ? -4.895 4.137 2.588 1 98.88 80 VAL B CA 1
ATOM 2515 C C . VAL B 1 80 ? -3.574 3.811 1.895 1 98.88 80 VAL B C 1
ATOM 2517 O O . VAL B 1 80 ? -2.666 4.645 1.854 1 98.88 80 VAL B O 1
ATOM 2520 N N . LEU B 1 81 ? -3.461 2.631 1.242 1 98.75 81 LEU B N 1
ATOM 2521 C CA . LEU B 1 81 ? -2.258 2.244 0.515 1 98.75 81 LEU B CA 1
ATOM 2522 C C . LEU B 1 81 ? -2.002 3.189 -0.655 1 98.75 81 LEU B C 1
ATOM 2524 O O . LEU B 1 81 ? -0.861 3.584 -0.902 1 98.75 81 LEU B O 1
ATOM 2528 N N . SER B 1 82 ? -3.053 3.531 -1.399 1 98.56 82 SER B N 1
ATOM 2529 C CA . SER B 1 82 ? -2.879 4.441 -2.525 1 98.56 82 SER B CA 1
ATOM 2530 C C . SER B 1 82 ? -2.488 5.84 -2.053 1 98.56 82 SER B C 1
ATOM 2532 O O . SER B 1 82 ? -1.726 6.535 -2.723 1 98.56 82 SER B O 1
ATOM 2534 N N . GLU B 1 83 ? -3.02 6.23 -0.875 1 98.88 83 GLU B N 1
ATOM 2535 C CA . GLU B 1 83 ? -2.67 7.547 -0.344 1 98.88 83 GLU B CA 1
ATOM 2536 C C . GLU B 1 83 ? -1.231 7.57 0.165 1 98.88 83 GLU B C 1
ATOM 2538 O O . GLU B 1 83 ? -0.553 8.594 0.073 1 98.88 83 GLU B O 1
ATOM 2543 N N . LEU B 1 84 ? -0.77 6.449 0.703 1 98.94 84 LEU B N 1
ATOM 2544 C CA . LEU B 1 84 ? 0.641 6.352 1.062 1 98.94 84 LEU B CA 1
ATOM 2545 C C . LEU B 1 84 ? 1.528 6.562 -0.16 1 98.94 84 LEU B C 1
ATOM 2547 O O . LEU B 1 84 ? 2.531 7.277 -0.089 1 98.94 84 LEU B O 1
ATOM 2551 N N . GLN B 1 85 ? 1.139 6.004 -1.277 1 98.62 85 GLN B N 1
ATOM 2552 C CA . GLN B 1 85 ? 1.905 6.172 -2.508 1 98.62 85 GLN B CA 1
ATOM 2553 C C . GLN B 1 85 ? 1.906 7.625 -2.965 1 98.62 85 GLN B C 1
ATOM 2555 O O . GLN B 1 85 ? 2.947 8.156 -3.355 1 98.62 85 GLN B O 1
ATOM 2560 N N . ASP B 1 86 ? 0.728 8.219 -2.893 1 98.81 86 ASP B N 1
ATOM 2561 C CA . ASP B 1 86 ? 0.646 9.641 -3.213 1 98.81 86 ASP B CA 1
ATOM 2562 C C . ASP B 1 86 ? 1.571 10.461 -2.314 1 98.81 86 ASP B C 1
ATOM 2564 O O . ASP B 1 86 ? 2.324 11.305 -2.797 1 98.81 86 ASP B O 1
ATOM 2568 N N . GLY B 1 87 ? 1.479 10.172 -1.003 1 98.88 87 GLY B N 1
ATOM 2569 C CA . GLY B 1 87 ? 2.285 10.891 -0.035 1 98.88 87 GLY B CA 1
ATOM 2570 C C . GLY B 1 87 ? 3.777 10.75 -0.277 1 98.88 87 GLY B C 1
ATOM 2571 O O . GLY B 1 87 ? 4.535 11.703 -0.082 1 98.88 87 GLY B O 1
ATOM 2572 N N . MET B 1 88 ? 4.199 9.586 -0.685 1 98.81 88 MET B N 1
ATOM 2573 C CA . MET B 1 88 ? 5.609 9.375 -0.984 1 98.81 88 MET B CA 1
ATOM 2574 C C . MET B 1 88 ? 6.07 10.281 -2.119 1 98.81 88 MET B C 1
ATOM 2576 O O . MET B 1 88 ? 7.16 10.852 -2.064 1 98.81 88 MET B O 1
ATOM 2580 N N . LYS B 1 89 ? 5.234 10.453 -3.141 1 98.62 89 LYS B N 1
ATOM 2581 C CA . LYS B 1 89 ? 5.594 11.305 -4.273 1 98.62 89 LYS B CA 1
ATOM 2582 C C . LYS B 1 89 ? 5.594 12.773 -3.873 1 98.62 89 LYS B C 1
ATOM 2584 O O . LYS B 1 89 ? 6.391 13.562 -4.387 1 98.62 89 LYS B O 1
ATOM 2589 N N . ILE B 1 90 ? 4.719 13.133 -2.963 1 98.88 90 ILE B N 1
ATOM 2590 C CA . ILE B 1 90 ? 4.688 14.5 -2.459 1 98.88 90 ILE B CA 1
ATOM 2591 C C . ILE B 1 90 ? 5.965 14.781 -1.671 1 98.88 90 ILE B C 1
ATOM 2593 O O . ILE B 1 90 ? 6.559 15.859 -1.806 1 98.88 90 ILE B O 1
ATOM 2597 N N . ILE B 1 91 ? 6.375 13.844 -0.829 1 98.81 91 ILE B N 1
ATOM 2598 C CA . ILE B 1 91 ? 7.609 13.992 -0.068 1 98.81 91 ILE B CA 1
ATOM 2599 C C . ILE B 1 91 ? 8.797 14.086 -1.025 1 98.81 91 ILE B C 1
ATOM 2601 O O . ILE B 1 91 ? 9.695 14.906 -0.832 1 98.81 91 ILE B O 1
ATOM 2605 N N . ASP B 1 92 ? 8.789 13.266 -2.096 1 97.94 92 ASP B N 1
ATOM 2606 C CA . ASP B 1 92 ? 9.852 13.328 -3.102 1 97.94 92 ASP B CA 1
ATOM 2607 C C . ASP B 1 92 ? 9.906 14.711 -3.75 1 97.94 92 ASP B C 1
ATOM 2609 O O . ASP B 1 92 ? 10.992 15.258 -3.959 1 97.94 92 ASP B O 1
ATOM 2613 N N . TYR B 1 93 ? 8.766 15.211 -4.062 1 98.19 93 TYR B N 1
ATOM 2614 C CA . TYR B 1 93 ? 8.695 16.547 -4.641 1 98.19 93 TYR B CA 1
ATOM 2615 C C . TYR B 1 93 ? 9.297 17.578 -3.693 1 98.19 93 TYR B C 1
ATOM 2617 O O . TYR B 1 93 ? 10.062 18.453 -4.117 1 98.19 93 TYR B O 1
ATOM 2625 N N . ALA B 1 94 ? 8.945 17.516 -2.434 1 98.25 94 ALA B N 1
ATOM 2626 C CA . ALA B 1 94 ? 9.461 18.453 -1.431 1 98.25 94 ALA B CA 1
ATOM 2627 C C . ALA B 1 94 ? 10.977 18.375 -1.339 1 98.25 94 ALA B C 1
ATOM 2629 O O . ALA B 1 94 ? 11.656 19.406 -1.223 1 98.25 94 ALA B O 1
ATOM 2630 N N . ARG B 1 95 ? 11.477 17.188 -1.408 1 97.69 95 ARG B N 1
ATOM 2631 C CA . ARG B 1 95 ? 12.914 16.969 -1.258 1 97.69 95 ARG B CA 1
ATOM 2632 C C . ARG B 1 95 ? 13.664 17.391 -2.518 1 97.69 95 ARG B C 1
ATOM 2634 O O . ARG B 1 95 ? 14.68 18.094 -2.439 1 97.69 95 ARG B O 1
ATOM 2641 N N . GLN B 1 96 ? 13.141 17.016 -3.652 1 96.5 96 GLN B N 1
ATOM 2642 C CA . GLN B 1 96 ? 13.914 17.109 -4.883 1 96.5 96 GLN B CA 1
ATOM 2643 C C . GLN B 1 96 ? 13.641 18.438 -5.605 1 96.5 96 GLN B C 1
ATOM 2645 O O . GLN B 1 96 ? 14.57 19.062 -6.125 1 96.5 96 GLN B O 1
ATOM 2650 N N . GLU B 1 97 ? 12.398 18.797 -5.676 1 96.44 97 GLU B N 1
ATOM 2651 C CA . GLU B 1 97 ? 12.031 20.016 -6.402 1 96.44 97 GLU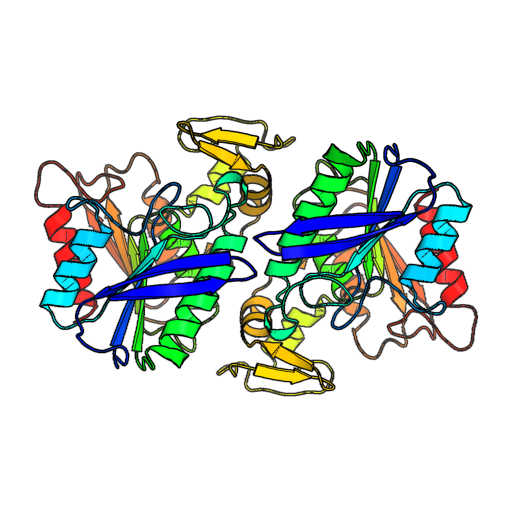 B CA 1
ATOM 2652 C C . GLU B 1 97 ? 12.055 21.234 -5.484 1 96.44 97 GLU B C 1
ATOM 2654 O O . GLU B 1 97 ? 12.656 22.25 -5.812 1 96.44 97 GLU B O 1
ATOM 2659 N N . VAL B 1 98 ? 11.477 21.078 -4.305 1 97.12 98 VAL B N 1
ATOM 2660 C CA . VAL B 1 98 ? 11.438 22.188 -3.348 1 97.12 98 VAL B CA 1
ATOM 2661 C C . VAL B 1 98 ? 12.781 22.297 -2.639 1 97.12 98 VAL B C 1
ATOM 2663 O O . VAL B 1 98 ? 13.117 23.359 -2.088 1 97.12 98 VAL B O 1
ATOM 2666 N N . GLN B 1 99 ? 13.531 21.219 -2.662 1 97.5 99 GLN B N 1
ATOM 2667 C CA . GLN B 1 99 ? 14.852 21.141 -2.055 1 97.5 99 GLN B CA 1
ATOM 2668 C C . GLN B 1 99 ? 14.789 21.422 -0.559 1 97.5 99 GLN B C 1
ATOM 2670 O O . GLN B 1 99 ? 15.633 22.156 -0.027 1 97.5 99 GLN B O 1
ATOM 2675 N N . ALA B 1 100 ? 13.758 20.969 0.075 1 97.56 100 ALA B N 1
ATOM 2676 C CA . ALA B 1 100 ? 13.57 21.172 1.509 1 97.56 100 ALA B CA 1
ATOM 2677 C C . ALA B 1 100 ? 14.602 20.406 2.318 1 97.56 100 ALA B C 1
ATOM 2679 O O . ALA B 1 100 ? 14.883 19.234 2.02 1 97.56 100 ALA B O 1
ATOM 2680 N N . LYS B 1 101 ? 15.133 21.031 3.369 1 97.38 101 LYS B N 1
ATOM 2681 C CA . LYS B 1 101 ? 16.062 20.406 4.309 1 97.38 101 LYS B CA 1
ATOM 2682 C C . LYS B 1 101 ? 15.32 19.906 5.551 1 97.38 101 LYS B C 1
ATOM 2684 O O . LYS B 1 101 ? 15.75 18.953 6.195 1 97.38 101 LYS B O 1
ATOM 2689 N N . GLU B 1 102 ? 14.305 20.609 5.902 1 98.25 102 GLU B N 1
ATOM 2690 C CA . GLU B 1 102 ? 13.414 20.219 6.996 1 98.25 102 GLU B CA 1
ATOM 2691 C C . GLU B 1 102 ? 11.984 20.016 6.5 1 98.25 102 GLU B C 1
ATOM 2693 O O . GLU B 1 102 ? 11.383 20.922 5.922 1 98.25 102 GLU B O 1
ATOM 2698 N N . ILE B 1 103 ? 11.484 18.828 6.703 1 98.81 103 ILE B N 1
ATOM 2699 C CA . ILE B 1 103 ? 10.141 18.484 6.246 1 98.81 103 ILE B CA 1
ATOM 2700 C C . ILE B 1 103 ? 9.266 18.109 7.438 1 98.81 103 ILE B C 1
ATOM 2702 O O . ILE B 1 103 ? 9.633 17.266 8.25 1 98.81 103 ILE B O 1
ATOM 2706 N N . ILE B 1 104 ? 8.141 18.781 7.547 1 98.94 104 ILE B N 1
ATOM 2707 C CA . ILE B 1 104 ? 7.125 18.531 8.562 1 98.94 104 ILE B CA 1
ATOM 2708 C C . ILE B 1 104 ? 5.887 17.922 7.906 1 98.94 104 ILE B C 1
ATOM 2710 O O . ILE B 1 104 ? 5.453 18.375 6.84 1 98.94 104 ILE B O 1
ATOM 2714 N N . LEU B 1 105 ? 5.375 16.859 8.469 1 98.94 105 LEU B N 1
ATOM 2715 C CA . LEU B 1 105 ? 4.094 16.312 8.023 1 98.94 105 LEU B CA 1
ATOM 2716 C C . LEU B 1 105 ? 2.975 16.703 8.984 1 98.94 105 LEU B C 1
ATOM 2718 O O . LEU B 1 105 ? 3.154 16.656 10.203 1 98.94 105 LEU B O 1
ATOM 2722 N N . VAL B 1 106 ? 1.918 17.172 8.438 1 98.94 106 VAL B N 1
ATOM 2723 C CA . VAL B 1 106 ? 0.681 17.453 9.156 1 98.94 106 VAL B CA 1
ATOM 2724 C C . VAL B 1 106 ? -0.477 16.688 8.516 1 98.94 106 VAL B C 1
ATOM 2726 O O . VAL B 1 106 ? -0.687 16.781 7.305 1 98.94 106 VAL B O 1
ATOM 2729 N N . GLY B 1 107 ? -1.19 15.953 9.289 1 98.94 107 GLY B N 1
ATOM 2730 C CA . GLY B 1 107 ? -2.326 15.227 8.75 1 98.94 107 GLY B CA 1
ATOM 2731 C C . GLY B 1 107 ? -3.576 15.359 9.602 1 98.94 107 GLY B C 1
ATOM 2732 O O . GLY B 1 107 ? -3.5 15.336 10.828 1 98.94 107 GLY B O 1
ATOM 2733 N N . HIS B 1 108 ? -4.703 15.555 8.961 1 98.94 108 HIS B N 1
ATOM 2734 C CA . HIS B 1 108 ? -5.996 15.57 9.633 1 98.94 108 HIS B CA 1
ATOM 2735 C C . HIS B 1 108 ? -6.809 14.328 9.297 1 98.94 108 HIS B C 1
ATOM 2737 O O . HIS B 1 108 ? -6.895 13.938 8.125 1 98.94 108 HIS B O 1
ATOM 2743 N N . SER B 1 109 ? -7.438 13.719 10.383 1 98.88 109 SER B N 1
ATOM 2744 C CA . SER B 1 109 ? -8.336 12.586 10.203 1 98.88 109 SER B CA 1
ATOM 2745 C C . SER B 1 109 ? -7.645 11.445 9.469 1 98.88 109 SER B C 1
ATOM 2747 O O . SER B 1 109 ? -6.594 10.969 9.906 1 98.88 109 SER B O 1
ATOM 2749 N N . GLN B 1 110 ? -8.047 11 8.305 1 98.88 110 GLN B N 1
ATOM 2750 C CA . GLN B 1 110 ? -7.359 9.953 7.551 1 98.88 110 GLN B CA 1
ATOM 2751 C C . GLN B 1 110 ? -5.988 10.422 7.078 1 98.88 110 GLN B C 1
ATOM 2753 O O . GLN B 1 110 ? -5.051 9.633 6.984 1 98.88 110 GLN B O 1
ATOM 2758 N N . GLY B 1 111 ? -5.914 11.719 6.793 1 98.94 111 GLY B N 1
ATOM 2759 C CA . GLY B 1 111 ? -4.602 12.281 6.508 1 98.94 111 GLY B CA 1
ATOM 2760 C C . GLY B 1 111 ? -3.615 12.102 7.645 1 98.94 111 GLY B C 1
ATOM 2761 O O . GLY B 1 111 ? -2.406 12.031 7.418 1 98.94 111 GLY B O 1
ATOM 2762 N N . GLY B 1 112 ? -4.129 12.086 8.859 1 98.94 112 GLY B N 1
ATOM 2763 C CA . GLY B 1 112 ? -3.287 11.797 10.008 1 98.94 112 GLY B CA 1
ATOM 2764 C C . GLY B 1 112 ? -2.75 10.375 10.016 1 98.94 112 GLY B C 1
ATOM 2765 O O . GLY B 1 112 ? -1.604 10.141 10.414 1 98.94 112 GLY B O 1
ATOM 2766 N N . VAL B 1 113 ? -3.564 9.406 9.625 1 98.94 113 VAL B N 1
ATOM 2767 C CA . VAL B 1 113 ? -3.131 8.023 9.484 1 98.94 113 VAL B CA 1
ATOM 2768 C C . VAL B 1 113 ? -2.018 7.93 8.445 1 98.94 113 VAL B C 1
ATOM 2770 O O . VAL B 1 113 ? -0.959 7.352 8.711 1 98.94 113 VAL B O 1
ATOM 2773 N N . VAL B 1 114 ? -2.217 8.547 7.297 1 98.94 114 VAL B N 1
ATOM 2774 C CA . VAL B 1 114 ? -1.256 8.531 6.199 1 98.94 114 VAL B CA 1
ATOM 2775 C C . VAL B 1 114 ? 0.041 9.211 6.633 1 98.94 114 VAL B C 1
ATOM 2777 O O . VAL B 1 114 ? 1.127 8.648 6.469 1 98.94 114 VAL B O 1
ATOM 2780 N N . ALA B 1 115 ? -0.076 10.352 7.277 1 99 115 ALA B N 1
ATOM 2781 C CA . ALA B 1 115 ? 1.098 11.102 7.727 1 99 115 ALA B CA 1
ATOM 2782 C C . ALA B 1 115 ? 1.89 10.305 8.758 1 99 115 ALA B C 1
ATOM 2784 O O . ALA B 1 115 ? 3.123 10.289 8.727 1 99 115 ALA B O 1
ATOM 2785 N N . SER B 1 116 ? 1.188 9.672 9.656 1 98.94 116 SER B N 1
ATOM 2786 C CA . SER B 1 116 ? 1.856 8.906 10.711 1 98.94 116 SER B CA 1
ATOM 2787 C C . SER B 1 116 ? 2.674 7.758 10.117 1 98.94 116 SER B C 1
ATOM 2789 O O . SER B 1 116 ? 3.814 7.531 10.531 1 98.94 116 SER B O 1
ATOM 2791 N N . MET B 1 117 ? 2.127 7.066 9.156 1 98.94 117 MET B N 1
ATOM 2792 C CA . MET B 1 117 ? 2.824 5.941 8.539 1 98.94 117 MET B CA 1
ATOM 2793 C C . MET B 1 117 ? 3.965 6.434 7.652 1 98.94 117 MET B C 1
ATOM 2795 O O . MET B 1 117 ? 5.051 5.852 7.656 1 98.94 117 MET B O 1
ATOM 2799 N N . LEU B 1 118 ? 3.74 7.52 6.949 1 98.94 118 LEU B N 1
ATOM 2800 C CA . LEU B 1 118 ? 4.785 8.094 6.109 1 98.94 118 LEU B CA 1
ATOM 2801 C C . LEU B 1 118 ? 5.965 8.562 6.957 1 98.94 118 LEU B C 1
ATOM 2803 O O . LEU B 1 118 ? 7.121 8.414 6.551 1 98.94 118 LEU B O 1
ATOM 2807 N N . ALA B 1 119 ? 5.66 9.172 8.117 1 98.94 119 ALA B N 1
ATOM 2808 C CA . ALA B 1 119 ? 6.742 9.617 8.992 1 98.94 119 ALA B CA 1
ATOM 2809 C C . ALA B 1 119 ? 7.645 8.453 9.383 1 98.94 119 ALA B C 1
ATOM 2811 O O . ALA B 1 119 ? 8.867 8.609 9.477 1 98.94 119 ALA B O 1
ATOM 2812 N N . ALA B 1 120 ? 7.039 7.305 9.594 1 98.88 120 ALA B N 1
ATOM 2813 C CA . ALA B 1 120 ? 7.805 6.109 9.93 1 98.88 120 ALA B CA 1
ATOM 2814 C C . ALA B 1 120 ? 8.617 5.621 8.734 1 98.88 120 ALA B C 1
ATOM 2816 O O . ALA B 1 120 ? 9.805 5.301 8.867 1 98.88 120 ALA B O 1
ATOM 2817 N N . TYR B 1 121 ? 8.047 5.547 7.527 1 98.81 121 TYR B N 1
ATOM 2818 C CA . TYR B 1 121 ? 8.734 5.117 6.316 1 98.81 121 TYR B CA 1
ATOM 2819 C C . TYR B 1 121 ? 9.914 6.031 6.004 1 98.81 121 TYR B C 1
ATOM 2821 O O . TYR B 1 121 ? 10.945 5.578 5.504 1 98.81 121 TYR B O 1
ATOM 2829 N N . TYR B 1 122 ? 9.719 7.305 6.281 1 98.75 122 TYR B N 1
ATOM 2830 C CA . TYR B 1 122 ? 10.703 8.336 5.977 1 98.75 122 TYR B CA 1
ATOM 2831 C C . TYR B 1 122 ? 11.312 8.898 7.25 1 98.75 122 TYR B C 1
ATOM 2833 O O . TYR B 1 122 ? 11.516 10.109 7.363 1 98.75 122 TYR B O 1
ATOM 2841 N N . ARG B 1 123 ? 11.555 8.031 8.18 1 98.38 123 ARG B N 1
ATOM 2842 C CA . ARG B 1 123 ? 11.984 8.469 9.5 1 98.38 123 ARG B CA 1
ATOM 2843 C C . ARG B 1 123 ? 13.344 9.156 9.438 1 98.38 123 ARG B C 1
ATOM 2845 O O . ARG B 1 123 ? 13.711 9.906 10.352 1 98.38 123 ARG B O 1
ATOM 2852 N N . ASP B 1 124 ? 14.094 8.992 8.328 1 97.88 124 ASP B N 1
ATOM 2853 C CA . ASP B 1 124 ? 15.391 9.641 8.133 1 97.88 124 ASP B CA 1
ATOM 2854 C C . ASP B 1 124 ? 15.219 11.016 7.488 1 97.88 124 ASP B C 1
ATOM 2856 O O . ASP B 1 124 ? 16.188 11.773 7.367 1 97.88 124 ASP B O 1
ATOM 2860 N N . VAL B 1 125 ? 13.992 11.328 7.105 1 98 125 VAL B N 1
ATOM 2861 C CA . VAL B 1 125 ? 13.734 12.508 6.293 1 98 125 VAL B CA 1
ATOM 2862 C C . VAL B 1 125 ? 12.812 13.469 7.043 1 98 125 VAL B C 1
ATOM 2864 O O . VAL B 1 125 ? 12.992 14.688 6.988 1 98 125 VAL B O 1
ATOM 2867 N N . ILE B 1 126 ? 11.812 12.977 7.785 1 98.75 126 ILE B N 1
ATOM 2868 C CA . ILE B 1 126 ? 10.773 13.773 8.414 1 98.75 126 ILE B CA 1
ATOM 2869 C C . ILE B 1 126 ? 11.266 14.312 9.75 1 98.75 126 ILE B C 1
ATOM 2871 O O . ILE B 1 126 ? 11.766 13.547 10.586 1 98.75 126 ILE B O 1
ATOM 2875 N N . ASP B 1 127 ? 11.07 15.602 9.953 1 98.81 127 ASP B N 1
ATOM 2876 C CA . ASP B 1 127 ? 11.641 16.25 11.133 1 98.81 127 ASP B CA 1
ATOM 2877 C C . ASP B 1 127 ? 10.602 16.344 12.258 1 98.81 127 ASP B C 1
ATOM 2879 O O . ASP B 1 127 ? 10.945 16.25 13.438 1 98.81 127 ASP B O 1
ATOM 2883 N N . LYS B 1 128 ? 9.398 16.641 11.891 1 98.88 128 LYS B N 1
ATOM 2884 C CA . LYS B 1 128 ? 8.305 16.766 12.852 1 98.88 128 LYS B CA 1
ATOM 2885 C C . LYS B 1 128 ? 7 16.219 12.281 1 98.88 128 LYS B C 1
ATOM 2887 O O . LYS B 1 128 ? 6.836 16.156 11.062 1 98.88 128 LYS B O 1
ATOM 2892 N N . LEU B 1 129 ? 6.117 15.812 13.164 1 98.94 129 LEU B N 1
ATOM 2893 C CA . LEU B 1 129 ? 4.832 15.227 12.789 1 98.94 129 LEU B CA 1
ATOM 2894 C C . LEU B 1 129 ? 3.701 15.828 13.617 1 98.94 129 LEU B C 1
ATOM 2896 O O . LEU B 1 129 ? 3.826 15.969 14.836 1 98.94 129 LEU B O 1
ATOM 2900 N N . VAL B 1 130 ? 2.674 16.281 12.938 1 99 130 VAL B N 1
ATOM 2901 C CA . VAL B 1 130 ? 1.473 16.766 13.602 1 99 130 VAL B CA 1
ATOM 2902 C C . VAL B 1 130 ? 0.268 15.93 13.18 1 99 130 VAL B C 1
ATOM 2904 O O . VAL B 1 130 ? -0.008 15.781 11.984 1 99 130 VAL B O 1
ATOM 2907 N N . LEU B 1 131 ? -0.41 15.414 14.141 1 98.94 131 LEU B N 1
ATOM 2908 C CA . LEU B 1 131 ? -1.617 14.625 13.906 1 98.94 131 LEU B CA 1
ATOM 2909 C C . LEU B 1 131 ? -2.842 15.328 14.477 1 98.94 131 LEU B C 1
ATOM 2911 O O . LEU B 1 131 ? -2.945 15.508 15.695 1 98.94 131 LEU B O 1
ATOM 2915 N N . LEU B 1 132 ? -3.73 15.703 13.594 1 98.94 132 LEU B N 1
ATOM 2916 C CA . LEU B 1 132 ? -4.98 16.359 13.961 1 98.94 132 LEU B CA 1
ATOM 2917 C C . LEU B 1 132 ? -6.156 15.406 13.836 1 98.94 132 LEU B C 1
ATOM 2919 O O . LEU B 1 132 ? -6.582 15.086 12.719 1 98.94 132 LEU B O 1
ATOM 2923 N N . ALA B 1 133 ? -6.668 14.945 14.992 1 98.88 133 ALA B N 1
ATOM 2924 C CA . ALA B 1 133 ? -7.773 13.992 15.055 1 98.88 133 ALA B CA 1
ATOM 2925 C C . ALA B 1 133 ? -7.531 12.812 14.117 1 98.88 133 ALA B C 1
ATOM 2927 O O . ALA B 1 133 ? -8.391 12.477 13.297 1 98.88 133 ALA B O 1
ATOM 2928 N N . PRO B 1 134 ? -6.387 12.156 14.273 1 98.88 134 PRO B N 1
ATOM 2929 C CA . PRO B 1 134 ? -6.047 11.07 13.344 1 98.88 134 PRO B CA 1
ATOM 2930 C C . PRO B 1 134 ? -7.035 9.906 13.406 1 98.88 134 PRO B C 1
ATOM 2932 O O . PRO B 1 134 ? -7.332 9.406 14.492 1 98.88 134 PRO B O 1
ATOM 2935 N N . ALA B 1 135 ? -7.441 9.438 12.234 1 98.75 135 ALA B N 1
ATOM 2936 C CA . ALA B 1 135 ? -8.539 8.484 12.141 1 98.75 135 ALA B CA 1
ATOM 2937 C C . ALA B 1 135 ? -8.031 7.043 12.156 1 98.75 135 ALA B C 1
ATOM 2939 O O . ALA B 1 135 ? -8.391 6.242 11.289 1 98.75 135 ALA B O 1
ATOM 2940 N N . ALA B 1 136 ? -7.312 6.664 13.203 1 98.5 136 ALA B N 1
ATOM 2941 C CA . ALA B 1 136 ? -6.746 5.32 13.273 1 98.5 136 ALA B CA 1
ATOM 2942 C C . ALA B 1 136 ? -7.824 4.289 13.602 1 98.5 136 ALA B C 1
ATOM 2944 O O . ALA B 1 136 ? -7.609 3.084 13.438 1 98.5 136 ALA B O 1
ATOM 2945 N N . THR B 1 137 ? -9 4.75 14 1 98.44 137 THR B N 1
ATOM 2946 C CA . THR B 1 137 ? -10.109 3.844 14.289 1 98.44 137 THR B CA 1
ATOM 2947 C C . THR B 1 137 ? -10.672 3.25 13 1 98.44 137 THR B C 1
ATOM 2949 O O . THR B 1 137 ? -11.516 2.352 13.039 1 98.44 137 THR B O 1
ATOM 2952 N N . LEU B 1 138 ? -10.164 3.664 11.906 1 98.69 138 LEU B N 1
ATOM 2953 C CA . LEU B 1 138 ? -10.695 3.166 10.641 1 98.69 138 LEU B CA 1
ATOM 2954 C C . LEU B 1 138 ? -10.5 1.657 10.531 1 98.69 138 LEU B C 1
ATOM 2956 O O . LEU B 1 138 ? -11.289 0.972 9.875 1 98.69 138 LEU B O 1
ATOM 2960 N N . LYS B 1 139 ? -9.438 1.133 11.133 1 98.69 139 LYS B N 1
ATOM 2961 C CA . LYS B 1 139 ? -9.227 -0.312 11.117 1 98.69 139 LYS B CA 1
ATOM 2962 C C . LYS B 1 139 ? -10.32 -1.034 11.898 1 98.69 139 LYS B C 1
ATOM 2964 O O . LYS B 1 139 ? -10.945 -1.964 11.391 1 98.69 139 LYS B O 1
ATOM 2969 N N . ASP B 1 140 ? -10.57 -0.587 13.109 1 98.5 140 ASP B N 1
ATOM 2970 C CA . ASP B 1 140 ? -11.609 -1.188 13.945 1 98.5 140 ASP B CA 1
ATOM 2971 C C . ASP B 1 140 ? -12.977 -1.086 13.281 1 98.5 140 ASP B C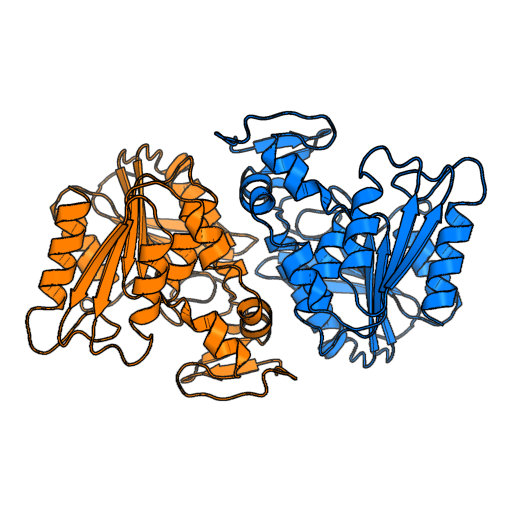 1
ATOM 2973 O O . ASP B 1 140 ? -13.773 -2.031 13.32 1 98.5 140 ASP B O 1
ATOM 2977 N N . ASP B 1 141 ? -13.234 0.077 12.742 1 98.62 141 ASP B N 1
ATOM 2978 C CA . ASP B 1 141 ? -14.5 0.285 12.047 1 98.62 141 ASP B CA 1
ATOM 2979 C C . ASP B 1 141 ? -14.656 -0.696 10.883 1 98.62 141 ASP B C 1
ATOM 2981 O O . ASP B 1 141 ? -15.734 -1.252 10.68 1 98.62 141 ASP B O 1
ATOM 2985 N N . ALA B 1 142 ? -13.594 -0.91 10.102 1 98.81 142 ALA B N 1
ATOM 2986 C CA . ALA B 1 142 ? -13.633 -1.838 8.977 1 98.81 142 ALA B CA 1
ATOM 2987 C C . ALA B 1 142 ? -13.883 -3.268 9.453 1 98.81 142 ALA B C 1
ATOM 2989 O O . ALA B 1 142 ? -14.586 -4.035 8.789 1 98.81 142 ALA B O 1
ATOM 2990 N N . LEU B 1 143 ? -13.32 -3.617 10.594 1 98.69 143 LEU B N 1
ATOM 2991 C CA . LEU B 1 143 ? -13.438 -4.969 11.133 1 98.69 143 LEU B CA 1
ATOM 2992 C C . LEU B 1 143 ? -14.867 -5.273 11.547 1 98.69 143 LEU B C 1
ATOM 2994 O O . LEU B 1 143 ? -15.305 -6.422 11.484 1 98.69 143 LEU B O 1
ATOM 2998 N N . ILE B 1 144 ? -15.602 -4.199 11.891 1 98.5 144 ILE B N 1
ATOM 2999 C CA . ILE B 1 144 ? -16.969 -4.441 12.336 1 98.5 144 ILE B CA 1
ATOM 3000 C C . ILE B 1 144 ? -17.953 -4.02 11.25 1 98.5 144 ILE B C 1
ATOM 3002 O O . ILE B 1 144 ? -19.172 -4.082 11.445 1 98.5 144 ILE B O 1
ATOM 3006 N N . GLY B 1 145 ? -17.516 -3.578 10.148 1 98.56 145 GLY B N 1
ATOM 3007 C CA . GLY B 1 145 ? -18.344 -3.297 8.984 1 98.56 145 GLY B CA 1
ATOM 3008 C C . GLY B 1 145 ? -19.094 -1.991 9.094 1 98.56 145 GLY B C 1
ATOM 3009 O O . GLY B 1 145 ? -20.297 -1.939 8.805 1 98.56 145 GLY B O 1
ATOM 3010 N N . THR B 1 146 ? -18.422 -0.927 9.602 1 98.19 146 THR B N 1
ATOM 3011 C CA . THR B 1 146 ? -19.047 0.389 9.656 1 98.19 146 THR B CA 1
ATOM 3012 C C . THR B 1 146 ? -18.109 1.46 9.117 1 98.19 146 THR B C 1
ATOM 3014 O O . THR B 1 146 ? -16.891 1.284 9.133 1 98.19 146 THR B O 1
ATOM 3017 N N . CYS B 1 147 ? -18.688 2.521 8.492 1 97.5 147 CYS B N 1
ATOM 3018 C CA . CYS B 1 147 ? -17.969 3.701 8.031 1 97.5 147 CYS B CA 1
ATOM 3019 C C . CYS B 1 147 ? -18.859 4.93 8.039 1 97.5 147 CYS B C 1
ATOM 3021 O O . CYS B 1 147 ? -19.766 5.051 7.215 1 97.5 147 CYS B O 1
ATOM 3023 N N . GLN B 1 148 ? -18.578 5.809 8.977 1 95.88 148 GLN B N 1
ATOM 3024 C CA . GLN B 1 148 ? -19.312 7.07 9.102 1 95.88 148 GLN B CA 1
ATOM 3025 C C . GLN B 1 148 ? -20.812 6.844 9.055 1 95.88 148 GLN B C 1
ATOM 3027 O O . GLN B 1 148 ? -21.516 7.496 8.289 1 95.88 148 GLN B O 1
ATOM 3032 N N . GLY B 1 149 ? -21.234 5.828 9.805 1 95.38 149 GLY B N 1
ATOM 3033 C CA . GLY B 1 149 ? -22.656 5.59 9.984 1 95.38 149 GLY B CA 1
ATOM 3034 C C . GLY B 1 149 ? -23.234 4.594 9 1 95.38 149 GLY B C 1
ATOM 3035 O O . GLY B 1 149 ? -24.344 4.109 9.172 1 95.38 149 GLY B O 1
ATOM 3036 N N . THR B 1 150 ? -22.516 4.254 7.945 1 98 150 THR B N 1
ATOM 3037 C CA . THR B 1 150 ? -22.938 3.24 6.98 1 98 150 THR B CA 1
ATOM 3038 C C . THR B 1 150 ? -22.438 1.859 7.398 1 98 150 THR B C 1
ATOM 3040 O O . THR B 1 150 ? -21.297 1.713 7.828 1 98 150 THR B O 1
ATOM 3043 N N . THR B 1 151 ? -23.266 0.857 7.277 1 98.44 151 THR B N 1
ATOM 3044 C CA . THR B 1 151 ? -22.891 -0.501 7.645 1 98.44 151 THR B CA 1
ATOM 3045 C C . THR B 1 151 ? -22.781 -1.387 6.406 1 98.44 151 THR B C 1
ATOM 3047 O O . THR B 1 151 ? -23.422 -1.129 5.395 1 98.44 151 THR B O 1
ATOM 3050 N N . TYR B 1 152 ? -21.984 -2.346 6.359 1 98.5 152 TYR B N 1
ATOM 3051 C CA . TYR B 1 152 ? -21.781 -3.373 5.344 1 98.5 152 TYR B CA 1
ATOM 3052 C C . TYR B 1 152 ? -21.312 -4.68 5.973 1 98.5 152 TYR B C 1
ATOM 3054 O O . TYR B 1 152 ? -21 -4.727 7.164 1 98.5 152 TYR B O 1
ATOM 3062 N N . ASP B 1 153 ? -21.359 -5.812 5.258 1 98.69 153 ASP B N 1
ATOM 3063 C CA . ASP B 1 153 ? -20.891 -7.105 5.746 1 98.69 153 ASP B CA 1
ATOM 3064 C C . ASP B 1 153 ? -19.359 -7.184 5.719 1 98.69 153 ASP B C 1
ATOM 3066 O O . ASP B 1 153 ? -18.766 -7.293 4.648 1 98.69 153 ASP B O 1
ATOM 3070 N N . PRO B 1 154 ? -18.703 -7.105 6.855 1 98.5 154 PRO B N 1
ATOM 3071 C CA . PRO B 1 154 ? -17.25 -7.086 6.867 1 98.5 154 PRO B CA 1
ATOM 3072 C C . PRO B 1 154 ? -16.641 -8.43 6.473 1 98.5 154 PRO B C 1
ATOM 3074 O O . PRO B 1 154 ? -15.43 -8.516 6.219 1 98.5 154 PRO B O 1
ATOM 3077 N N . ASN B 1 155 ? -17.422 -9.508 6.434 1 98.31 155 ASN B N 1
ATOM 3078 C CA . ASN B 1 155 ? -16.938 -10.828 6.066 1 98.31 155 ASN B CA 1
ATOM 3079 C C . ASN B 1 155 ? -17.172 -11.117 4.586 1 98.31 155 ASN B C 1
ATOM 3081 O O . ASN B 1 155 ? -16.609 -12.07 4.039 1 98.31 155 ASN B O 1
ATOM 3085 N N . HIS B 1 156 ? -18 -10.391 4 1 98.19 156 HIS B N 1
ATOM 3086 C CA . HIS B 1 156 ? -18.266 -10.391 2.566 1 98.19 156 HIS B CA 1
ATOM 3087 C C . HIS B 1 156 ? -18.391 -8.969 2.027 1 98.19 156 HIS B C 1
ATOM 3089 O O . HIS B 1 156 ? -19.484 -8.523 1.675 1 98.19 156 HIS B O 1
ATOM 3095 N N . ILE B 1 157 ? -17.312 -8.344 1.843 1 98.31 157 ILE B N 1
ATOM 3096 C CA . ILE B 1 157 ? -17.25 -6.918 1.544 1 98.31 157 ILE B CA 1
ATOM 3097 C C . ILE B 1 157 ? -17.703 -6.672 0.108 1 98.31 157 ILE B C 1
ATOM 3099 O O . ILE B 1 157 ? -17.188 -7.289 -0.828 1 98.31 157 ILE B O 1
ATOM 3103 N N . PRO B 1 158 ? -18.672 -5.781 -0.045 1 97.94 158 PRO B N 1
ATOM 3104 C CA . PRO B 1 158 ? -19.156 -5.477 -1.392 1 97.94 158 PRO B CA 1
ATOM 3105 C C . PRO B 1 158 ? -18.109 -4.785 -2.258 1 97.94 158 PRO B C 1
ATOM 3107 O O . PRO B 1 158 ? -17.109 -4.277 -1.737 1 97.94 158 PRO B O 1
ATOM 3110 N N . ASP B 1 159 ? -18.359 -4.789 -3.525 1 97.38 159 ASP B N 1
ATOM 3111 C CA . ASP B 1 159 ? -17.453 -4.109 -4.445 1 97.38 159 ASP B CA 1
ATOM 3112 C C . ASP B 1 159 ? -17.391 -2.613 -4.148 1 97.38 159 ASP B C 1
ATOM 3114 O O . ASP B 1 159 ? -16.359 -1.979 -4.348 1 97.38 159 ASP B O 1
ATOM 3118 N N . TYR B 1 160 ? -18.562 -2.072 -3.734 1 98.19 160 TYR B N 1
ATOM 3119 C CA . TYR B 1 160 ? -18.672 -0.665 -3.365 1 98.19 160 TYR B CA 1
ATOM 3120 C C . TYR B 1 160 ? -19.609 -0.48 -2.178 1 98.19 160 TYR B C 1
ATOM 3122 O O . TYR B 1 160 ? -20.531 -1.271 -1.98 1 98.19 160 TYR B O 1
ATOM 3130 N N . VAL B 1 161 ? -19.297 0.482 -1.392 1 98.44 161 VAL B N 1
ATOM 3131 C CA . VAL B 1 161 ? -20.156 0.962 -0.318 1 98.44 161 VAL B CA 1
ATOM 3132 C C . VAL B 1 161 ? -20.391 2.465 -0.47 1 98.44 161 VAL B C 1
ATOM 3134 O O . VAL B 1 161 ? -19.438 3.229 -0.645 1 98.44 161 VAL B O 1
ATOM 3137 N N . THR B 1 162 ? -21.609 2.926 -0.5 1 98.19 162 THR B N 1
ATOM 3138 C CA . THR B 1 162 ? -21.906 4.355 -0.542 1 98.19 162 THR B CA 1
ATOM 3139 C C . THR B 1 162 ? -21.859 4.957 0.859 1 98.19 162 THR B C 1
ATOM 3141 O O . THR B 1 162 ? -22.656 4.586 1.727 1 98.19 162 THR B O 1
ATOM 3144 N N . VAL B 1 163 ? -20.938 5.797 1.068 1 97.88 163 VAL B N 1
ATOM 3145 C CA . VAL B 1 163 ? -20.766 6.453 2.359 1 97.88 163 VAL B CA 1
ATOM 3146 C C . VAL B 1 163 ? -21.016 7.953 2.215 1 97.88 163 VAL B C 1
ATOM 3148 O O . VAL B 1 163 ? -20.172 8.688 1.704 1 97.88 163 VAL B O 1
ATOM 3151 N N . GLY B 1 164 ? -22.141 8.469 2.732 1 95.31 164 GLY B N 1
ATOM 3152 C CA . GLY B 1 164 ? -22.453 9.883 2.646 1 95.31 164 GLY B CA 1
ATOM 3153 C C . GLY B 1 164 ? -22.453 10.414 1.224 1 95.31 164 GLY B C 1
ATOM 3154 O O . GLY B 1 164 ? -21.844 11.445 0.942 1 95.31 164 GLY B O 1
ATOM 3155 N N . GLY B 1 165 ? -22.875 9.625 0.244 1 95.75 165 GLY B N 1
ATOM 3156 C CA . GLY B 1 165 ? -22.984 10.055 -1.142 1 95.75 165 GLY B CA 1
ATOM 3157 C C . GLY B 1 165 ? -21.75 9.734 -1.962 1 95.75 165 GLY B C 1
ATOM 3158 O O . GLY B 1 165 ? -21.734 9.953 -3.176 1 95.75 165 GLY B O 1
ATOM 3159 N N . PHE B 1 166 ? -20.719 9.25 -1.327 1 97 166 PHE B N 1
ATOM 3160 C CA . PHE B 1 166 ? -19.484 8.891 -2.023 1 97 166 PHE B CA 1
ATOM 3161 C C . PHE B 1 166 ? -19.406 7.387 -2.25 1 97 166 PHE B C 1
ATOM 3163 O O . PHE B 1 166 ? -19.688 6.602 -1.342 1 97 166 PHE B O 1
ATOM 3170 N N . LYS B 1 167 ? -19.125 6.996 -3.449 1 98.31 167 LYS B N 1
ATOM 3171 C CA . LYS B 1 167 ? -18.875 5.59 -3.752 1 98.31 167 LYS B CA 1
ATOM 3172 C C . LYS B 1 167 ? -17.469 5.176 -3.311 1 98.31 167 LYS B C 1
ATOM 3174 O O . LYS B 1 167 ? -16.484 5.648 -3.861 1 98.31 167 LYS B O 1
ATOM 3179 N N . VAL B 1 168 ? -17.359 4.273 -2.305 1 98.62 168 VAL B N 1
ATOM 3180 C CA . VAL B 1 168 ? -16.078 3.793 -1.774 1 98.62 168 VAL B CA 1
ATOM 3181 C C . VAL B 1 168 ? -15.852 2.348 -2.213 1 98.62 168 VAL B C 1
ATOM 3183 O O . VAL B 1 168 ? -16.719 1.486 -2.008 1 98.62 168 VAL B O 1
ATOM 3186 N N . GLY B 1 169 ? -14.727 2.1 -2.84 1 98.5 169 GLY B N 1
ATOM 3187 C CA . GLY B 1 169 ? -14.438 0.749 -3.295 1 98.5 169 GLY B CA 1
ATOM 3188 C C . GLY B 1 169 ? -14.211 -0.23 -2.158 1 98.5 169 GLY B C 1
ATOM 3189 O O . GLY B 1 169 ? -13.711 0.148 -1.099 1 98.5 169 GLY B O 1
ATOM 3190 N N . GLY B 1 170 ? -14.539 -1.499 -2.395 1 98.56 170 GLY B N 1
ATOM 3191 C CA . GLY B 1 170 ? -14.328 -2.531 -1.393 1 98.56 170 GLY B CA 1
ATOM 3192 C C . GLY B 1 170 ? -12.875 -2.697 -1.003 1 98.56 170 GLY B C 1
ATOM 3193 O O . GLY B 1 170 ? -12.57 -3.115 0.116 1 98.56 170 GLY B O 1
ATOM 3194 N N . ASP B 1 171 ? -11.922 -2.322 -1.934 1 98.31 171 ASP B N 1
ATOM 3195 C CA . ASP B 1 171 ? -10.492 -2.412 -1.668 1 98.31 171 ASP B CA 1
ATOM 3196 C C . ASP B 1 171 ? -10.109 -1.603 -0.429 1 98.31 171 ASP B C 1
ATOM 3198 O O . ASP B 1 171 ? -9.211 -1.988 0.318 1 98.31 171 ASP B O 1
ATOM 3202 N N . TYR B 1 172 ? -10.812 -0.469 -0.278 1 98.81 172 TYR B N 1
ATOM 3203 C CA . TYR B 1 172 ? -10.547 0.387 0.875 1 98.81 172 TYR B CA 1
ATOM 3204 C C . TYR B 1 172 ? -10.781 -0.367 2.178 1 98.81 172 TYR B C 1
ATOM 3206 O O . TYR B 1 172 ? -9.914 -0.387 3.055 1 98.81 172 TYR B O 1
ATOM 3214 N N . PHE B 1 173 ? -11.867 -1.048 2.271 1 98.88 173 PHE B N 1
ATOM 3215 C CA . PHE B 1 173 ? -12.266 -1.728 3.5 1 98.88 173 PHE B CA 1
ATOM 3216 C C . PHE B 1 173 ? -11.461 -3.012 3.689 1 98.88 173 PHE B C 1
ATOM 3218 O O . PHE B 1 173 ? -11.086 -3.354 4.812 1 98.88 173 PHE B O 1
ATOM 3225 N N . ARG B 1 174 ? -11.172 -3.727 2.611 1 98.75 174 ARG B N 1
ATOM 3226 C CA . ARG B 1 174 ? -10.406 -4.965 2.678 1 98.75 174 ARG B CA 1
ATOM 3227 C C . ARG B 1 174 ? -9.008 -4.711 3.232 1 98.75 174 ARG B C 1
ATOM 3229 O O . ARG B 1 174 ? -8.539 -5.449 4.102 1 98.75 174 ARG B O 1
ATOM 3236 N N . THR B 1 175 ? -8.359 -3.656 2.74 1 98.88 175 THR B N 1
ATOM 3237 C CA . THR B 1 175 ? -7.016 -3.352 3.213 1 98.88 175 THR B CA 1
ATOM 3238 C C . THR B 1 175 ? -7.062 -2.732 4.609 1 98.88 175 THR B C 1
ATOM 3240 O O . THR B 1 175 ? -6.195 -3.004 5.441 1 98.88 175 THR B O 1
ATOM 3243 N N . ALA B 1 176 ? -8.094 -1.941 4.887 1 98.88 176 ALA B N 1
ATOM 3244 C CA . ALA B 1 176 ? -8.219 -1.264 6.176 1 98.88 176 ALA B CA 1
ATOM 3245 C C . ALA B 1 176 ? -8.266 -2.27 7.32 1 98.88 176 ALA B 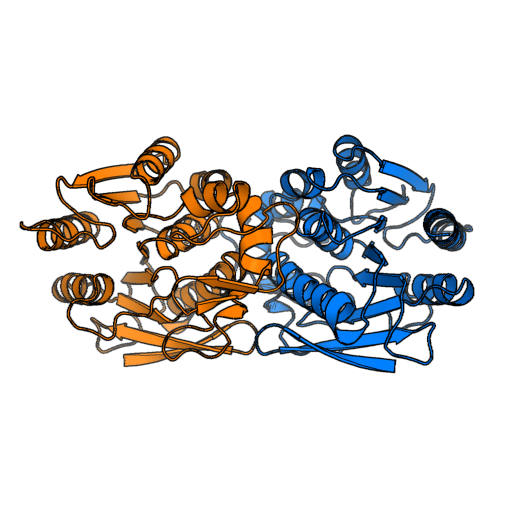C 1
ATOM 3247 O O . ALA B 1 176 ? -7.719 -2.021 8.398 1 98.88 176 ALA B O 1
ATOM 3248 N N . GLN B 1 177 ? -8.859 -3.41 7.074 1 98.88 177 GLN B N 1
ATOM 3249 C CA . GLN B 1 177 ? -9.047 -4.406 8.117 1 98.88 177 GLN B CA 1
ATOM 3250 C C . GLN B 1 177 ? -7.715 -4.902 8.664 1 98.88 177 GLN B C 1
ATOM 3252 O O . GLN B 1 177 ? -7.637 -5.383 9.797 1 98.88 177 GLN B O 1
ATOM 3257 N N . LEU B 1 178 ? -6.668 -4.715 7.855 1 98.81 178 LEU B N 1
ATOM 3258 C CA . LEU B 1 178 ? -5.406 -5.336 8.242 1 98.81 178 LEU B CA 1
ATOM 3259 C C . LEU B 1 178 ? -4.277 -4.312 8.258 1 98.81 178 LEU B C 1
ATOM 3261 O O . LEU B 1 178 ? -3.1 -4.68 8.289 1 98.81 178 LEU B O 1
ATOM 3265 N N . LEU B 1 179 ? -4.633 -3.045 8.219 1 98.75 179 LEU B N 1
ATOM 3266 C CA . LEU B 1 179 ? -3.637 -1.98 8.18 1 98.75 179 LEU B CA 1
ATOM 3267 C C . LEU B 1 179 ? -2.82 -1.946 9.461 1 98.75 179 LEU B C 1
ATOM 3269 O O . LEU B 1 179 ? -3.383 -1.884 10.562 1 98.75 179 LEU B O 1
ATOM 3273 N N . PRO B 1 180 ? -1.516 -1.997 9.367 1 98.69 180 PRO B N 1
ATOM 3274 C CA . PRO B 1 180 ? -0.675 -1.915 10.562 1 98.69 180 PRO B CA 1
ATOM 3275 C C . PRO B 1 180 ? -0.367 -0.476 10.969 1 98.69 180 PRO B C 1
ATOM 3277 O O . PRO B 1 180 ? 0.801 -0.086 11.039 1 98.69 180 PRO B O 1
ATOM 3280 N N . ILE B 1 181 ? -1.378 0.271 11.367 1 98.81 181 ILE B N 1
ATOM 3281 C CA . ILE B 1 181 ? -1.271 1.714 11.555 1 98.81 181 ILE B CA 1
ATOM 3282 C C . ILE B 1 181 ? -0.302 2.018 12.695 1 98.81 181 ILE B C 1
ATOM 3284 O O . ILE B 1 181 ? 0.786 2.553 12.469 1 98.81 181 ILE B O 1
ATOM 3288 N N . TYR B 1 182 ? -0.581 1.57 13.914 1 98.75 182 TYR B N 1
ATOM 3289 C CA . TYR B 1 182 ? 0.233 1.868 15.094 1 98.75 182 TYR B CA 1
ATOM 3290 C C . TYR B 1 182 ? 1.57 1.14 15.023 1 98.75 182 TYR B C 1
ATOM 3292 O O . TYR B 1 182 ? 2.604 1.694 15.406 1 98.75 182 TYR B O 1
ATOM 3300 N N . GLU B 1 183 ? 1.53 -0.111 14.477 1 98.5 183 GLU B N 1
ATOM 3301 C CA . GLU B 1 183 ? 2.73 -0.933 14.344 1 98.5 183 GLU B CA 1
ATOM 3302 C C . GLU B 1 183 ? 3.76 -0.261 13.438 1 98.5 183 GLU B C 1
ATOM 3304 O O . GLU B 1 183 ? 4.965 -0.401 13.656 1 98.5 183 GLU B O 1
ATOM 3309 N N . THR B 1 184 ? 3.254 0.478 12.492 1 98.81 184 THR B N 1
ATOM 3310 C CA . THR B 1 184 ? 4.137 1.221 11.594 1 98.81 184 THR B CA 1
ATOM 3311 C C . THR B 1 184 ? 4.547 2.549 12.227 1 98.81 184 THR B C 1
ATOM 3313 O O . THR B 1 184 ? 5.738 2.852 12.32 1 98.81 184 THR B O 1
ATOM 3316 N N . ALA B 1 185 ? 3.592 3.293 12.703 1 98.75 185 ALA B N 1
ATOM 3317 C CA . ALA B 1 185 ? 3.787 4.652 13.203 1 98.75 185 ALA B CA 1
ATOM 3318 C C . ALA B 1 185 ? 4.844 4.691 14.297 1 98.75 185 ALA B C 1
ATOM 3320 O O . ALA B 1 185 ? 5.602 5.656 14.406 1 98.75 185 ALA B O 1
ATOM 3321 N N . GLN B 1 186 ? 4.934 3.672 15.062 1 98.5 186 GLN B N 1
ATOM 3322 C CA . GLN B 1 186 ? 5.785 3.648 16.25 1 98.5 186 GLN B CA 1
ATOM 3323 C C . GLN B 1 186 ? 7.262 3.709 15.859 1 98.5 186 GLN B C 1
ATOM 3325 O O . GLN B 1 186 ? 8.117 3.967 16.703 1 98.5 186 GLN B O 1
ATOM 3330 N N . HIS B 1 187 ? 7.566 3.531 14.609 1 98.62 187 HIS B N 1
ATOM 3331 C CA . HIS B 1 187 ? 8.953 3.516 14.164 1 98.62 187 HIS B CA 1
ATOM 3332 C C . HIS B 1 187 ? 9.469 4.93 13.93 1 98.62 187 HIS B C 1
ATOM 3334 O O . HIS B 1 187 ? 10.656 5.121 13.625 1 98.62 187 HIS B O 1
ATOM 3340 N N . TYR B 1 188 ? 8.633 5.922 14.016 1 98.69 188 TYR B N 1
ATOM 3341 C CA . TYR B 1 188 ? 9.07 7.312 14 1 98.69 188 TYR B CA 1
ATOM 3342 C C . TYR B 1 188 ? 9.43 7.793 15.398 1 98.69 188 TYR B C 1
ATOM 3344 O O . TYR B 1 188 ? 8.617 7.695 16.328 1 98.69 188 TYR B O 1
ATOM 3352 N N . ALA B 1 189 ? 10.594 8.383 15.523 1 98.31 189 ALA B N 1
ATOM 3353 C CA . ALA B 1 189 ? 11.078 8.75 16.859 1 98.31 189 ALA B CA 1
ATOM 3354 C C . ALA B 1 189 ? 11.242 10.258 16.984 1 98.31 189 ALA B C 1
ATOM 3356 O O . ALA B 1 189 ? 11.75 10.75 18 1 98.31 189 ALA B O 1
ATOM 3357 N N . GLY B 1 190 ? 10.844 11.039 15.953 1 98.56 190 GLY B N 1
ATOM 3358 C CA . GLY B 1 190 ? 10.922 12.492 16.016 1 98.56 190 GLY B CA 1
ATOM 3359 C C . GLY B 1 190 ? 9.805 13.117 16.828 1 98.56 190 GLY B C 1
ATOM 3360 O O . GLY B 1 190 ? 8.969 12.406 17.391 1 98.56 190 GLY B O 1
ATOM 3361 N N . PRO B 1 191 ? 9.805 14.438 16.922 1 98.81 191 PRO B N 1
ATOM 3362 C CA . PRO B 1 191 ? 8.766 15.141 17.672 1 98.81 191 PRO B CA 1
ATOM 3363 C C . PRO B 1 191 ? 7.383 15.016 17.031 1 98.81 191 PRO B 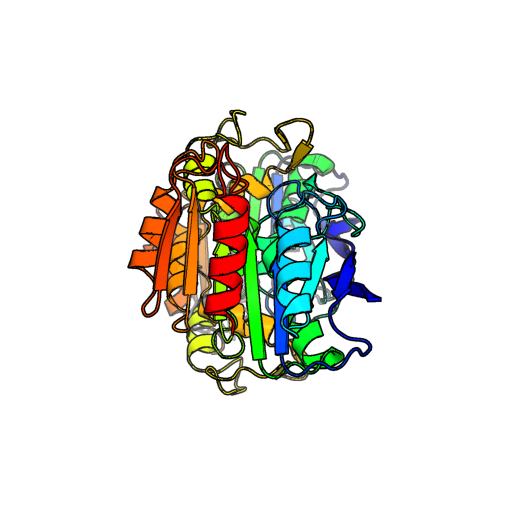C 1
ATOM 3365 O O . PRO B 1 191 ? 7.254 15.18 15.812 1 98.81 191 PRO B O 1
ATOM 3368 N N . VAL B 1 192 ? 6.379 14.703 17.906 1 98.88 192 VAL B N 1
ATOM 3369 C CA . VAL B 1 192 ? 5.012 14.547 17.422 1 98.88 192 VAL B CA 1
ATOM 3370 C C . VAL B 1 192 ? 4.066 15.391 18.281 1 98.88 192 VAL B C 1
ATOM 3372 O O . VAL B 1 192 ? 4.125 15.344 19.516 1 98.88 192 VAL B O 1
ATOM 3375 N N . LEU B 1 193 ? 3.285 16.188 17.594 1 98.94 193 LEU B N 1
ATOM 3376 C CA . LEU B 1 193 ? 2.172 16.875 18.234 1 98.94 193 LEU B CA 1
ATOM 3377 C C . LEU B 1 193 ? 0.841 16.234 17.844 1 98.94 193 LEU B C 1
ATOM 3379 O O . LEU B 1 193 ? 0.572 16.016 16.672 1 98.94 193 LEU B O 1
ATOM 3383 N N . MET B 1 194 ? 0.036 15.922 18.844 1 98.94 194 MET B N 1
ATOM 3384 C CA . MET B 1 194 ? -1.302 15.383 18.625 1 98.94 194 MET B CA 1
ATOM 3385 C C . MET B 1 194 ? -2.363 16.281 19.25 1 98.94 194 MET B C 1
ATOM 3387 O O . MET B 1 194 ? -2.223 16.703 20.391 1 98.94 194 MET B O 1
ATOM 3391 N N . ILE B 1 195 ? -3.354 16.609 18.453 1 98.94 195 ILE B N 1
ATOM 3392 C CA . ILE B 1 195 ? -4.492 17.375 18.938 1 98.94 195 ILE B CA 1
ATOM 3393 C C . ILE B 1 195 ? -5.793 16.656 18.594 1 98.94 195 ILE B C 1
ATOM 3395 O O . ILE B 1 195 ? -5.973 16.203 17.453 1 98.94 195 ILE B O 1
ATOM 3399 N N . HIS B 1 196 ? -6.691 16.547 19.594 1 98.94 196 HIS B N 1
ATOM 3400 C CA . HIS B 1 196 ? -7.961 15.859 19.375 1 98.94 196 HIS B CA 1
ATOM 3401 C C . HIS B 1 196 ? -9.086 16.531 20.156 1 98.94 196 HIS B C 1
ATOM 3403 O O . HIS B 1 196 ? -8.898 16.938 21.312 1 98.94 196 HIS B O 1
ATOM 3409 N N . GLY B 1 197 ? -10.211 16.734 19.5 1 98.81 197 GLY B N 1
ATOM 3410 C CA . GLY B 1 197 ? -11.375 17.266 20.188 1 98.81 197 GLY B CA 1
ATOM 3411 C C . GLY B 1 197 ? -12.125 16.234 21 1 98.81 197 GLY B C 1
ATOM 3412 O O . GLY B 1 197 ? -12.375 15.117 20.531 1 98.81 197 GLY B O 1
ATOM 3413 N N . LEU B 1 198 ? -12.539 16.609 22.188 1 98.5 198 LEU B N 1
ATOM 3414 C CA . LEU B 1 198 ? -13.227 15.656 23.062 1 98.5 198 LEU B CA 1
ATOM 3415 C C . LEU B 1 198 ? -14.68 15.5 22.641 1 98.5 198 LEU B C 1
ATOM 3417 O O . LEU B 1 198 ? -15.352 14.555 23.062 1 98.5 198 LEU B O 1
ATOM 3421 N N . ALA B 1 199 ? -15.141 16.422 21.828 1 98.38 199 ALA B N 1
ATOM 3422 C CA . ALA B 1 199 ? -16.516 16.312 21.328 1 98.38 199 ALA B CA 1
ATOM 3423 C C . ALA B 1 199 ? -16.547 15.719 19.922 1 98.38 199 ALA B C 1
ATOM 3425 O O . ALA B 1 199 ? -17.547 15.836 19.219 1 98.38 199 ALA B O 1
ATOM 3426 N N . ASP B 1 200 ? -15.453 15.07 19.5 1 98.5 200 ASP B N 1
ATOM 3427 C CA . ASP B 1 200 ? -15.375 14.406 18.203 1 98.5 200 ASP B CA 1
ATOM 3428 C C . ASP B 1 200 ? -16.297 13.18 18.156 1 98.5 200 ASP B C 1
ATOM 3430 O O . ASP B 1 200 ? -16.078 12.211 18.891 1 98.5 200 ASP B O 1
ATOM 3434 N N . THR B 1 201 ? -17.25 13.172 17.297 1 97 201 THR B N 1
ATOM 3435 C CA . THR B 1 201 ? -18.203 12.07 17.203 1 97 201 THR B CA 1
ATOM 3436 C C . THR B 1 201 ? -17.875 11.18 16 1 97 201 THR B C 1
ATOM 3438 O O . THR B 1 201 ? -18.547 10.18 15.75 1 97 201 THR B O 1
ATOM 3441 N N . VAL B 1 202 ? -16.828 11.531 15.281 1 97.12 202 VAL B N 1
ATOM 3442 C CA . VAL B 1 202 ? -16.438 10.797 14.086 1 97.12 202 VAL B CA 1
ATOM 3443 C C . VAL B 1 202 ? -15.312 9.828 14.422 1 97.12 202 VAL B C 1
ATOM 3445 O O . VAL B 1 202 ? -15.344 8.656 14.031 1 97.12 202 VAL B O 1
ATOM 3448 N N . VAL B 1 203 ? -14.328 10.328 15.062 1 98.44 203 VAL B N 1
ATOM 3449 C CA . VAL B 1 203 ? -13.188 9.531 15.5 1 98.44 203 VAL B CA 1
ATOM 3450 C C . VAL B 1 203 ? -13.062 9.602 17.016 1 98.44 203 VAL B C 1
ATOM 3452 O O . VAL B 1 203 ? -12.938 10.688 17.594 1 98.44 203 VAL B O 1
ATOM 3455 N N . ASP B 1 204 ? -13.07 8.484 17.656 1 98 204 ASP B N 1
ATOM 3456 C CA . ASP B 1 204 ? -12.891 8.43 19.109 1 98 204 ASP B CA 1
ATOM 3457 C C . ASP B 1 204 ? -11.516 8.969 19.516 1 98 204 ASP B C 1
ATOM 3459 O O . ASP B 1 204 ? -10.492 8.516 19 1 98 204 ASP B O 1
ATOM 3463 N N . PRO B 1 205 ? -11.469 9.891 20.484 1 98.19 205 PRO B N 1
ATOM 3464 C CA . PRO B 1 205 ? -10.188 10.461 20.922 1 98.19 205 PRO B CA 1
ATOM 3465 C C . PRO B 1 205 ? -9.211 9.398 21.422 1 98.19 205 PRO B C 1
ATOM 3467 O O . PRO B 1 205 ? -8.008 9.664 21.531 1 98.19 205 PRO B O 1
ATOM 3470 N N . LYS B 1 206 ? -9.68 8.242 21.719 1 98 206 LYS B N 1
ATOM 3471 C CA . LYS B 1 206 ? -8.805 7.152 22.125 1 98 206 LYS B CA 1
ATOM 3472 C C . LYS B 1 206 ? -7.746 6.863 21.062 1 98 206 LYS B C 1
ATOM 3474 O O . LYS B 1 206 ? -6.664 6.367 21.391 1 98 206 LYS B O 1
ATOM 3479 N N . ALA B 1 207 ? -8.039 7.129 19.828 1 98.38 207 ALA B N 1
ATOM 3480 C CA . ALA B 1 207 ? -7.062 6.941 18.766 1 98.38 207 ALA B CA 1
ATOM 3481 C C . ALA B 1 207 ? -5.789 7.738 19.031 1 98.38 207 ALA B C 1
ATOM 3483 O O . ALA B 1 207 ? -4.684 7.211 18.891 1 98.38 207 ALA B O 1
ATOM 3484 N N . SER B 1 208 ? -5.938 9 19.406 1 98.69 208 SER B N 1
ATOM 3485 C CA . SER B 1 208 ? -4.789 9.852 19.703 1 98.69 208 SER B CA 1
ATOM 3486 C C . SER B 1 208 ? -4.074 9.398 20.969 1 98.69 208 SER B C 1
ATOM 3488 O O . SER B 1 208 ? -2.85 9.492 21.078 1 98.69 208 SER B O 1
ATOM 3490 N N . GLN B 1 209 ? -4.852 8.914 21.938 1 98.25 209 GLN B N 1
ATOM 3491 C CA . GLN B 1 209 ? -4.234 8.375 23.141 1 98.25 209 GLN B CA 1
ATOM 3492 C C . GLN B 1 209 ? -3.326 7.191 22.812 1 98.25 209 GLN B C 1
ATOM 3494 O O . GLN B 1 209 ? -2.217 7.09 23.344 1 98.25 209 GLN B O 1
ATOM 3499 N N . LYS B 1 210 ? -3.824 6.309 22 1 98.44 210 LYS B N 1
ATOM 3500 C CA . LYS B 1 210 ? -3.037 5.141 21.609 1 98.44 210 LYS B CA 1
ATOM 3501 C C . LYS B 1 210 ? -1.782 5.559 20.844 1 98.44 210 LYS B C 1
ATOM 3503 O O . LYS B 1 210 ? -0.697 5.023 21.078 1 98.44 210 LYS B O 1
ATOM 3508 N N . TYR B 1 211 ? -1.927 6.527 19.922 1 98.62 211 TYR B N 1
ATOM 3509 C CA . TYR B 1 211 ? -0.753 7.07 19.25 1 98.62 211 TYR B CA 1
ATOM 3510 C C . TYR B 1 211 ? 0.274 7.57 20.25 1 98.62 211 TYR B C 1
ATOM 3512 O O . TYR B 1 211 ? 1.47 7.301 20.109 1 98.62 211 TYR B O 1
ATOM 3520 N N . ASN B 1 212 ? -0.193 8.297 21.172 1 97.69 212 ASN B N 1
ATOM 3521 C CA . ASN B 1 212 ? 0.699 8.922 22.141 1 97.69 212 ASN B CA 1
ATOM 3522 C C . ASN B 1 212 ? 1.495 7.887 22.922 1 97.69 212 ASN B C 1
ATOM 3524 O O . ASN B 1 212 ? 2.658 8.117 23.266 1 97.69 212 ASN B O 1
ATOM 3528 N N . VAL B 1 213 ? 0.908 6.766 23.219 1 97 213 VAL B N 1
ATOM 3529 C CA . VAL B 1 213 ? 1.568 5.684 23.938 1 97 213 VAL B CA 1
ATOM 3530 C C . VAL B 1 213 ? 2.684 5.094 23.078 1 97 213 VAL B C 1
ATOM 3532 O O . VAL B 1 213 ? 3.715 4.66 23.609 1 97 213 VAL B O 1
ATOM 3535 N N . MET B 1 214 ? 2.549 5.152 21.797 1 96.5 214 MET B N 1
ATOM 3536 C CA . MET B 1 214 ? 3.469 4.492 20.875 1 96.5 214 MET B CA 1
ATOM 3537 C C . MET B 1 214 ? 4.668 5.383 20.562 1 96.5 214 MET B C 1
ATOM 3539 O O . MET B 1 214 ? 5.746 4.887 20.234 1 96.5 214 MET B O 1
ATOM 3543 N N . TYR B 1 215 ? 4.465 6.68 20.656 1 98 215 TYR B N 1
ATOM 3544 C CA . TYR B 1 215 ? 5.52 7.602 20.266 1 98 215 TYR B CA 1
ATOM 3545 C C . TYR B 1 215 ? 6.453 7.898 21.422 1 98 215 TYR B C 1
ATOM 3547 O O . TYR B 1 215 ? 6.008 8.031 22.562 1 98 215 TYR B O 1
ATOM 3555 N N . GLN B 1 216 ? 7.754 8.016 21.109 1 96.5 216 GLN B N 1
ATOM 3556 C CA . GLN B 1 216 ? 8.773 8.312 22.109 1 96.5 216 GLN B CA 1
ATOM 3557 C C . GLN B 1 216 ? 8.773 9.789 22.484 1 96.5 216 GLN B C 1
ATOM 3559 O O . GLN B 1 216 ? 9.055 10.141 23.641 1 96.5 216 GLN B O 1
ATOM 3564 N N . ASN B 1 217 ? 8.492 10.664 21.531 1 97.5 217 ASN B N 1
ATOM 3565 C CA . ASN B 1 217 ? 8.562 12.109 21.703 1 97.5 217 ASN B CA 1
ATOM 3566 C C . ASN B 1 217 ? 7.246 12.781 21.297 1 97.5 217 ASN B C 1
ATOM 3568 O O . ASN B 1 217 ? 7.238 13.688 20.469 1 97.5 217 ASN B O 1
ATOM 3572 N N . GLY B 1 218 ? 6.137 12.336 21.953 1 98.06 218 GLY B N 1
ATOM 3573 C CA . GLY B 1 218 ? 4.812 12.844 21.641 1 98.06 218 GLY B CA 1
ATOM 3574 C C . GLY B 1 218 ? 4.273 13.797 22.688 1 98.06 218 GLY B C 1
ATOM 3575 O O . GLY B 1 218 ? 4.547 13.625 23.875 1 98.06 218 GLY B O 1
ATOM 3576 N N . VAL B 1 219 ? 3.582 14.828 22.219 1 98.25 219 VAL B N 1
ATOM 3577 C CA . VAL B 1 219 ? 2.768 15.703 23.062 1 98.25 219 VAL B CA 1
ATOM 3578 C C . VAL B 1 219 ? 1.318 15.672 22.578 1 98.25 219 VAL B C 1
ATOM 3580 O O . VAL B 1 219 ? 1.053 15.789 21.375 1 98.25 219 VAL B O 1
ATOM 3583 N N . ILE B 1 220 ? 0.427 15.508 23.5 1 98.75 220 ILE B N 1
ATOM 3584 C CA . ILE B 1 220 ? -0.978 15.398 23.125 1 98.75 220 ILE B CA 1
ATOM 3585 C C . ILE B 1 220 ? -1.785 16.484 23.828 1 98.75 220 ILE B C 1
ATOM 3587 O O . ILE B 1 220 ? -1.521 16.812 24.984 1 98.75 220 ILE B O 1
ATOM 3591 N N . HIS B 1 221 ? -2.695 17.109 23.094 1 98.81 221 HIS B N 1
ATOM 3592 C CA . HIS B 1 221 ? -3.672 18.062 23.625 1 98.81 221 HIS B CA 1
ATOM 3593 C C . HIS B 1 221 ? -5.094 17.625 23.297 1 98.81 221 HIS B C 1
ATOM 3595 O O . HIS B 1 221 ? -5.441 17.469 22.109 1 98.81 221 HIS B O 1
ATOM 3601 N N . PHE B 1 222 ? -5.898 17.438 24.312 1 98.75 222 PHE B N 1
ATOM 3602 C CA . PHE B 1 222 ? -7.336 17.25 24.141 1 98.75 222 PHE B CA 1
ATOM 3603 C C . PHE B 1 222 ? -8.078 18.562 24.328 1 98.75 222 PHE B C 1
ATOM 3605 O O . PHE B 1 222 ? -7.824 19.297 25.297 1 98.75 222 PHE B O 1
ATOM 3612 N N . LEU B 1 223 ? -8.945 18.891 23.406 1 98.75 223 LEU B N 1
ATOM 3613 C CA . LEU B 1 223 ? -9.68 20.156 23.469 1 98.75 223 LEU B CA 1
ATOM 3614 C C . LEU B 1 223 ? -11.141 19.922 23.828 1 98.75 223 LEU B C 1
ATOM 3616 O O . LEU B 1 223 ? -11.898 19.344 23.031 1 98.75 223 LEU B O 1
ATOM 3620 N N . GLU B 1 224 ? -11.508 20.438 24.984 1 98.31 224 GLU B N 1
ATOM 3621 C CA . GLU B 1 224 ? -12.906 20.328 25.422 1 98.31 224 GLU B CA 1
ATOM 3622 C C . GLU B 1 224 ? -13.836 21.062 24.453 1 98.31 224 GLU B C 1
ATOM 3624 O O . GLU B 1 224 ? -13.562 22.188 24.047 1 98.31 224 GLU B O 1
ATOM 3629 N N . GLY B 1 225 ? -14.844 20.375 24.047 1 98 225 GLY B N 1
ATOM 3630 C CA . GLY B 1 225 ? -15.891 20.969 23.219 1 98 225 GLY B CA 1
ATOM 3631 C C . GLY B 1 225 ? -15.547 20.984 21.75 1 98 225 GLY B C 1
ATOM 3632 O O . GLY B 1 225 ? -16.391 21.328 20.906 1 98 225 GLY B O 1
ATOM 3633 N N . ALA B 1 226 ? -14.352 20.578 21.359 1 98.56 226 ALA B N 1
ATOM 3634 C CA . ALA B 1 226 ? -13.953 20.609 19.953 1 98.56 226 ALA B CA 1
ATOM 3635 C C . ALA B 1 226 ? -14.477 19.391 19.203 1 98.56 226 ALA B C 1
ATOM 3637 O O . ALA B 1 226 ? -14.445 18.281 19.719 1 98.56 226 ALA B O 1
ATOM 3638 N N . SER B 1 227 ? -14.945 19.578 18.016 1 98.25 227 SER B N 1
ATOM 3639 C CA . SER B 1 227 ? -15.461 18.547 17.125 1 98.25 227 SER B CA 1
ATOM 3640 C C . SER B 1 227 ? -14.336 17.875 16.344 1 98.25 227 SER B C 1
ATOM 3642 O O . SER B 1 227 ? -13.156 18.109 16.625 1 98.25 227 SER B O 1
ATOM 3644 N N . HIS B 1 228 ? -14.688 16.969 15.375 1 98.25 228 HIS B N 1
ATOM 3645 C CA . HIS B 1 228 ? -13.727 16.312 14.5 1 98.25 228 HIS B CA 1
ATOM 3646 C C . HIS B 1 228 ? -12.945 17.312 13.664 1 98.25 228 HIS B C 1
ATOM 3648 O O . HIS B 1 228 ? -11.797 17.078 13.297 1 98.25 228 HIS B O 1
ATOM 3654 N N . GLN B 1 229 ? -13.523 18.469 13.461 1 98 229 GLN B N 1
ATOM 3655 C CA . GLN B 1 229 ? -12.898 19.531 12.68 1 98 229 GLN B CA 1
ATOM 3656 C C . GLN B 1 229 ? -12.125 20.5 13.578 1 98 229 GLN B C 1
ATOM 3658 O O . GLN B 1 229 ? -11.641 21.531 13.117 1 98 229 GLN B O 1
ATOM 3663 N N . LEU B 1 230 ? -12.086 20.172 14.812 1 98.62 230 LEU B N 1
ATOM 3664 C CA . LEU B 1 230 ? -11.359 20.938 15.812 1 98.62 230 LEU B CA 1
ATOM 3665 C C . LEU B 1 230 ? -11.914 22.359 15.914 1 98.62 230 LEU B C 1
ATOM 3667 O O . LEU B 1 230 ? -11.148 23.328 15.961 1 98.62 230 LEU B O 1
ATOM 3671 N N . ARG B 1 231 ? -13.234 22.359 15.844 1 97.44 231 ARG B N 1
ATOM 3672 C CA . ARG B 1 231 ? -14.008 23.578 16.062 1 97.44 231 ARG B CA 1
ATOM 3673 C C . ARG B 1 231 ? -15.094 23.359 17.125 1 97.44 231 ARG B C 1
ATOM 3675 O O . ARG B 1 231 ? -15.414 22.203 17.453 1 97.44 231 ARG B O 1
ATOM 3682 N N . GLY B 1 232 ? -15.578 24.422 17.672 1 96.06 232 GLY B N 1
ATOM 3683 C CA . GLY B 1 232 ? -16.641 24.438 18.656 1 96.06 232 GLY B CA 1
ATOM 3684 C C . GLY B 1 232 ? -17.156 25.828 18.953 1 96.06 232 GLY B C 1
ATOM 3685 O O . GLY B 1 232 ? -17 26.75 18.141 1 96.06 232 GLY B O 1
ATOM 3686 N N . ASP B 1 233 ? -17.859 25.953 20.094 1 95.69 233 ASP B N 1
ATOM 3687 C CA . ASP B 1 233 ? -18.5 27.219 20.453 1 95.69 233 ASP B CA 1
ATOM 3688 C C . ASP B 1 233 ? -17.484 28.219 20.984 1 95.69 233 ASP B C 1
ATOM 3690 O O . ASP B 1 233 ? -17.781 29.406 21.125 1 95.69 233 ASP B O 1
ATOM 3694 N N . GLY B 1 234 ? -16.328 27.781 21.188 1 96.19 234 GLY B N 1
ATOM 3695 C CA . GLY B 1 234 ? -15.289 28.641 21.766 1 96.19 234 GLY B CA 1
ATOM 3696 C C . GLY B 1 234 ? -14.133 28.891 20.812 1 96.19 234 GLY B C 1
ATOM 3697 O O . GLY B 1 234 ? -14.344 29.188 19.641 1 96.19 234 GLY B O 1
ATOM 3698 N N . ASP B 1 235 ? -12.953 28.906 21.375 1 97.5 235 ASP B N 1
ATOM 3699 C CA . ASP B 1 235 ? -11.75 29.266 20.641 1 97.5 235 ASP B CA 1
ATOM 3700 C C . ASP B 1 235 ? -10.969 28.016 20.234 1 97.5 235 ASP B C 1
ATOM 3702 O O . ASP B 1 235 ? -9.742 28.062 20.094 1 97.5 235 ASP B O 1
ATOM 3706 N N . GLN B 1 236 ? -11.68 26.922 20.062 1 98.38 236 GLN B N 1
ATOM 3707 C CA . GLN B 1 236 ? -11.016 25.641 19.812 1 98.38 236 GLN B CA 1
ATOM 3708 C C . GLN B 1 236 ? -10.188 25.688 18.547 1 98.38 236 GLN B C 1
ATOM 3710 O O . GLN B 1 236 ? -9.062 25.172 18.5 1 98.38 236 GLN B O 1
ATOM 3715 N N . ARG B 1 237 ? -10.758 26.266 17.516 1 98.56 237 ARG B N 1
ATOM 3716 C CA . ARG B 1 237 ? -10.016 26.391 16.266 1 98.56 237 ARG B CA 1
ATOM 3717 C C . ARG B 1 237 ? -8.75 27.219 16.469 1 98.56 237 ARG B C 1
ATOM 3719 O O . ARG B 1 237 ? -7.66 26.797 16.094 1 98.56 237 ARG B O 1
ATOM 3726 N N . GLU B 1 238 ? -8.922 28.375 17.016 1 98.5 238 GLU B N 1
ATOM 3727 C CA . GLU B 1 238 ? -7.781 29.266 17.25 1 98.5 238 GLU B CA 1
ATOM 3728 C C . GLU B 1 238 ? -6.734 28.578 18.125 1 98.5 238 GLU B C 1
ATOM 3730 O O . GLU B 1 238 ? -5.531 28.75 17.906 1 98.5 238 GLU B O 1
ATOM 3735 N N . THR B 1 239 ? -7.188 27.875 19.141 1 98.75 239 THR B N 1
ATOM 3736 C CA . THR B 1 239 ? -6.285 27.141 20.016 1 98.75 239 THR B CA 1
ATOM 3737 C C . THR B 1 239 ? -5.48 26.109 19.234 1 98.75 239 THR B C 1
ATOM 3739 O O . THR B 1 239 ? -4.27 25.984 19.422 1 98.75 239 THR B O 1
ATOM 3742 N N . THR B 1 240 ? -6.156 25.391 18.359 1 98.88 240 THR B N 1
ATOM 3743 C CA . THR B 1 240 ? -5.5 24.406 17.516 1 98.88 240 THR B CA 1
ATOM 3744 C C . THR B 1 240 ? -4.414 25.062 16.672 1 98.88 240 THR B C 1
ATOM 3746 O O . THR B 1 240 ? -3.275 24.594 16.641 1 98.88 240 THR B O 1
ATOM 3749 N N . LEU B 1 241 ? -4.758 26.141 15.992 1 98.81 241 LEU B N 1
ATOM 3750 C CA . LEU B 1 241 ? -3.816 26.828 15.117 1 98.81 241 LEU B CA 1
ATOM 3751 C C . LEU B 1 241 ? -2.598 27.312 15.898 1 98.81 241 LEU B C 1
ATOM 3753 O O . LEU B 1 241 ? -1.466 27.188 15.43 1 98.81 241 LEU B O 1
ATOM 3757 N N . GLN B 1 242 ? -2.84 27.797 17.062 1 98.56 242 GLN B N 1
ATOM 3758 C CA . GLN B 1 242 ? -1.763 28.312 17.891 1 98.56 242 GLN B CA 1
ATOM 3759 C C . GLN B 1 242 ? -0.852 27.203 18.391 1 98.56 242 GLN B C 1
ATOM 3761 O O . GLN B 1 242 ? 0.372 27.359 18.406 1 98.56 242 GLN B O 1
ATOM 3766 N N . LEU B 1 243 ? -1.413 26.078 18.844 1 98.81 243 LEU B N 1
ATOM 3767 C CA . LEU B 1 243 ? -0.63 24.953 19.328 1 98.81 243 LEU B CA 1
ATOM 3768 C C . LEU B 1 243 ? 0.307 24.438 18.234 1 98.81 243 LEU B C 1
ATOM 3770 O O . LEU B 1 243 ? 1.478 24.156 18.516 1 98.81 243 LEU B O 1
ATOM 3774 N N . VAL B 1 244 ? -0.211 24.281 17.016 1 98.94 244 VAL B N 1
ATOM 3775 C CA . VAL B 1 244 ? 0.608 23.781 15.906 1 98.94 244 VAL B CA 1
ATOM 3776 C C . VAL B 1 244 ? 1.711 24.797 15.594 1 98.94 244 VAL B C 1
ATOM 3778 O O . VAL B 1 244 ? 2.873 24.422 15.414 1 98.94 244 VAL B O 1
ATOM 3781 N N . ALA B 1 245 ? 1.335 26.094 15.523 1 98.62 245 ALA B N 1
ATOM 3782 C CA . ALA B 1 245 ? 2.307 27.141 15.219 1 98.62 245 ALA B CA 1
ATOM 3783 C C . ALA B 1 245 ? 3.434 27.156 16.25 1 98.62 245 ALA B C 1
ATOM 3785 O O . ALA B 1 245 ? 4.605 27.281 15.891 1 98.62 245 ALA B O 1
ATOM 3786 N N . ASP B 1 246 ? 3.074 27.062 17.516 1 98.44 246 ASP B N 1
ATOM 3787 C CA . ASP B 1 246 ? 4.055 27.062 18.594 1 98.44 246 ASP B CA 1
ATOM 3788 C C . ASP B 1 246 ? 4.977 25.844 18.5 1 98.44 246 ASP B C 1
ATOM 3790 O O . ASP B 1 246 ? 6.176 25.953 18.766 1 98.44 246 ASP B O 1
ATOM 3794 N N . PHE B 1 247 ? 4.426 24.688 18.219 1 98.75 247 PHE B N 1
ATOM 3795 C CA . PHE B 1 247 ? 5.176 23.438 18.141 1 98.75 247 PHE B CA 1
ATOM 3796 C C . PHE B 1 247 ? 6.195 23.5 17 1 98.75 247 PHE B C 1
ATOM 3798 O O . PHE B 1 247 ? 7.281 22.938 17.109 1 98.75 247 PHE B O 1
ATOM 3805 N N . LEU B 1 248 ? 5.848 24.188 15.859 1 98.12 248 LEU B N 1
ATOM 3806 C CA . LEU B 1 248 ? 6.684 24.188 14.664 1 98.12 248 LEU B CA 1
ATOM 3807 C C . LEU B 1 248 ? 7.629 25.375 14.648 1 98.12 248 LEU B C 1
ATOM 3809 O O . LEU B 1 248 ? 8.492 25.484 13.773 1 98.12 248 LEU B O 1
ATOM 3813 N N . ASN B 1 249 ? 7.5 26.359 15.578 1 89.31 249 ASN B N 1
ATOM 3814 C CA . ASN B 1 249 ? 8.43 27.469 15.711 1 89.31 249 ASN B CA 1
ATOM 3815 C C . ASN B 1 249 ? 9.734 27.031 16.391 1 89.31 249 ASN B C 1
ATOM 3817 O O . ASN B 1 249 ? 9.719 26.172 17.266 1 89.31 249 ASN B O 1
#

Secondary structure (DSSP, 8-state):
-EEEEEETTEEEEEEEES-SSS--SEEEEEE--TT--S--STT-HHHHHHHHHHHTT-EEEEEPPTTSTTSSS-GGG--HHHHHHHHHHHHHHHHHTS--SEEEEEEETHHHHHHHHHHHHTTTTEEEEEEES--TTHHHHHHHTEETTEE--TTS--SEEEETTEEEEHHHHHHHTT--HHHHHTT--S-EEEEEETT-SSS-THHHHHHHHH-SSEEEEEETT--TTS--SSSHHHHHHHHHHHHH-/-EEEEEETTEEEEEEEES-SSS--SEEEEEE--TT--S--STT-HHHHHHHHHHHTT-EEEEEPPTTSTTSSS-GGG--HHHHHHHHHHHHHHHHHTS--SEEEEEEETHHHHHHHHHHHHTTTTEEEEEEES--TTHHHHHHHTEETTEE--TTS--SEEEETTEEEEHHHHHHHTT--HHHHHTT--S-EEEEEETT-SSS-THHHHHHHHH-SSEEEEEETT--TTS--SSSHHHHHHHHHHHHH-

pLDDT: mean 98.0, std 1.7, range [85.19, 99.0]

Sequence (498 aa):
MEVAIKSAGLTLRGLLEGSNQVPNDRIAILMHGFKGDLGYTEENLLNQLAHRLNDQGLATLRFDFAGCGKSDGRFSDMTVLSELQDGMKIIDYARQEVQAKEIILVGHSQGGVVASMLAAYYRDVIDKLVLLAPAATLKDDALIGTCQGTTYDPNHIPDYVTVGGFKVGGDYFRTAQLLPIYETAQHYAGPVLMIHGLADTVVDPKASQKYNVMYQNGVIHFLEGASHQLRGDGDQRETTLQLVADFLNMEVAIKSAGLTLRGLLEGSNQVPNDRIAILMHGFKGDLGYTEENLLNQLAHRLNDQGLATLRFDFAGCGKSDGRFSDMTVLSELQDGMKIIDYARQEVQAKEIILVGHSQGGVVASMLAAYYRDVIDKLVLLAPAATLKDDALIGTCQGTTYDPNHIPDYVTVGGFKVGGDYFRTAQLLPIYETAQHYAGPVLMIHGLADTVVDPKASQKYNVMYQNGVIHFLEGASHQLRGDGDQRETTLQLVADFLN

Radius of gyration: 23.02 Å; Cα contacts (8 Å, |Δi|>4): 1178; chains: 2; bounding box: 47×67×51 Å

Organism: Limosilactobacillus fermentum (strain NBRC 3956 / LMG 18251) (NCBI:txid334390)

Nearest PDB structures (foldseek):
  3pf9-assembly1_A  TM=9.681E-01  e=3.633E-34  Lactobacillus johnsonii
  7xri-assembly1_B  TM=9.679E-01  e=2.194E-33  Lactobacillus acidophilus
  3pf8-assembly1_B  TM=9.715E-01  e=9.715E-33  Lactobacillus johnsonii
  7xrh-assembly1_A  TM=9.615E-01  e=1.487E-31  Lactobacillus acidophilus
  7q4j-assembly1_A  TM=8.766E-01  e=1.084E-23  Thermoanaerobacter thermohydrosulfuricus

Foldseek 3Di:
DWDWFDQPNKTKIKDKDLDPDLADQAEEEEAEAQQDFQDPDCPALNNVLQVLLSVVRHIYMTIGQDCHDPIHHNSQPDALVSSLSVVVRVLVCCCPVNVYQEYEYEYAACRLLSQLLNCLVPLVRYAEYEYQLYALCLLVCLCQAHAQHFGDDSVDFDQWDQDPNGTHGSVRSVCSVPDPRLVRSLNRAHAYEYEYEPQEPRHHCVVVVSNQVSYNHYDYYYHYQAYSSQDHPDCRSVVVSVVVSVVVD/DWDWFDFPHKTKIKDKDLDPDLADQAEEEEAEAQQDFQDPDCPALNNVLQVLLSVVRHIYMTIGQDCHDPIHHNQQPDALVSSLRVVVRVLVCCCPVNVYQEYEYEYAACRLLSQLLNCLVPLVRYAEYEYQLYALCLLVCLCQAHAQHFGDDSVDFDQWDQDPNGTHGSVRSVCSVPDPRLVRSLNRAHAYEYEYECQEPRHHCVVVVSNQVSYNHYDYYYHYQAYSSQDHPDCRSVVVSVVVSVVVD